Protein AF-A0A958KZ84-F1 (afdb_monomer)

Radius of gyration: 26.26 Å; Cα contacts (8 Å, |Δi|>4): 686; chains: 1; bounding box: 62×66×69 Å

Secondary structure (DSSP, 8-state):
-PPPEEEEE--STT-HHHHHHHHHHTT-EEEEESSHHHHHHHHHH-TTSEEEEEEES-HHHHHHHHHHHHH-HHHHTS-EEEEETTGGGGHHHHHHH-SSEEEEESS--HHHHHHHHHHHHHHS-----------PPPPPP-S-------S----HHHHHHHHHHTS----TT--GGGGSS---HHHHHHTT-S-S-HHHHHHHHHHHHHS-HHHHHHHHHHHHHHHHHHHHTT--HHHHHHHHHHHHHGGGGTTTT-GGGGGS--SSS-HHHHHHHHHHHHHHHHHHHHTS--HHHHHHHHHHHHHHTTSS---TT-HHHHHHHHHHHHHHHHHHHEETTEE-HHHHHHHHHHHHTT---SS-HHHHHHHHHHHHHHHHTS-GGGGS-HHHHT-HHHHHHHHHHHT-PPPTTEEE--GGG--TTPBBSS-EEBTTS-EEE-TTPBPPHHHHHHHHHHHHHS-BPPPEEE---

Solvent-accessible surface area (backbone atoms only — not comparable to full-atom values): 26267 Å² total; per-residue (Å²): 129,83,81,61,38,36,40,32,33,44,76,60,96,83,58,71,62,67,58,49,53,42,39,45,77,70,74,40,51,72,48,81,31,70,43,70,67,53,43,48,54,53,38,71,76,37,72,78,28,34,43,32,37,48,41,49,82,47,68,71,61,27,50,52,51,52,51,50,48,66,68,35,73,71,53,28,76,25,45,35,38,34,36,12,55,64,25,62,80,44,44,75,58,43,63,74,61,26,84,41,67,46,59,39,48,48,88,69,55,64,67,56,55,52,50,52,53,58,48,50,56,70,70,71,63,92,88,86,88,79,93,78,84,84,80,81,78,84,78,86,87,85,70,94,70,82,72,77,84,87,70,80,83,68,52,68,66,55,62,34,50,59,48,46,72,69,45,60,86,69,63,93,75,70,48,49,81,80,63,57,76,64,51,35,72,67,46,34,48,78,68,67,66,55,62,90,47,66,69,57,44,50,50,34,51,56,52,48,72,62,40,56,70,70,56,43,40,46,39,36,42,15,25,51,45,17,46,52,46,35,58,51,69,64,52,56,68,70,60,46,50,34,42,35,50,18,36,59,44,46,56,65,51,36,62,84,83,42,70,68,60,82,71,58,75,50,79,68,96,30,62,68,57,26,44,54,52,19,52,38,27,40,50,11,13,50,47,34,32,69,76,69,62,38,54,65,24,15,49,27,32,35,40,32,15,32,26,61,54,64,77,41,81,54,39,79,82,40,66,51,38,48,46,14,18,23,43,50,50,16,44,51,50,41,66,49,20,36,52,95,70,33,81,35,61,60,30,40,45,54,46,53,51,36,51,73,70,56,63,58,73,49,46,17,63,70,51,46,25,49,50,52,51,45,49,50,57,40,54,71,74,44,66,60,63,67,47,46,55,72,72,47,68,71,32,66,66,32,47,50,52,33,46,54,55,63,62,62,75,66,52,98,58,37,42,76,40,55,76,90,69,67,55,68,68,46,28,24,64,44,56,35,34,30,49,72,63,48,78,74,41,64,48,70,42,61,35,43,68,66,56,52,51,51,49,55,58,43,43,68,63,40,40,52,46,71,44,35,27,45,57,88,127

Structure (mmCIF, N/CA/C/O backbone):
data_AF-A0A958KZ84-F1
#
_entry.id   AF-A0A958KZ84-F1
#
loop_
_atom_site.group_PDB
_atom_site.id
_atom_site.type_symbol
_atom_site.label_atom_id
_atom_site.label_alt_id
_atom_site.label_comp_id
_atom_site.label_asym_id
_atom_site.label_entity_id
_atom_site.label_seq_id
_atom_site.pdbx_PDB_ins_code
_atom_site.Cartn_x
_atom_site.Cartn_y
_atom_site.Cartn_z
_atom_site.occupancy
_atom_site.B_iso_or_equiv
_atom_site.auth_seq_id
_atom_site.auth_comp_id
_atom_site.auth_asym_id
_atom_site.auth_atom_id
_atom_site.pdbx_PDB_model_num
ATOM 1 N N . MET A 1 1 ? -4.024 -35.447 -30.581 1.00 53.19 1 MET A N 1
ATOM 2 C CA . MET A 1 1 ? -3.592 -35.015 -29.239 1.00 53.19 1 MET A CA 1
ATOM 3 C C . MET A 1 1 ? -4.652 -35.496 -28.273 1.00 53.19 1 MET A C 1
ATOM 5 O O . MET A 1 1 ? -5.823 -35.258 -28.546 1.00 53.19 1 MET A O 1
ATOM 9 N N . SER A 1 2 ? -4.276 -36.258 -27.248 1.00 56.50 2 SER A N 1
ATOM 10 C CA . SER A 1 2 ? -5.169 -36.520 -26.118 1.00 56.50 2 SER A CA 1
ATOM 11 C C . SER A 1 2 ? -5.538 -35.178 -25.486 1.00 56.50 2 SER A C 1
ATOM 13 O O . SER A 1 2 ? -4.696 -34.284 -25.406 1.00 56.50 2 SER A O 1
ATOM 15 N N . ALA A 1 3 ? -6.804 -35.001 -25.113 1.00 79.44 3 ALA A N 1
ATOM 16 C CA . ALA A 1 3 ? -7.197 -33.844 -24.319 1.00 79.44 3 ALA A CA 1
ATOM 17 C C . ALA A 1 3 ? -6.461 -33.915 -22.973 1.00 79.44 3 ALA A C 1
ATOM 19 O O . ALA A 1 3 ? -6.432 -34.989 -22.370 1.00 79.44 3 ALA A O 1
ATOM 20 N N . ARG A 1 4 ? -5.855 -32.802 -22.540 1.00 85.25 4 ARG A N 1
ATOM 21 C CA . ARG A 1 4 ? -5.212 -32.701 -21.223 1.00 85.25 4 ARG A CA 1
ATOM 22 C C . ARG A 1 4 ? -6.254 -32.943 -20.136 1.00 85.25 4 ARG A C 1
ATOM 24 O O . ARG A 1 4 ? -7.324 -32.337 -20.176 1.00 85.25 4 ARG A O 1
ATOM 31 N N . GLU A 1 5 ? -5.948 -33.820 -19.189 1.00 93.38 5 GLU A N 1
ATOM 32 C CA . GLU A 1 5 ? -6.781 -34.069 -18.016 1.00 93.38 5 GLU A CA 1
ATOM 33 C C . GLU A 1 5 ? -6.300 -33.216 -16.833 1.00 93.38 5 GLU A C 1
ATOM 35 O O . GLU A 1 5 ? -5.110 -32.956 -16.654 1.00 93.38 5 GLU A O 1
ATOM 40 N N . ILE A 1 6 ? -7.238 -32.748 -16.009 1.00 94.50 6 ILE A N 1
ATOM 41 C CA . ILE A 1 6 ? -6.936 -32.102 -14.729 1.00 94.50 6 ILE A CA 1
ATOM 42 C C . ILE A 1 6 ? -7.003 -33.166 -13.634 1.00 94.50 6 ILE A C 1
ATOM 44 O O . ILE A 1 6 ? -8.082 -33.676 -13.312 1.00 94.50 6 ILE A O 1
ATOM 48 N N . VAL A 1 7 ? -5.857 -33.484 -13.038 1.00 96.00 7 VAL A N 1
ATOM 49 C CA . VAL A 1 7 ? -5.755 -34.431 -11.928 1.00 96.00 7 VAL A CA 1
ATOM 50 C C . VAL A 1 7 ? -5.916 -33.669 -10.614 1.00 96.00 7 VAL A C 1
ATOM 52 O O . VAL A 1 7 ? -5.046 -32.906 -10.196 1.00 96.00 7 VAL A O 1
ATOM 55 N N . ILE A 1 8 ? -7.067 -33.855 -9.974 1.00 94.38 8 ILE A N 1
ATOM 56 C CA . ILE A 1 8 ? -7.474 -33.174 -8.748 1.00 94.38 8 ILE A CA 1
ATOM 57 C C . ILE A 1 8 ? -7.066 -34.024 -7.551 1.00 94.38 8 ILE A C 1
ATOM 59 O O . ILE A 1 8 ? -7.689 -35.044 -7.265 1.00 94.38 8 ILE A O 1
ATOM 63 N N . PHE A 1 9 ? -6.051 -33.588 -6.820 1.00 94.25 9 PHE A N 1
ATOM 64 C CA . PHE A 1 9 ? -5.714 -34.144 -5.522 1.00 94.25 9 PHE A CA 1
ATOM 65 C C . PHE A 1 9 ? -6.534 -33.464 -4.430 1.00 94.25 9 PHE A C 1
ATOM 67 O O . PHE A 1 9 ? -6.395 -32.266 -4.170 1.00 94.25 9 PHE A O 1
ATOM 74 N N . GLN A 1 10 ? -7.395 -34.257 -3.798 1.00 88.06 10 GLN A N 1
ATOM 75 C CA . GLN A 1 10 ? -8.314 -33.794 -2.774 1.00 88.06 10 GLN A CA 1
ATOM 76 C C . GLN A 1 10 ? -8.253 -34.727 -1.555 1.00 88.06 10 GLN A C 1
ATOM 78 O O . GLN A 1 10 ? -9.022 -35.681 -1.464 1.00 88.06 10 GLN A O 1
ATOM 83 N N . PRO A 1 11 ? -7.366 -34.456 -0.585 1.00 82.75 11 PRO A N 1
ATOM 84 C CA . PRO A 1 11 ? -7.215 -35.305 0.595 1.00 82.75 11 PRO A CA 1
ATOM 85 C C . PRO A 1 11 ? -8.388 -35.207 1.592 1.00 82.75 11 PRO A C 1
ATOM 87 O O . PRO A 1 11 ? -8.446 -35.987 2.540 1.00 82.75 11 PRO A O 1
ATOM 90 N N . PHE A 1 12 ? -9.332 -34.273 1.397 1.00 79.31 12 PHE A N 1
ATOM 91 C CA . PHE A 1 12 ? -10.460 -34.030 2.306 1.00 79.31 12 PHE A CA 1
ATOM 92 C C . PHE A 1 12 ? -11.816 -34.171 1.587 1.00 79.31 12 PHE A C 1
ATOM 94 O O . PHE A 1 12 ? -12.099 -33.452 0.628 1.00 79.31 12 PHE A O 1
ATOM 101 N N . GLU A 1 13 ? -12.687 -35.057 2.084 1.00 59.94 13 GLU A N 1
ATOM 102 C CA . GLU A 1 13 ? -13.897 -35.591 1.414 1.00 59.94 13 GLU A CA 1
ATOM 103 C C . GLU A 1 13 ? -15.023 -34.588 1.034 1.00 59.94 13 GLU A C 1
ATOM 105 O O . GLU A 1 13 ? -16.088 -35.004 0.588 1.00 59.94 13 GLU A O 1
ATOM 110 N N . GLN A 1 14 ? -14.861 -33.268 1.178 1.00 58.88 14 GLN A N 1
ATOM 111 C CA . GLN A 1 14 ? -16.019 -32.352 1.247 1.00 58.88 14 GLN A CA 1
ATOM 112 C C . GLN A 1 14 ? -16.340 -31.484 0.014 1.00 58.88 14 GLN A C 1
ATOM 114 O O . GLN A 1 14 ? -17.323 -30.748 0.050 1.00 58.88 14 GLN A O 1
ATOM 119 N N . ARG A 1 15 ? -15.582 -31.544 -1.088 1.00 63.84 15 ARG A N 1
ATOM 120 C CA . ARG A 1 15 ? -15.829 -30.711 -2.296 1.00 63.84 15 ARG A CA 1
ATOM 121 C C . ARG A 1 15 ? -15.953 -31.401 -3.686 1.00 63.84 15 ARG A C 1
ATOM 123 O O . ARG A 1 15 ? -15.913 -30.663 -4.673 1.00 63.84 15 ARG A O 1
ATOM 130 N N . PRO A 1 16 ? -16.145 -32.733 -3.861 1.00 58.69 16 PRO A N 1
ATOM 131 C CA . PRO A 1 16 ? -15.876 -33.357 -5.168 1.00 58.69 16 PRO A CA 1
ATOM 132 C C . PRO A 1 16 ? -16.843 -32.990 -6.306 1.00 58.69 16 PRO A C 1
ATOM 134 O O . PRO A 1 16 ? -16.424 -32.958 -7.461 1.00 58.69 16 PRO A O 1
ATOM 137 N N . SER A 1 17 ? -18.132 -32.753 -6.033 1.00 69.00 17 SER A N 1
ATOM 138 C CA . SER A 1 17 ? -19.126 -32.592 -7.108 1.00 69.00 17 SER A CA 1
ATOM 139 C C . SER A 1 17 ? -19.025 -31.232 -7.798 1.00 69.00 17 SER A C 1
ATOM 141 O O . SER A 1 17 ? -18.844 -31.173 -9.010 1.00 69.00 17 SER A O 1
ATOM 143 N N . ALA A 1 18 ? -19.037 -30.140 -7.031 1.00 80.06 18 ALA A N 1
ATOM 144 C CA . ALA A 1 18 ? -19.101 -28.788 -7.587 1.00 80.06 18 ALA A CA 1
ATOM 145 C C . ALA A 1 18 ? -17.864 -28.406 -8.424 1.00 80.06 18 ALA A C 1
ATOM 147 O O . ALA A 1 18 ? -17.997 -27.762 -9.467 1.00 80.06 18 ALA A O 1
ATOM 148 N N . LEU A 1 19 ? -16.660 -28.815 -8.000 1.00 83.06 19 LEU A N 1
ATOM 149 C CA . LEU A 1 19 ? -15.424 -28.535 -8.741 1.00 83.06 19 LEU A CA 1
ATOM 150 C C . LEU A 1 19 ? -15.375 -29.314 -10.062 1.00 83.06 19 LEU A C 1
ATOM 152 O O . LEU A 1 19 ? -15.052 -28.746 -11.105 1.00 83.06 19 LEU A O 1
ATOM 156 N N . ARG A 1 20 ? -15.736 -30.601 -10.040 1.00 86.56 20 ARG A N 1
ATOM 157 C CA . ARG A 1 20 ? -15.761 -31.432 -11.250 1.00 86.56 20 ARG A CA 1
ATOM 158 C C . ARG A 1 20 ? -16.817 -30.965 -12.237 1.00 86.56 20 ARG A C 1
ATOM 160 O O . ARG A 1 20 ? -16.506 -30.840 -13.415 1.00 86.56 20 ARG A O 1
ATOM 167 N N . GLU A 1 21 ? -18.024 -30.671 -11.761 1.00 85.69 21 GLU A N 1
ATOM 168 C CA . GLU A 1 21 ? -19.104 -30.121 -12.587 1.00 85.69 21 GLU A CA 1
ATOM 169 C C . GLU A 1 21 ? -18.682 -28.796 -13.230 1.00 85.69 21 GLU A C 1
ATOM 171 O O . GLU A 1 21 ? -18.882 -28.597 -14.427 1.00 85.69 21 GLU A O 1
ATOM 176 N N . THR A 1 22 ? -18.006 -27.928 -12.469 1.00 86.94 22 THR A N 1
ATOM 177 C CA . THR A 1 22 ? -17.444 -26.673 -12.982 1.00 86.94 22 THR A CA 1
ATOM 178 C C . THR A 1 22 ? -16.460 -26.924 -14.123 1.00 86.94 22 THR A C 1
ATOM 180 O O . THR A 1 22 ? -16.616 -26.358 -15.205 1.00 86.94 22 THR A O 1
ATOM 183 N N . LEU A 1 23 ? -15.462 -27.785 -13.915 1.00 88.88 23 LEU A N 1
ATOM 184 C CA . LEU A 1 23 ? -14.448 -28.090 -14.929 1.00 88.88 23 LEU A CA 1
ATOM 185 C C . LEU A 1 23 ? -15.057 -28.755 -16.170 1.00 88.88 23 LEU A C 1
ATOM 187 O O . LEU A 1 23 ? -14.748 -28.351 -17.290 1.00 88.88 23 LEU A O 1
ATOM 191 N N . GLN A 1 24 ? -15.984 -29.696 -15.981 1.00 89.12 24 GLN A N 1
ATOM 192 C CA . GLN A 1 24 ? -16.703 -30.355 -17.074 1.00 89.12 24 GLN A CA 1
ATOM 193 C C . GLN A 1 24 ? -17.559 -29.369 -17.873 1.00 89.12 24 GLN A C 1
ATOM 195 O O . GLN A 1 24 ? -17.549 -29.416 -19.102 1.00 89.12 24 GLN A O 1
ATOM 200 N N . SER A 1 25 ? -18.244 -28.433 -17.206 1.00 86.38 25 SER A N 1
ATOM 201 C CA . SER A 1 25 ? -19.003 -27.371 -17.881 1.00 86.38 25 SER A CA 1
ATOM 202 C C . SER A 1 25 ? -18.108 -26.424 -18.688 1.00 86.38 25 SER A C 1
ATOM 204 O O . SER A 1 25 ? -18.541 -25.868 -19.694 1.00 86.38 25 SER A O 1
ATOM 206 N N . GLY A 1 26 ? -16.840 -26.289 -18.283 1.00 85.19 26 GLY A N 1
ATOM 207 C CA . GLY A 1 26 ? -15.801 -25.569 -19.016 1.00 85.19 26 GLY A CA 1
ATOM 208 C C . GLY A 1 26 ? -15.135 -26.367 -20.140 1.00 85.19 26 GLY A C 1
ATOM 209 O O . GLY A 1 26 ? -14.252 -25.826 -20.797 1.00 85.19 26 GLY A O 1
ATOM 210 N N . GLY A 1 27 ? -15.533 -27.626 -20.364 1.00 88.81 27 GLY A N 1
ATOM 211 C CA . GLY A 1 27 ? -14.971 -28.495 -21.400 1.00 88.81 27 GLY A CA 1
ATOM 212 C C . GLY A 1 27 ? -13.705 -29.258 -20.996 1.00 88.81 27 GLY A C 1
ATOM 213 O O . GLY A 1 27 ? -13.067 -29.851 -21.862 1.00 88.81 27 GLY A O 1
ATOM 214 N N . PHE A 1 28 ? -13.341 -29.273 -19.710 1.00 89.75 28 PHE A N 1
ATOM 215 C CA . PHE A 1 28 ? -12.144 -29.955 -19.213 1.00 89.75 28 PHE A CA 1
ATOM 216 C C . PHE A 1 28 ? -12.469 -31.347 -18.655 1.00 89.75 28 PHE A C 1
ATOM 218 O O . PHE A 1 28 ? -13.418 -31.518 -17.881 1.00 89.75 28 PHE A O 1
ATOM 225 N N . SER A 1 29 ? -11.657 -32.352 -18.998 1.00 92.12 29 SER A N 1
ATOM 226 C CA . SER A 1 29 ? -11.675 -33.647 -18.310 1.00 92.12 29 SER A CA 1
ATOM 227 C C . SER A 1 29 ? -11.008 -33.517 -16.943 1.00 92.12 29 SER A C 1
ATOM 229 O O . SER A 1 29 ? -10.027 -32.793 -16.772 1.00 92.12 29 SER A O 1
ATOM 231 N N . SER A 1 30 ? -11.556 -34.206 -15.942 1.00 93.75 30 SER A N 1
ATOM 232 C CA . SER A 1 30 ? -10.969 -34.229 -14.605 1.00 93.75 30 SER A CA 1
ATOM 233 C C . SER A 1 30 ? -11.122 -35.578 -13.917 1.00 93.75 30 SER A C 1
ATOM 235 O O . SER A 1 30 ? -12.182 -36.222 -13.977 1.00 93.75 30 SER A O 1
ATOM 237 N N . ARG A 1 31 ? -10.070 -35.952 -13.189 1.00 93.81 31 ARG A N 1
ATOM 238 C CA . ARG A 1 31 ? -9.984 -37.155 -12.362 1.00 93.81 31 ARG A CA 1
ATOM 239 C C . ARG A 1 31 ? -9.565 -36.769 -10.954 1.00 93.81 31 ARG A C 1
ATOM 241 O O . ARG A 1 31 ? -8.657 -35.970 -10.783 1.00 93.81 31 ARG A O 1
ATOM 248 N N . VAL A 1 32 ? -10.229 -37.341 -9.953 1.00 93.00 32 VAL A N 1
ATOM 249 C CA . VAL A 1 32 ? -9.885 -37.125 -8.543 1.00 93.00 32 VAL A CA 1
ATOM 250 C C . VAL A 1 32 ? -8.972 -38.248 -8.074 1.00 93.00 32 VAL A C 1
ATOM 252 O O . VAL A 1 32 ? -9.224 -39.412 -8.384 1.00 93.00 32 VAL A O 1
ATOM 255 N N . VAL A 1 33 ? -7.937 -37.881 -7.329 1.00 94.31 33 VAL A N 1
ATOM 256 C CA . VAL A 1 33 ? -7.004 -38.778 -6.646 1.00 94.31 33 VAL A CA 1
ATOM 257 C C . VAL A 1 33 ? -6.965 -38.425 -5.161 1.00 94.31 33 VAL A C 1
ATOM 259 O O . VAL A 1 33 ? -7.165 -37.267 -4.783 1.00 94.31 33 VAL A O 1
ATOM 262 N N . ASN A 1 34 ? -6.719 -39.422 -4.314 1.00 90.81 34 ASN A N 1
ATOM 263 C CA . ASN A 1 34 ? -6.832 -39.279 -2.857 1.00 90.81 34 ASN A CA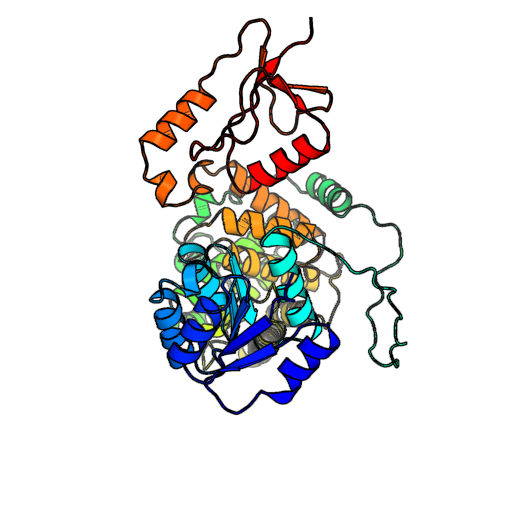 1
ATOM 264 C C . ASN A 1 34 ? -5.480 -39.319 -2.138 1.00 90.81 34 ASN A C 1
ATOM 266 O O . ASN A 1 34 ? -5.420 -39.129 -0.925 1.00 90.81 34 ASN A O 1
ATOM 270 N N . SER A 1 35 ? -4.389 -39.551 -2.866 1.00 92.38 35 SER A N 1
ATOM 271 C CA . SER A 1 35 ? -3.034 -39.534 -2.320 1.00 92.38 35 SER A CA 1
ATOM 272 C C . SER A 1 35 ? -2.068 -38.804 -3.247 1.00 92.38 35 SER A C 1
ATOM 274 O O . SER A 1 35 ? -2.305 -38.664 -4.448 1.00 92.38 35 SER A O 1
ATOM 276 N N . THR A 1 36 ? -0.958 -38.341 -2.676 1.00 91.69 36 THR A N 1
ATOM 277 C CA . THR A 1 36 ? 0.147 -37.756 -3.442 1.00 91.69 36 THR A CA 1
ATOM 278 C C . THR A 1 36 ? 0.761 -38.767 -4.403 1.00 91.69 36 THR A C 1
ATOM 280 O O . THR A 1 36 ? 1.109 -38.392 -5.515 1.00 91.69 36 THR A O 1
ATOM 283 N N . ASP A 1 37 ? 0.821 -40.043 -4.019 1.00 94.38 37 ASP A N 1
ATOM 284 C CA . ASP A 1 37 ? 1.382 -41.113 -4.850 1.00 94.38 37 ASP A CA 1
ATOM 285 C C . ASP A 1 37 ? 0.507 -41.364 -6.089 1.00 94.38 37 ASP A C 1
ATOM 287 O O . ASP A 1 37 ? 1.016 -41.495 -7.200 1.00 94.38 37 ASP A O 1
ATOM 291 N N . GLU A 1 38 ? -0.822 -41.358 -5.927 1.00 96.31 38 GLU A N 1
ATOM 292 C CA . GLU A 1 38 ? -1.762 -41.437 -7.054 1.00 96.31 38 GLU A CA 1
ATOM 293 C C . GLU A 1 38 ? -1.662 -40.212 -7.972 1.00 96.31 38 GLU A C 1
ATOM 295 O O . GLU A 1 38 ? -1.757 -40.355 -9.193 1.00 96.31 38 GLU A O 1
ATOM 300 N N . LEU A 1 39 ? -1.464 -39.015 -7.403 1.00 96.00 39 LEU A N 1
ATOM 301 C CA . LEU A 1 39 ? -1.245 -37.791 -8.174 1.00 96.00 39 LEU A CA 1
ATOM 302 C C . LEU A 1 39 ? 0.044 -37.888 -8.998 1.00 96.00 39 LEU A C 1
ATOM 304 O O . LEU A 1 39 ? 0.024 -37.610 -10.194 1.00 96.00 39 LEU A O 1
ATOM 308 N N . GLU A 1 40 ? 1.151 -38.307 -8.388 1.00 95.38 40 GLU A N 1
ATOM 309 C CA . GLU A 1 40 ? 2.426 -38.483 -9.086 1.00 95.38 40 GLU A CA 1
ATOM 310 C C . GLU A 1 40 ? 2.315 -39.527 -10.193 1.00 95.38 40 GLU A C 1
ATOM 312 O O . GLU A 1 40 ? 2.667 -39.237 -11.332 1.00 95.38 40 GLU A O 1
ATOM 317 N N . GLN A 1 41 ? 1.739 -40.696 -9.907 1.00 96.69 41 GLN A N 1
ATOM 318 C CA . GLN A 1 41 ? 1.555 -41.753 -10.900 1.00 96.69 41 GLN A CA 1
ATOM 319 C C . GLN A 1 41 ? 0.681 -41.295 -12.080 1.00 96.69 41 GLN A C 1
ATOM 321 O O . GLN A 1 41 ? 0.945 -41.644 -13.236 1.00 96.69 41 GLN A O 1
ATOM 326 N N . ALA A 1 42 ? -0.365 -40.515 -11.800 1.00 95.88 42 ALA A N 1
ATOM 327 C CA . ALA A 1 42 ? -1.237 -39.938 -12.813 1.00 95.88 42 ALA A CA 1
ATOM 328 C C . ALA A 1 42 ? -0.481 -38.984 -13.748 1.00 95.88 42 ALA A C 1
ATOM 330 O O . ALA A 1 42 ? -0.598 -39.120 -14.966 1.00 95.88 42 ALA A O 1
ATOM 331 N N . ILE A 1 43 ? 0.317 -38.078 -13.182 1.00 95.25 43 ILE A N 1
ATOM 332 C CA . ILE A 1 43 ? 1.121 -37.106 -13.929 1.00 95.25 43 ILE A CA 1
ATOM 333 C C . ILE A 1 43 ? 2.286 -37.779 -14.672 1.00 95.25 43 ILE A C 1
ATOM 335 O O . ILE A 1 43 ? 2.568 -37.431 -15.812 1.00 95.25 43 ILE A O 1
ATOM 339 N N . GLU A 1 44 ? 2.943 -38.784 -14.088 1.00 94.12 44 GLU A N 1
ATOM 340 C CA . GLU A 1 44 ? 3.995 -39.551 -14.775 1.00 94.12 44 GLU A CA 1
ATOM 341 C C . GLU A 1 44 ? 3.461 -40.284 -16.005 1.00 94.12 44 GLU A C 1
ATOM 343 O O . GLU A 1 44 ? 4.146 -40.374 -17.025 1.00 94.12 44 GLU A O 1
ATOM 348 N N . SER A 1 45 ? 2.228 -40.789 -15.918 1.00 94.81 45 SER A N 1
ATOM 349 C CA . SER A 1 45 ? 1.568 -41.474 -17.031 1.00 94.81 45 SER A CA 1
ATOM 350 C C . SER A 1 45 ? 1.206 -40.515 -18.169 1.00 94.81 45 SER A C 1
ATOM 352 O O . SER A 1 45 ? 1.236 -40.920 -19.330 1.00 94.81 45 SER A O 1
ATOM 354 N N . ASN A 1 46 ? 0.894 -39.255 -17.849 1.00 93.06 46 ASN A N 1
ATOM 355 C CA . ASN A 1 46 ? 0.528 -38.206 -18.802 1.00 93.06 46 ASN A CA 1
ATOM 356 C C . ASN A 1 46 ? 1.182 -36.865 -18.403 1.00 93.06 46 ASN A C 1
ATOM 358 O O . ASN A 1 46 ? 0.544 -36.034 -17.757 1.00 93.06 46 ASN A O 1
ATOM 362 N N . PRO A 1 47 ? 2.434 -36.600 -18.816 1.00 88.88 47 PRO A N 1
ATOM 363 C CA . PRO A 1 47 ? 3.176 -35.402 -18.396 1.00 88.88 47 PRO A CA 1
ATOM 364 C C . PRO A 1 47 ? 2.574 -34.060 -18.845 1.00 88.88 47 PRO A C 1
ATOM 366 O O . PRO A 1 47 ? 3.009 -33.004 -18.395 1.00 88.88 47 PRO A O 1
ATOM 369 N N . ASP A 1 48 ? 1.610 -34.101 -19.767 1.00 88.69 48 ASP A N 1
ATOM 370 C CA . ASP A 1 48 ? 0.869 -32.941 -20.263 1.00 88.69 48 ASP A CA 1
ATOM 371 C C . ASP A 1 48 ? -0.324 -32.546 -19.375 1.00 88.69 48 ASP A C 1
ATOM 373 O O . ASP A 1 48 ? -0.911 -31.485 -19.601 1.00 88.69 48 ASP A O 1
ATOM 377 N N . ASP A 1 49 ? -0.704 -33.383 -18.408 1.00 93.06 49 ASP A N 1
ATOM 378 C CA . ASP A 1 49 ? -1.838 -33.140 -17.517 1.00 93.06 49 ASP A CA 1
ATOM 379 C C . ASP A 1 49 ? -1.530 -32.043 -16.483 1.00 93.06 49 ASP A C 1
ATOM 381 O O . ASP A 1 49 ? -0.377 -31.733 -16.173 1.00 93.06 49 ASP A O 1
ATOM 385 N N . PHE A 1 50 ? -2.582 -31.439 -15.927 1.00 93.56 50 PHE A N 1
ATOM 386 C CA . PHE A 1 50 ? -2.452 -30.435 -14.870 1.00 93.56 50 PHE A CA 1
ATOM 387 C C . PHE A 1 50 ? -2.641 -31.057 -13.495 1.00 93.56 50 PHE A C 1
ATOM 389 O O . PHE A 1 50 ? -3.569 -31.838 -13.283 1.00 93.56 50 PHE A O 1
ATOM 396 N N . ALA A 1 51 ? -1.826 -30.632 -12.531 1.00 96.00 51 ALA A N 1
ATOM 397 C CA . ALA A 1 51 ? -2.058 -30.945 -11.129 1.00 96.00 51 ALA A CA 1
ATOM 398 C C . ALA A 1 51 ? -2.930 -29.853 -10.495 1.00 96.00 51 ALA A C 1
ATOM 400 O O . ALA A 1 51 ? -2.611 -28.665 -10.563 1.00 96.00 51 ALA A O 1
ATOM 401 N N . PHE A 1 52 ? -4.018 -30.251 -9.844 1.00 95.81 52 PHE A N 1
ATOM 402 C CA . PHE A 1 52 ? -4.859 -29.370 -9.039 1.00 95.81 52 PHE A CA 1
ATOM 403 C C . PHE A 1 52 ? -4.864 -29.888 -7.602 1.00 95.81 52 PHE A C 1
ATOM 405 O O . PHE A 1 52 ? -5.347 -30.985 -7.356 1.00 95.81 52 PHE A O 1
ATOM 412 N N . ILE A 1 53 ? -4.344 -29.123 -6.647 1.00 94.62 53 ILE A N 1
ATOM 413 C CA . ILE A 1 53 ? -4.263 -29.521 -5.237 1.00 94.62 53 ILE A CA 1
ATOM 414 C C . ILE A 1 53 ? -5.225 -28.659 -4.419 1.00 94.62 53 ILE A C 1
ATOM 416 O O . ILE A 1 53 ? -5.003 -27.456 -4.271 1.00 94.62 53 ILE A O 1
ATOM 420 N N . ASP A 1 54 ? -6.271 -29.271 -3.859 1.00 92.56 54 ASP A N 1
ATOM 421 C CA . ASP A 1 54 ? -7.111 -28.632 -2.839 1.00 92.56 54 ASP A CA 1
ATOM 422 C C . ASP A 1 54 ? -6.483 -28.864 -1.460 1.00 92.56 54 ASP A C 1
ATOM 424 O O . ASP A 1 54 ? -6.515 -29.968 -0.915 1.00 92.56 54 ASP A O 1
ATOM 428 N N . VAL A 1 55 ? -5.883 -27.817 -0.896 1.00 91.06 55 VAL A N 1
ATOM 429 C CA . VAL A 1 55 ? -5.231 -27.867 0.418 1.00 91.06 55 VAL A CA 1
ATOM 430 C C . VAL A 1 55 ? -6.209 -27.648 1.579 1.00 91.06 55 VAL A C 1
ATOM 432 O O . VAL A 1 55 ? -5.810 -27.703 2.742 1.00 91.06 55 VAL A O 1
ATOM 435 N N . GLY A 1 56 ? -7.494 -27.425 1.289 1.00 86.56 56 GLY A N 1
ATOM 436 C CA . GLY A 1 56 ? -8.543 -27.256 2.286 1.00 86.56 56 GLY A CA 1
ATOM 437 C C . GLY A 1 56 ? -8.430 -25.965 3.105 1.00 86.56 56 GLY A C 1
ATOM 438 O O . GLY A 1 56 ? -7.860 -24.954 2.682 1.00 86.56 56 GLY A O 1
ATOM 439 N N . ASP A 1 57 ? -9.025 -25.999 4.301 1.00 85.38 57 ASP A N 1
ATOM 440 C CA . ASP A 1 57 ? -9.163 -24.826 5.178 1.00 85.38 57 ASP A CA 1
ATOM 441 C C . ASP A 1 57 ? -8.219 -24.867 6.401 1.00 85.38 57 ASP A C 1
ATOM 443 O O . ASP A 1 57 ? -8.238 -23.953 7.231 1.00 85.38 57 ASP A O 1
ATOM 447 N N . ARG A 1 58 ? -7.408 -25.927 6.541 1.00 84.12 58 ARG A N 1
ATOM 448 C CA . ARG A 1 58 ? -6.520 -26.165 7.691 1.00 84.12 58 ARG A CA 1
ATOM 449 C C . ARG A 1 58 ? -5.068 -25.832 7.340 1.00 84.12 58 ARG A C 1
ATOM 451 O O . ARG A 1 58 ? -4.415 -26.570 6.615 1.00 84.12 58 ARG A O 1
ATOM 458 N N . GLU A 1 59 ? -4.548 -24.750 7.919 1.00 81.88 59 GLU A N 1
ATOM 459 C CA . GLU A 1 59 ? -3.226 -24.173 7.607 1.00 81.88 59 GLU A CA 1
ATOM 460 C C . GLU A 1 59 ? -2.056 -25.171 7.728 1.00 81.88 59 GLU A C 1
ATOM 462 O O . GLU A 1 59 ? -1.232 -25.276 6.820 1.00 81.88 59 GLU A O 1
ATOM 467 N N . LEU A 1 60 ? -1.986 -25.939 8.824 1.00 81.75 60 LEU A N 1
ATOM 468 C CA . LEU A 1 60 ? -0.888 -26.891 9.051 1.00 81.75 60 LEU A CA 1
ATOM 469 C C . LEU A 1 60 ? -0.891 -28.043 8.041 1.00 81.75 60 LEU A C 1
ATOM 471 O O . LEU A 1 60 ? 0.165 -28.444 7.560 1.00 81.75 60 LEU A O 1
ATOM 475 N N . GLU A 1 61 ? -2.071 -28.562 7.708 1.00 85.44 61 GLU A N 1
ATOM 476 C CA . GLU A 1 61 ? -2.213 -29.648 6.737 1.00 85.44 61 GLU A CA 1
ATOM 477 C C . GLU A 1 61 ? -1.904 -29.139 5.325 1.00 85.44 61 GLU A C 1
ATOM 479 O O . GLU A 1 61 ? -1.161 -29.784 4.586 1.00 85.44 61 GLU A O 1
ATOM 484 N N . ALA A 1 62 ? -2.366 -27.931 4.990 1.00 87.25 62 ALA A N 1
ATOM 485 C CA . ALA A 1 62 ? -2.034 -27.266 3.738 1.00 87.25 62 ALA A CA 1
ATOM 486 C C . ALA A 1 62 ? -0.522 -27.085 3.556 1.00 87.25 62 ALA A C 1
ATOM 488 O O . ALA A 1 62 ? 0.021 -27.388 2.492 1.00 87.25 62 ALA A O 1
ATOM 489 N N . LEU A 1 63 ? 0.174 -26.649 4.610 1.00 86.81 63 LEU A N 1
ATOM 490 C CA . LEU A 1 63 ? 1.625 -26.494 4.598 1.00 86.81 63 LEU A CA 1
ATOM 491 C C . LEU A 1 63 ? 2.346 -27.825 4.331 1.00 86.81 63 LEU A C 1
ATOM 493 O O . LEU A 1 63 ? 3.285 -27.854 3.536 1.00 86.81 63 LEU A O 1
ATOM 497 N N . GLU A 1 64 ? 1.935 -28.918 4.976 1.00 90.38 64 GLU A N 1
ATOM 498 C CA . GLU A 1 64 ? 2.546 -30.240 4.769 1.00 90.38 64 GLU A CA 1
ATOM 499 C C . GLU A 1 64 ? 2.266 -30.804 3.365 1.00 90.38 64 GLU A C 1
ATOM 501 O O . GLU A 1 64 ? 3.168 -31.370 2.738 1.00 90.38 64 GLU A O 1
ATOM 506 N N . LEU A 1 65 ? 1.070 -30.574 2.814 1.00 91.19 65 LEU A N 1
ATOM 507 C CA . LEU A 1 65 ? 0.739 -30.952 1.435 1.00 91.19 65 LEU A CA 1
ATOM 508 C C . LEU A 1 65 ? 1.600 -30.188 0.425 1.00 91.19 65 LEU A C 1
ATOM 510 O O . LEU A 1 65 ? 2.200 -30.795 -0.463 1.00 91.19 65 LEU A O 1
ATOM 514 N N . VAL A 1 66 ? 1.735 -28.870 0.592 1.00 91.81 66 VAL A N 1
ATOM 515 C CA . VAL A 1 66 ? 2.576 -28.037 -0.280 1.00 91.81 66 VAL A CA 1
ATOM 516 C C . VAL A 1 66 ? 4.050 -28.423 -0.157 1.00 91.81 66 VAL A C 1
ATOM 518 O O . VAL A 1 66 ? 4.743 -28.500 -1.169 1.00 91.81 66 VAL A O 1
ATOM 521 N N . LYS A 1 67 ? 4.550 -28.725 1.050 1.00 92.69 67 LYS A N 1
ATOM 522 C CA . LYS A 1 67 ? 5.920 -29.237 1.236 1.00 92.69 67 LYS A CA 1
ATOM 523 C C . LYS A 1 67 ? 6.137 -30.562 0.514 1.00 92.69 67 LYS A C 1
ATOM 525 O O . LYS A 1 67 ? 7.177 -30.726 -0.119 1.00 92.69 67 LYS A O 1
ATOM 530 N N . THR A 1 68 ? 5.173 -31.477 0.595 1.00 92.94 68 THR A N 1
ATOM 531 C CA . THR A 1 68 ? 5.230 -32.770 -0.100 1.00 92.94 68 THR A CA 1
ATOM 532 C C . THR A 1 68 ? 5.247 -32.570 -1.615 1.00 92.94 68 THR A C 1
ATOM 534 O O . THR A 1 68 ? 6.136 -33.089 -2.287 1.00 92.94 68 THR A O 1
ATOM 537 N N . ALA A 1 69 ? 4.364 -31.717 -2.144 1.00 92.38 69 ALA A N 1
ATOM 538 C CA . ALA A 1 69 ? 4.335 -31.367 -3.564 1.00 92.38 69 ALA A CA 1
ATOM 539 C C . ALA A 1 69 ? 5.643 -30.707 -4.030 1.00 92.38 69 ALA A C 1
ATOM 541 O O . ALA A 1 69 ? 6.180 -31.052 -5.079 1.00 92.38 69 ALA A O 1
ATOM 542 N N . ILE A 1 70 ? 6.207 -29.801 -3.222 1.00 92.88 70 ILE A N 1
ATOM 543 C CA . ILE A 1 70 ? 7.536 -29.234 -3.459 1.00 92.88 70 ILE A CA 1
ATOM 544 C C . ILE A 1 70 ? 8.594 -30.333 -3.403 1.00 92.88 70 ILE A C 1
ATOM 546 O O . ILE A 1 70 ? 9.550 -30.254 -4.152 1.00 92.88 70 ILE A O 1
ATOM 550 N N . GLY A 1 71 ? 8.497 -31.345 -2.546 1.00 91.88 71 GLY A N 1
ATOM 551 C CA . GLY A 1 71 ? 9.452 -32.457 -2.481 1.00 91.88 71 GLY A CA 1
ATOM 552 C C . GLY A 1 71 ? 9.494 -33.303 -3.758 1.00 91.88 71 GLY A C 1
ATOM 553 O O . GLY A 1 71 ? 10.569 -33.767 -4.143 1.00 91.88 71 GLY A O 1
ATOM 554 N N . SER A 1 72 ? 8.355 -33.430 -4.436 1.00 94.25 72 SER A N 1
ATOM 555 C CA . SER A 1 72 ? 8.183 -34.229 -5.647 1.00 94.25 72 SER A CA 1
ATOM 556 C C . SER A 1 72 ? 8.954 -33.681 -6.845 1.00 94.25 72 SER A C 1
ATOM 558 O O . SER A 1 72 ? 8.802 -32.524 -7.238 1.00 94.25 72 SER A O 1
ATOM 560 N N . ARG A 1 73 ? 9.769 -34.522 -7.490 1.00 91.25 73 ARG A N 1
ATOM 561 C CA . ARG A 1 73 ? 10.452 -34.136 -8.735 1.00 91.25 73 ARG A CA 1
ATOM 562 C C . ARG A 1 73 ? 9.478 -34.063 -9.911 1.00 91.25 73 ARG A C 1
ATOM 564 O O . ARG A 1 73 ? 9.619 -33.164 -10.738 1.00 91.25 73 ARG A O 1
ATOM 571 N N . THR A 1 74 ? 8.524 -34.987 -9.961 1.00 92.62 74 THR A N 1
ATOM 572 C CA . THR A 1 74 ? 7.520 -35.099 -11.020 1.00 92.62 74 THR A CA 1
ATOM 573 C C . THR A 1 74 ? 6.616 -33.867 -11.028 1.00 92.62 74 THR A C 1
ATOM 575 O O . THR A 1 74 ? 6.496 -33.185 -12.048 1.00 92.62 74 THR A O 1
ATOM 578 N N . LEU A 1 75 ? 6.067 -33.487 -9.868 1.00 93.12 75 LEU A N 1
ATOM 579 C CA . LEU A 1 75 ? 5.138 -32.356 -9.800 1.00 93.12 75 LEU A CA 1
ATOM 580 C C . LEU A 1 75 ? 5.804 -31.017 -10.131 1.00 93.12 75 LEU A C 1
ATOM 582 O O . LEU A 1 75 ? 5.176 -30.180 -10.768 1.00 93.12 75 LEU A O 1
ATOM 586 N N . ARG A 1 76 ? 7.085 -30.811 -9.791 1.00 92.12 76 ARG A N 1
ATOM 587 C CA . ARG A 1 76 ? 7.816 -29.564 -10.116 1.00 92.12 76 ARG A CA 1
ATOM 588 C C . ARG A 1 76 ? 7.884 -29.242 -11.611 1.00 92.12 76 ARG A C 1
ATOM 590 O O . ARG A 1 76 ? 8.087 -28.085 -11.976 1.00 92.12 76 ARG A O 1
ATOM 597 N N . GLN A 1 77 ? 7.781 -30.257 -12.466 1.00 90.25 77 GLN A N 1
ATOM 598 C CA . GLN A 1 77 ? 7.802 -30.101 -13.924 1.00 90.25 77 GLN A CA 1
ATOM 599 C C . GLN A 1 77 ? 6.404 -29.885 -14.514 1.00 90.25 77 GLN A C 1
ATOM 601 O O . GLN A 1 77 ? 6.284 -29.583 -15.698 1.00 90.25 77 GLN A O 1
ATOM 606 N N . THR A 1 78 ? 5.373 -30.010 -13.684 1.00 92.56 78 THR A N 1
ATOM 607 C CA . THR A 1 78 ? 3.965 -29.973 -14.065 1.00 92.56 78 THR A CA 1
ATOM 608 C C . THR A 1 78 ? 3.378 -28.607 -13.746 1.00 92.56 78 THR A C 1
ATOM 610 O O . THR A 1 78 ? 3.763 -27.960 -12.770 1.00 92.56 78 THR A O 1
ATOM 613 N N . ALA A 1 79 ? 2.429 -28.160 -14.562 1.00 94.88 79 ALA A N 1
ATOM 614 C CA . ALA A 1 79 ? 1.684 -26.950 -14.263 1.00 94.88 79 ALA A CA 1
ATOM 615 C C . ALA A 1 79 ? 0.683 -27.207 -13.121 1.00 94.88 79 ALA A C 1
ATOM 617 O O . ALA A 1 79 ? -0.086 -28.170 -13.154 1.00 94.88 79 ALA A O 1
ATOM 618 N N . LEU A 1 80 ? 0.732 -26.349 -12.101 1.00 96.50 80 LEU A N 1
ATOM 619 C CA . LEU A 1 80 ? 0.102 -26.589 -10.803 1.00 96.50 80 LEU A CA 1
ATOM 620 C C . LEU A 1 80 ? -0.927 -25.506 -10.449 1.00 96.50 80 LEU A C 1
ATOM 622 O O . LEU A 1 80 ? -0.634 -24.313 -10.512 1.00 96.50 80 LEU A O 1
ATOM 626 N N . ILE A 1 81 ? -2.107 -25.917 -9.986 1.00 96.81 81 ILE A N 1
ATOM 627 C CA . ILE A 1 81 ? -3.076 -25.049 -9.303 1.00 96.81 81 ILE A CA 1
ATOM 628 C C . ILE A 1 81 ? -3.161 -25.475 -7.839 1.00 96.81 81 ILE A C 1
ATOM 630 O O . ILE A 1 81 ? -3.356 -26.654 -7.554 1.00 96.81 81 ILE A O 1
ATOM 634 N N . VAL A 1 82 ? -3.053 -24.522 -6.915 1.00 96.50 82 VAL A N 1
ATOM 635 C CA . VAL A 1 82 ? -3.261 -24.746 -5.478 1.00 96.50 82 VAL A CA 1
ATOM 636 C C . VAL A 1 82 ? -4.470 -23.944 -5.010 1.00 96.50 82 VAL A C 1
ATOM 638 O O . VAL A 1 82 ? -4.472 -22.720 -5.115 1.00 96.50 82 VAL A O 1
ATOM 641 N N . LEU A 1 83 ? -5.488 -24.625 -4.483 1.00 94.44 83 LEU A N 1
ATOM 642 C CA . LEU A 1 83 ? -6.714 -24.027 -3.949 1.00 94.44 83 LEU A CA 1
ATOM 643 C C . LEU A 1 83 ? -6.783 -24.215 -2.431 1.00 94.44 83 LEU A C 1
ATOM 645 O O . LEU A 1 83 ? -6.671 -25.337 -1.955 1.00 94.44 83 LEU A O 1
ATOM 649 N N . GLY A 1 84 ? -7.036 -23.154 -1.666 1.00 92.62 84 GLY A N 1
ATOM 650 C CA . GLY A 1 84 ? -7.250 -23.255 -0.215 1.00 92.62 84 GLY A CA 1
ATOM 651 C C . GLY A 1 84 ? -7.443 -21.904 0.459 1.00 92.62 84 GLY A C 1
ATOM 652 O O . GLY A 1 84 ? -7.248 -20.874 -0.169 1.00 92.62 84 GLY A O 1
ATOM 653 N N . LYS A 1 85 ? -7.836 -21.866 1.737 1.00 88.94 85 LYS A N 1
ATOM 654 C CA . LYS A 1 85 ? -8.165 -20.603 2.442 1.00 88.94 85 LYS A CA 1
ATOM 655 C C . LYS A 1 85 ? -7.022 -19.573 2.463 1.00 88.94 85 LYS A C 1
ATOM 657 O O . LYS A 1 85 ? -7.276 -18.371 2.479 1.00 88.94 85 LYS A O 1
ATOM 662 N N . GLU A 1 86 ? -5.779 -20.049 2.470 1.00 87.50 86 GLU A N 1
ATOM 663 C CA . GLU A 1 86 ? -4.561 -19.229 2.519 1.00 87.50 86 GLU A CA 1
ATOM 664 C C . GLU A 1 86 ? -3.558 -19.649 1.432 1.00 87.50 86 GLU A C 1
ATOM 666 O O . GLU A 1 86 ? -2.348 -19.644 1.651 1.00 87.50 86 GLU A O 1
ATOM 671 N N . ALA A 1 87 ? -4.052 -20.043 0.253 1.00 89.62 87 ALA A N 1
ATOM 672 C CA . ALA A 1 87 ? -3.202 -20.529 -0.832 1.00 89.62 87 ALA A CA 1
ATOM 673 C C . ALA A 1 87 ? -2.135 -19.502 -1.253 1.00 89.62 87 ALA A C 1
ATOM 675 O O . ALA A 1 87 ? -0.995 -19.880 -1.521 1.00 89.62 87 ALA A O 1
ATOM 676 N N . ASP A 1 88 ? -2.464 -18.206 -1.234 1.00 90.31 88 ASP A N 1
ATOM 677 C CA . ASP A 1 88 ? -1.536 -17.125 -1.606 1.00 90.31 88 ASP A CA 1
ATOM 678 C C . ASP A 1 88 ? -0.299 -17.035 -0.701 1.00 90.31 88 ASP A C 1
ATOM 680 O O . ASP A 1 88 ? 0.753 -16.556 -1.127 1.00 90.31 88 ASP A O 1
ATOM 684 N N . ALA A 1 89 ? -0.369 -17.536 0.538 1.00 85.12 89 ALA A N 1
ATOM 685 C CA . ALA A 1 89 ? 0.800 -17.597 1.416 1.00 85.12 89 ALA A CA 1
ATOM 686 C C . ALA A 1 89 ? 1.916 -18.489 0.833 1.00 85.12 89 ALA A C 1
ATOM 688 O O . ALA A 1 89 ? 3.089 -18.327 1.183 1.00 85.12 89 ALA A O 1
ATOM 689 N N . PHE A 1 90 ? 1.565 -19.405 -0.076 1.00 90.25 90 PHE A N 1
ATOM 690 C CA . PHE A 1 90 ? 2.492 -20.322 -0.731 1.00 90.25 90 PHE A CA 1
ATOM 691 C C . PHE A 1 90 ? 3.023 -19.814 -2.075 1.00 90.25 90 PHE A C 1
ATOM 693 O O . PHE A 1 90 ? 3.988 -20.394 -2.569 1.00 90.25 90 PHE A O 1
ATOM 700 N N . GLU A 1 91 ? 2.478 -18.733 -2.647 1.00 90.06 91 GLU A N 1
ATOM 701 C CA . GLU A 1 91 ? 2.799 -18.253 -4.006 1.00 90.06 91 GLU A CA 1
ATOM 702 C C . GLU A 1 91 ? 4.316 -18.099 -4.220 1.00 90.06 91 GLU A C 1
ATOM 704 O O . GLU A 1 91 ? 4.899 -18.703 -5.115 1.00 90.06 91 GLU A O 1
ATOM 709 N N . THR A 1 92 ? 5.002 -17.410 -3.299 1.00 83.75 92 THR A N 1
ATOM 710 C CA . THR A 1 92 ? 6.464 -17.205 -3.378 1.00 83.75 92 THR A CA 1
ATOM 711 C C . THR A 1 92 ? 7.261 -18.513 -3.312 1.00 83.75 92 THR A C 1
ATOM 713 O O . THR A 1 92 ? 8.343 -18.616 -3.893 1.00 83.75 92 THR A O 1
ATOM 716 N N . ALA A 1 93 ? 6.776 -19.504 -2.558 1.00 86.25 93 ALA A N 1
ATOM 717 C CA . ALA A 1 93 ? 7.434 -20.801 -2.469 1.00 86.25 93 ALA A CA 1
ATOM 718 C C . ALA A 1 93 ? 7.198 -21.612 -3.748 1.00 86.25 93 ALA A C 1
ATOM 720 O O . ALA A 1 93 ? 8.150 -22.180 -4.278 1.00 86.25 93 ALA A O 1
ATOM 721 N N . LEU A 1 94 ? 5.968 -21.627 -4.261 1.00 91.69 94 LEU A N 1
ATOM 722 C CA . LEU A 1 94 ? 5.600 -22.343 -5.479 1.00 91.69 94 LEU A CA 1
ATOM 723 C C . LEU A 1 94 ? 6.358 -21.795 -6.697 1.00 91.69 94 LEU A C 1
ATOM 725 O O . LEU A 1 94 ? 7.032 -22.569 -7.372 1.00 91.69 94 LEU A O 1
ATOM 729 N N . ASP A 1 95 ? 6.415 -20.473 -6.873 1.00 88.06 95 ASP A N 1
ATOM 730 C CA . ASP A 1 95 ? 7.160 -19.813 -7.960 1.00 88.06 95 ASP A CA 1
ATOM 731 C C . ASP A 1 95 ? 8.660 -20.149 -7.980 1.00 88.06 95 ASP A C 1
ATOM 733 O O . ASP A 1 95 ? 9.334 -20.038 -9.005 1.00 88.06 95 ASP A O 1
ATOM 737 N N . LYS A 1 96 ? 9.223 -20.538 -6.830 1.00 89.69 96 LYS A N 1
ATOM 738 C CA . LYS A 1 96 ? 10.629 -20.937 -6.726 1.00 89.69 96 LYS A CA 1
ATOM 739 C C . LYS A 1 96 ? 10.870 -22.360 -7.238 1.00 89.69 96 LYS A C 1
ATOM 741 O O . LYS A 1 96 ? 11.978 -22.647 -7.696 1.00 89.69 96 LYS A O 1
ATOM 746 N N . TYR A 1 97 ? 9.899 -23.259 -7.084 1.00 92.06 97 TYR A N 1
ATOM 747 C CA . TYR A 1 97 ? 10.085 -24.697 -7.314 1.00 92.06 97 TYR A CA 1
ATOM 748 C C . TYR A 1 97 ? 9.344 -25.235 -8.539 1.00 92.06 97 TYR A C 1
ATOM 750 O O . TYR A 1 97 ? 9.773 -26.258 -9.071 1.00 92.06 97 TYR A O 1
ATOM 758 N N . PHE A 1 98 ? 8.288 -24.561 -8.989 1.00 91.75 98 PHE A N 1
ATOM 759 C CA . PHE A 1 98 ? 7.480 -24.944 -10.142 1.00 91.75 98 PHE A CA 1
ATOM 760 C C . PHE A 1 98 ? 7.740 -23.989 -11.306 1.00 91.75 98 PHE A C 1
ATOM 762 O O . PHE A 1 98 ? 7.945 -22.792 -11.116 1.00 91.75 98 PHE A O 1
ATOM 769 N N . SER A 1 99 ? 7.738 -24.518 -12.529 1.00 85.88 99 SER A N 1
ATOM 770 C CA . SER A 1 99 ? 7.879 -23.703 -13.743 1.00 85.88 99 SER A CA 1
ATOM 771 C C . SER A 1 99 ? 6.635 -22.855 -14.020 1.00 85.88 99 SER A C 1
ATOM 773 O O . SER A 1 99 ? 6.739 -21.766 -14.588 1.00 85.88 99 SER A O 1
ATOM 775 N N . LEU A 1 100 ? 5.463 -23.359 -13.625 1.00 92.62 100 LEU A N 1
ATOM 776 C CA . LEU A 1 100 ? 4.183 -22.697 -13.800 1.00 92.62 100 LEU A CA 1
ATOM 777 C C . LEU A 1 100 ? 3.223 -23.100 -12.671 1.00 92.62 100 LEU A C 1
ATOM 779 O O . LEU A 1 100 ? 2.785 -24.246 -12.600 1.00 92.62 100 LEU A O 1
ATOM 783 N N . SER A 1 101 ? 2.875 -22.147 -11.810 1.00 95.88 101 SER A N 1
ATOM 784 C CA . SER A 1 101 ? 1.922 -22.346 -10.716 1.00 95.88 101 SER A CA 1
ATOM 785 C C . SER A 1 101 ? 0.923 -21.196 -10.602 1.00 95.88 101 SER A C 1
ATOM 787 O O . SER A 1 101 ? 1.235 -20.062 -10.961 1.00 95.88 101 SER A O 1
ATOM 789 N N . ILE A 1 102 ? -0.274 -21.490 -10.091 1.00 96.69 102 ILE A N 1
ATOM 790 C CA . ILE A 1 102 ? -1.288 -20.513 -9.671 1.00 96.69 102 ILE A CA 1
ATOM 791 C C . ILE A 1 102 ? -1.799 -20.881 -8.278 1.00 96.69 102 ILE A C 1
ATOM 793 O O . ILE A 1 102 ? -2.058 -22.052 -7.999 1.00 96.69 102 ILE A O 1
ATOM 797 N N . THR A 1 103 ? -2.021 -19.873 -7.436 1.00 96.38 103 THR A N 1
ATOM 798 C CA . THR A 1 103 ? -2.774 -19.996 -6.183 1.00 96.38 103 THR A CA 1
ATOM 799 C C . THR A 1 103 ? -4.180 -19.417 -6.342 1.00 96.38 103 THR A C 1
ATOM 801 O O . THR A 1 103 ? -4.387 -18.418 -7.030 1.00 96.38 103 THR A O 1
ATOM 804 N N . LEU A 1 104 ? -5.166 -20.065 -5.725 1.00 94.62 104 LEU A N 1
ATOM 805 C CA . LEU A 1 104 ? -6.546 -19.599 -5.628 1.00 94.62 104 LEU A CA 1
ATOM 806 C C . LEU A 1 104 ? -6.982 -19.666 -4.166 1.00 94.62 104 LEU A C 1
ATOM 808 O O . LEU A 1 104 ? -6.892 -20.721 -3.536 1.00 94.62 104 LEU A O 1
ATOM 812 N N . ASN A 1 105 ? -7.491 -18.563 -3.621 1.00 92.94 105 ASN A N 1
ATOM 813 C CA . ASN A 1 105 ? -8.034 -18.587 -2.268 1.00 92.94 105 ASN A CA 1
ATOM 814 C C . ASN A 1 105 ? -9.463 -19.136 -2.252 1.00 92.94 105 ASN A C 1
ATOM 816 O O . ASN A 1 105 ? -10.308 -18.705 -3.033 1.00 92.94 105 ASN A O 1
ATOM 820 N N . ALA A 1 106 ? -9.751 -20.045 -1.323 1.00 89.12 106 ALA A N 1
ATOM 821 C CA . ALA A 1 106 ? -11.110 -20.490 -1.042 1.00 89.12 106 ALA A CA 1
ATOM 822 C C . ALA A 1 106 ? -11.825 -19.505 -0.083 1.00 89.12 106 ALA A C 1
ATOM 824 O O . ALA A 1 106 ? -11.213 -19.066 0.895 1.00 89.12 106 ALA A O 1
ATOM 825 N N . PRO A 1 107 ? -13.121 -19.193 -0.296 1.00 87.94 107 PRO A N 1
ATOM 826 C CA . PRO A 1 107 ? -13.968 -19.666 -1.392 1.00 87.94 107 PRO A CA 1
ATOM 827 C C . PRO A 1 107 ? -13.642 -18.960 -2.719 1.00 87.94 107 PRO A C 1
ATOM 829 O O . PRO A 1 107 ? -13.488 -17.743 -2.748 1.00 87.94 107 PRO A O 1
ATOM 832 N N . CYS A 1 108 ? -13.608 -19.718 -3.815 1.00 84.81 108 CYS A N 1
ATOM 833 C CA . CYS A 1 108 ? -13.456 -19.188 -5.171 1.00 84.81 108 CYS A CA 1
ATOM 834 C C . CYS A 1 108 ? -14.675 -19.539 -6.030 1.00 84.81 108 CYS A C 1
ATOM 836 O O . CYS A 1 108 ? -15.314 -20.579 -5.849 1.00 84.81 108 CYS A O 1
ATOM 838 N N . SER A 1 109 ? -14.990 -18.681 -6.993 1.00 86.44 109 SER A N 1
ATOM 839 C CA . SER A 1 109 ? -16.046 -18.917 -7.973 1.00 86.44 109 SER A CA 1
ATOM 840 C C . SER A 1 109 ? -15.616 -19.917 -9.050 1.00 86.44 109 SER A C 1
ATOM 842 O O . SER A 1 109 ? -14.439 -20.040 -9.397 1.00 86.44 109 SER A O 1
ATOM 844 N N . ALA A 1 110 ? -16.599 -20.581 -9.661 1.00 86.19 110 ALA A N 1
ATOM 845 C CA . ALA A 1 110 ? -16.384 -21.455 -10.812 1.00 86.19 110 ALA A CA 1
ATOM 846 C C . ALA A 1 110 ? -15.637 -20.748 -11.963 1.00 86.19 110 ALA A C 1
ATOM 848 O O . ALA A 1 110 ? -14.747 -21.316 -12.594 1.00 86.19 110 ALA A O 1
ATOM 849 N N . SER A 1 111 ? -15.954 -19.469 -12.195 1.00 85.75 111 SER A N 1
ATOM 850 C CA . SER A 1 111 ? -15.300 -18.650 -13.220 1.00 85.75 111 SER A CA 1
ATOM 851 C C . SER A 1 111 ? -13.809 -18.430 -12.942 1.00 85.75 111 SER A C 1
ATOM 853 O O . SER A 1 111 ? -13.014 -18.431 -13.880 1.00 85.75 111 SER A O 1
ATOM 855 N N . GLU A 1 112 ? -13.408 -18.254 -11.680 1.00 88.62 112 GLU A N 1
ATOM 856 C CA . GLU A 1 112 ? -11.997 -18.075 -11.308 1.00 88.62 112 GLU A CA 1
ATOM 857 C C . GLU A 1 112 ? -11.182 -19.346 -11.541 1.00 88.62 112 GLU A C 1
ATOM 859 O O . GLU A 1 112 ? -10.093 -19.268 -12.111 1.00 88.62 112 GLU A O 1
ATOM 864 N N . ILE A 1 113 ? -11.742 -20.511 -11.198 1.00 90.19 113 ILE A N 1
ATOM 865 C CA . ILE A 1 113 ? -11.123 -21.814 -11.476 1.00 90.19 113 ILE A CA 1
ATOM 866 C C . ILE A 1 113 ? -10.892 -21.977 -12.984 1.00 90.19 113 ILE A C 1
ATOM 868 O O . ILE A 1 113 ? -9.777 -22.267 -13.414 1.00 90.19 113 ILE A O 1
ATOM 872 N N . LEU A 1 114 ? -11.918 -21.724 -13.803 1.00 90.00 114 LEU A N 1
ATOM 873 C CA . LEU A 1 114 ? -11.811 -21.845 -15.261 1.00 90.00 114 LEU A CA 1
ATOM 874 C C . LEU A 1 114 ? -10.785 -20.870 -15.853 1.00 90.00 114 LEU A C 1
ATOM 876 O O . LEU A 1 114 ? -10.004 -21.250 -16.724 1.00 90.00 114 LEU A O 1
ATOM 880 N N . LYS A 1 115 ? -10.728 -19.628 -15.356 1.00 90.62 115 LYS A N 1
ATOM 881 C CA . LYS A 1 115 ? -9.722 -18.641 -15.781 1.00 90.62 115 LYS A CA 1
ATOM 882 C C . LYS A 1 115 ? -8.300 -19.080 -15.440 1.00 90.62 115 LYS A C 1
ATOM 884 O O . LYS A 1 115 ? -7.400 -18.857 -16.252 1.00 90.62 115 LYS A O 1
ATOM 889 N N . ALA A 1 116 ? -8.093 -19.692 -14.273 1.00 93.69 116 ALA A N 1
ATOM 890 C CA . ALA A 1 116 ? -6.794 -20.222 -13.873 1.00 93.69 116 ALA A CA 1
ATOM 891 C C . ALA A 1 116 ? -6.345 -21.357 -14.804 1.00 93.69 116 ALA A C 1
ATOM 893 O O . ALA A 1 116 ? -5.241 -21.303 -15.342 1.00 93.69 116 ALA A O 1
ATOM 894 N N . VAL A 1 117 ? -7.228 -22.320 -15.084 1.00 91.38 117 VAL A N 1
ATOM 895 C CA . VAL A 1 117 ? -6.951 -23.423 -16.022 1.00 91.38 117 VAL A CA 1
ATOM 896 C C . VAL A 1 117 ? -6.621 -22.891 -17.422 1.00 91.38 117 VAL A C 1
ATOM 898 O O . VAL A 1 117 ? -5.572 -23.210 -17.976 1.00 91.38 117 VAL A O 1
ATOM 901 N N . GLN A 1 118 ? -7.449 -21.995 -17.968 1.00 90.88 118 GLN A N 1
ATOM 902 C CA . GLN A 1 118 ? -7.217 -21.378 -19.282 1.00 90.88 118 GLN A CA 1
ATOM 903 C C . GLN A 1 118 ? -5.926 -20.550 -19.340 1.00 90.88 118 GLN A C 1
ATOM 905 O O . GLN A 1 118 ? -5.328 -20.366 -20.403 1.00 90.88 118 GLN A O 1
ATOM 910 N N . TYR A 1 119 ? -5.503 -19.961 -18.221 1.00 91.62 119 TYR A N 1
ATOM 911 C CA . TYR A 1 119 ? -4.208 -19.295 -18.143 1.00 91.62 119 TYR A CA 1
ATOM 912 C C . TYR A 1 119 ? -3.060 -20.304 -18.234 1.00 91.62 119 TYR A C 1
ATOM 914 O O . TYR A 1 119 ? -2.125 -20.069 -19.005 1.00 91.62 119 TYR A O 1
ATOM 922 N N . LEU A 1 120 ? -3.142 -21.420 -17.499 1.00 90.69 120 LEU A N 1
ATOM 923 C CA . LEU A 1 120 ? -2.119 -22.466 -17.535 1.00 90.69 120 LEU A CA 1
ATOM 924 C C . LEU A 1 120 ? -1.990 -23.086 -18.927 1.00 90.69 120 LEU A C 1
ATOM 926 O O . LEU A 1 120 ? -0.877 -23.179 -19.442 1.00 90.69 120 LEU A O 1
ATOM 930 N N . GLU A 1 121 ? -3.109 -23.403 -19.584 1.00 88.25 121 GLU A N 1
ATOM 931 C CA . GLU A 1 121 ? -3.107 -23.922 -20.957 1.00 88.25 121 GLU A CA 1
ATOM 932 C C . GLU A 1 121 ? -2.388 -22.998 -21.938 1.00 88.25 121 GLU A C 1
ATOM 934 O O . GLU A 1 121 ? -1.538 -23.448 -22.706 1.00 88.25 121 GLU A O 1
ATOM 939 N N . ARG A 1 122 ? -2.679 -21.691 -21.888 1.00 86.62 122 ARG A N 1
ATOM 940 C CA . ARG A 1 122 ? -2.040 -20.700 -22.768 1.00 86.62 122 ARG A CA 1
ATOM 941 C C . ARG A 1 122 ? -0.535 -20.589 -22.531 1.00 86.62 122 ARG A C 1
ATOM 943 O O . ARG A 1 122 ? 0.210 -20.325 -23.470 1.00 86.62 122 ARG A O 1
ATOM 950 N N . ARG A 1 123 ? -0.090 -20.748 -21.283 1.00 86.12 123 ARG A N 1
ATOM 951 C CA . ARG A 1 123 ? 1.319 -20.615 -20.879 1.00 86.12 123 ARG A CA 1
ATOM 952 C C . ARG A 1 123 ? 2.143 -21.873 -21.143 1.00 86.12 123 ARG A C 1
ATOM 954 O O . ARG A 1 123 ? 3.342 -21.744 -21.365 1.00 86.12 123 ARG A O 1
ATOM 961 N N . ALA A 1 124 ? 1.525 -23.050 -21.143 1.00 81.62 124 ALA A N 1
ATOM 962 C CA . ALA A 1 124 ? 2.219 -24.322 -21.326 1.00 81.62 124 ALA A CA 1
ATOM 963 C C . ALA A 1 124 ? 2.673 -24.615 -22.782 1.00 81.62 124 ALA A C 1
ATOM 965 O O . ALA A 1 124 ? 3.433 -25.556 -22.985 1.00 81.62 124 ALA A O 1
ATOM 966 N N . GLY A 1 125 ? 2.281 -23.820 -23.794 1.00 70.38 125 GLY A N 1
ATOM 967 C CA . GLY A 1 125 ? 2.681 -24.021 -25.209 1.00 70.38 125 GLY A CA 1
ATOM 968 C C . GLY A 1 125 ? 1.837 -25.068 -25.982 1.00 70.38 125 GLY A C 1
ATOM 969 O O . GLY A 1 125 ? 1.046 -25.768 -25.355 1.00 70.38 125 GLY A O 1
ATOM 970 N N . PRO A 1 126 ? 1.922 -25.147 -27.336 1.00 50.66 126 PRO A N 1
ATOM 971 C CA . PRO A 1 126 ? 0.739 -25.013 -28.218 1.00 50.66 126 PRO A CA 1
ATOM 972 C C . PRO A 1 126 ? 0.258 -26.303 -28.931 1.00 50.66 126 PRO A C 1
ATOM 974 O O . PRO A 1 126 ? 1.048 -27.229 -29.071 1.00 50.66 126 PRO A O 1
ATOM 977 N N . ILE A 1 127 ? -0.898 -26.436 -29.617 1.00 49.50 127 ILE A N 1
ATOM 978 C CA . ILE A 1 127 ? -2.299 -25.914 -29.687 1.00 49.50 127 ILE A CA 1
ATOM 979 C C . ILE A 1 127 ? -2.921 -26.679 -30.891 1.00 49.50 127 ILE A C 1
ATOM 981 O O . ILE A 1 127 ? -2.307 -26.674 -31.957 1.00 49.50 127 ILE A O 1
ATOM 985 N N . ALA A 1 128 ? -4.134 -27.252 -30.792 1.00 29.56 128 ALA A N 1
ATOM 986 C CA . ALA A 1 128 ? -5.022 -27.463 -31.954 1.00 29.56 128 ALA A CA 1
ATOM 987 C C . ALA A 1 128 ? -6.496 -27.707 -31.556 1.00 29.56 128 ALA A C 1
ATOM 989 O O . ALA A 1 128 ? -6.807 -28.684 -30.881 1.00 29.56 128 ALA A O 1
ATOM 990 N N . SER A 1 129 ? -7.375 -26.866 -32.119 1.00 32.78 129 SER A N 1
ATOM 991 C CA . SER A 1 129 ? -8.826 -27.053 -32.319 1.00 32.78 129 SER A CA 1
ATOM 992 C C . SER A 1 129 ? -9.764 -26.808 -31.128 1.00 32.78 129 SER A C 1
ATOM 994 O O . SER A 1 129 ? -10.007 -27.709 -30.339 1.00 32.78 129 SER A O 1
ATOM 996 N N . ALA A 1 130 ? -10.415 -25.640 -31.094 1.00 30.28 130 ALA A N 1
ATOM 997 C CA . ALA A 1 130 ? -11.880 -25.549 -31.196 1.00 30.28 130 ALA A CA 1
ATOM 998 C C . ALA A 1 130 ? -12.356 -24.095 -31.060 1.00 30.28 130 ALA A C 1
ATOM 1000 O O . ALA A 1 130 ? -12.207 -23.438 -30.035 1.00 30.28 130 ALA A O 1
ATOM 1001 N N . SER A 1 131 ? -12.974 -23.622 -32.133 1.00 33.69 131 SER A N 1
ATOM 1002 C CA . SER A 1 131 ? -13.948 -22.538 -32.160 1.00 33.69 131 SER A CA 1
ATOM 1003 C C . SER A 1 131 ? -15.016 -22.714 -31.077 1.00 33.69 131 SER A C 1
ATOM 1005 O O . SER A 1 131 ? -15.703 -23.734 -31.080 1.00 33.69 131 SER A O 1
ATOM 1007 N N . TYR A 1 132 ? -15.216 -21.707 -30.224 1.00 34.16 132 TYR A N 1
ATOM 1008 C CA . TYR A 1 132 ? -16.388 -21.639 -29.352 1.00 34.16 132 TYR A CA 1
ATOM 1009 C C . TYR A 1 132 ? -17.177 -20.353 -29.580 1.00 34.16 132 TYR A C 1
ATOM 1011 O O . TYR A 1 132 ? -16.700 -19.237 -29.380 1.00 34.16 132 TYR A O 1
ATOM 1019 N N . VAL A 1 133 ? -18.414 -20.572 -30.019 1.00 31.00 133 VAL A N 1
ATOM 1020 C CA . VAL A 1 133 ? -19.524 -19.625 -30.015 1.00 31.00 133 VAL A CA 1
ATOM 1021 C C . VAL A 1 133 ? -19.937 -19.432 -28.558 1.00 31.00 133 VAL A C 1
ATOM 1023 O O . VAL A 1 133 ? -20.319 -20.388 -27.888 1.00 31.00 133 VAL A O 1
ATOM 1026 N N . ILE A 1 134 ? -19.842 -18.202 -28.060 1.00 30.80 134 ILE A N 1
ATOM 1027 C CA . ILE A 1 134 ? -20.345 -17.842 -26.735 1.00 30.80 134 ILE A CA 1
ATOM 1028 C C . ILE A 1 134 ? -21.856 -17.646 -26.866 1.00 30.80 134 ILE A C 1
ATOM 1030 O O . ILE A 1 134 ? -22.317 -16.618 -27.355 1.00 30.80 134 ILE A O 1
ATOM 1034 N N . SER A 1 135 ? -22.631 -18.639 -26.438 1.00 30.58 135 SER A N 1
ATOM 1035 C CA . SER A 1 135 ? -24.043 -18.448 -26.109 1.00 30.58 135 SER A CA 1
ATOM 1036 C C . SER A 1 135 ? -24.127 -17.992 -24.655 1.00 30.58 135 SER A C 1
ATOM 1038 O O . SER A 1 135 ? -23.911 -18.771 -23.732 1.00 30.58 135 SER A O 1
ATOM 1040 N N . THR A 1 136 ? -24.393 -16.705 -24.454 1.00 31.66 136 THR A N 1
ATOM 1041 C CA . THR A 1 136 ? -24.707 -16.113 -23.149 1.00 31.66 136 THR A CA 1
ATOM 1042 C C . THR A 1 136 ? -26.067 -16.606 -22.648 1.00 31.66 136 THR A C 1
ATOM 1044 O O . THR A 1 136 ? -27.051 -16.431 -23.369 1.00 31.66 136 THR A O 1
ATOM 1047 N N . PRO A 1 137 ? -26.180 -17.147 -21.422 1.00 32.62 137 PRO A N 1
ATOM 1048 C CA . PRO A 1 137 ? -27.448 -17.186 -20.708 1.00 32.62 137 PRO A CA 1
ATOM 1049 C C . PRO A 1 137 ? -27.711 -15.806 -20.092 1.00 32.62 137 PRO A C 1
ATOM 1051 O O . PRO A 1 137 ? -26.821 -15.214 -19.478 1.00 32.62 137 PRO A O 1
ATOM 1054 N N . GLU A 1 138 ? -28.928 -15.295 -20.263 1.00 31.41 138 GLU A N 1
ATOM 1055 C CA . GLU A 1 138 ? -29.407 -14.085 -19.588 1.00 31.41 138 GLU A CA 1
ATOM 1056 C C . GLU A 1 138 ? -29.268 -14.216 -18.060 1.00 31.41 138 GLU A C 1
ATOM 1058 O O . GLU A 1 138 ? -29.687 -15.231 -17.492 1.00 31.41 138 GLU A O 1
ATOM 1063 N N . PRO A 1 139 ? -28.723 -13.209 -17.356 1.00 37.16 139 PRO A N 1
ATOM 1064 C CA . PRO A 1 139 ? -28.755 -13.195 -15.907 1.00 37.16 139 PRO A CA 1
ATOM 1065 C C . PRO A 1 139 ? -30.121 -12.713 -15.411 1.00 37.16 139 PRO A C 1
ATOM 1067 O O . PRO A 1 139 ? -30.580 -11.618 -15.736 1.00 37.16 139 PRO A O 1
ATOM 1070 N N . ALA A 1 140 ? -30.733 -13.525 -14.548 1.00 32.38 140 ALA A N 1
ATOM 1071 C CA . ALA A 1 140 ? -31.823 -13.098 -13.690 1.00 32.38 140 ALA A CA 1
ATOM 1072 C C . ALA A 1 140 ? -31.349 -11.934 -12.803 1.00 32.38 140 ALA A C 1
ATOM 1074 O O . ALA A 1 140 ? -30.407 -12.042 -12.017 1.00 32.38 140 ALA A O 1
ATOM 1075 N N . THR A 1 141 ? -32.019 -10.802 -12.967 1.00 34.50 141 THR A N 1
ATOM 1076 C CA . THR A 1 141 ? -31.884 -9.579 -12.184 1.00 34.50 141 THR A CA 1
ATOM 1077 C C . THR A 1 141 ? -32.265 -9.805 -10.724 1.00 34.50 141 THR A C 1
ATOM 1079 O O . THR A 1 141 ? -33.407 -10.161 -10.462 1.00 34.50 141 THR A O 1
ATOM 1082 N N . THR A 1 142 ? -31.346 -9.522 -9.798 1.00 35.06 142 THR A N 1
ATOM 1083 C CA . THR A 1 142 ? -31.546 -8.607 -8.651 1.00 35.06 142 THR A CA 1
ATOM 1084 C C . THR A 1 142 ? -30.266 -8.543 -7.818 1.00 35.06 142 THR A C 1
ATOM 1086 O O . THR A 1 142 ? -30.156 -9.164 -6.767 1.00 35.06 142 THR A O 1
ATOM 1089 N N . HIS A 1 143 ? -29.297 -7.752 -8.265 1.00 33.75 143 HIS A N 1
ATOM 1090 C CA . HIS A 1 143 ? -28.363 -7.086 -7.365 1.00 33.75 143 HIS A CA 1
ATOM 1091 C C . HIS A 1 143 ? -28.216 -5.663 -7.882 1.00 33.75 143 HIS A C 1
ATOM 1093 O O . HIS A 1 143 ? -27.981 -5.461 -9.069 1.00 33.75 143 HIS A O 1
ATOM 1099 N N . THR A 1 144 ? -28.438 -4.691 -7.004 1.00 33.09 144 THR A N 1
ATOM 1100 C CA . THR A 1 144 ? -28.228 -3.264 -7.247 1.00 33.09 144 THR A CA 1
ATOM 1101 C C . THR A 1 144 ? -26.786 -3.048 -7.694 1.00 33.09 144 THR A C 1
ATOM 1103 O O . THR A 1 144 ? -25.876 -2.954 -6.869 1.00 33.09 144 THR A O 1
ATOM 1106 N N . SER A 1 145 ? -26.578 -3.046 -9.009 1.00 32.53 145 SER A N 1
ATOM 1107 C CA . SER A 1 145 ? -25.323 -2.682 -9.639 1.00 32.53 145 SER A CA 1
ATOM 1108 C C . SER A 1 145 ? -25.108 -1.198 -9.405 1.00 32.53 145 SER A C 1
ATOM 1110 O O . SER A 1 145 ? -25.928 -0.369 -9.794 1.00 32.53 145 SER A O 1
ATOM 1112 N N . TYR A 1 146 ? -23.999 -0.876 -8.757 1.00 38.53 146 TYR A N 1
ATOM 1113 C CA . TYR A 1 146 ? -23.439 0.461 -8.788 1.00 38.53 146 TYR A CA 1
ATOM 1114 C C . TYR A 1 146 ? -23.102 0.757 -10.254 1.00 38.53 146 TYR A C 1
ATOM 1116 O O . TYR A 1 146 ? -22.163 0.172 -10.798 1.00 38.53 146 TYR A O 1
ATOM 1124 N N . GLU A 1 147 ? -23.923 1.566 -10.923 1.00 30.42 147 GLU A N 1
ATOM 1125 C CA . GLU A 1 147 ? -23.619 2.015 -12.279 1.00 30.42 147 GLU A CA 1
ATOM 1126 C C . GLU A 1 147 ? -22.297 2.802 -12.245 1.00 30.42 147 GLU A C 1
ATOM 1128 O O . GLU A 1 147 ? -22.123 3.684 -11.392 1.00 30.42 147 GLU A O 1
ATOM 1133 N N . PRO A 1 148 ? -21.329 2.489 -13.125 1.00 38.50 148 PRO A N 1
ATOM 1134 C CA . PRO A 1 148 ? -20.203 3.377 -13.365 1.00 38.50 148 PRO A CA 1
ATOM 1135 C C . PRO A 1 148 ? -20.768 4.735 -13.789 1.00 38.50 148 PRO A C 1
ATOM 1137 O O . PRO A 1 148 ? -21.672 4.793 -14.616 1.00 38.50 148 PRO A O 1
ATOM 1140 N N . ARG A 1 149 ? -20.268 5.828 -13.201 1.00 39.47 149 ARG A N 1
ATOM 1141 C CA . ARG A 1 149 ? -20.636 7.186 -13.619 1.00 39.47 149 ARG A CA 1
ATOM 1142 C C . ARG A 1 149 ? -20.274 7.371 -15.096 1.00 39.47 149 ARG A C 1
ATOM 1144 O O . ARG A 1 149 ? -19.121 7.659 -15.404 1.00 39.47 149 ARG A O 1
ATOM 1151 N N . ASP A 1 150 ? -21.260 7.248 -15.976 1.00 38.47 150 ASP A N 1
ATOM 1152 C CA . ASP A 1 150 ? -21.179 7.716 -17.354 1.00 38.47 150 ASP A CA 1
ATOM 1153 C C . ASP A 1 150 ? -21.231 9.245 -17.345 1.00 38.47 150 ASP A C 1
ATOM 1155 O O . ASP A 1 150 ? -22.275 9.873 -17.161 1.00 38.47 150 ASP A O 1
ATOM 1159 N N . GLY A 1 151 ? -20.063 9.859 -17.492 1.00 39.00 151 GLY A N 1
ATOM 1160 C CA . GLY A 1 151 ? -19.928 11.302 -17.596 1.00 39.00 151 GLY A CA 1
ATOM 1161 C C . GLY A 1 151 ? -18.466 11.699 -17.672 1.00 39.00 151 GLY A C 1
ATOM 1162 O O . GLY A 1 151 ? -17.839 11.855 -16.633 1.00 39.00 151 GLY A O 1
ATOM 1163 N N . LEU A 1 152 ? -17.964 11.849 -18.905 1.00 37.09 152 LEU A N 1
ATOM 1164 C CA . LEU A 1 152 ? -16.661 12.431 -19.257 1.00 37.09 152 LEU A CA 1
ATOM 1165 C C . LEU A 1 152 ? -15.505 11.888 -18.402 1.00 37.09 152 LEU A C 1
ATOM 1167 O O . LEU A 1 152 ? -15.078 12.512 -17.435 1.00 37.09 152 LEU A O 1
ATOM 1171 N N . GLU A 1 153 ? -14.985 10.716 -18.780 1.00 39.41 153 GLU A N 1
ATOM 1172 C CA . GLU A 1 153 ? -13.729 10.203 -18.230 1.00 39.41 153 GLU A CA 1
ATOM 1173 C C . GLU A 1 153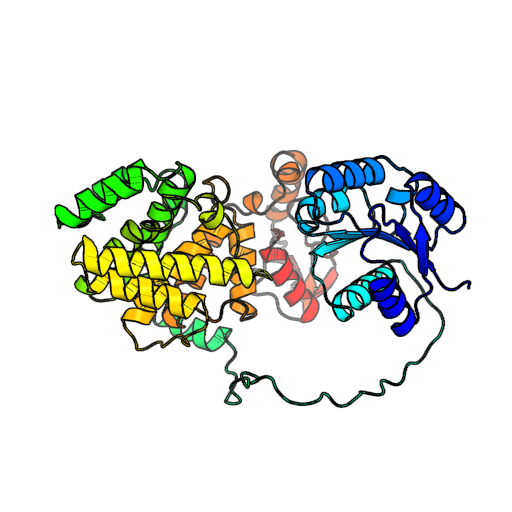 ? -12.554 11.061 -18.715 1.00 39.41 153 GLU A C 1
ATOM 1175 O O . GLU A 1 153 ? -11.772 10.648 -19.569 1.00 39.41 153 GLU A O 1
ATOM 1180 N N . GLU A 1 154 ? -12.400 12.255 -18.140 1.00 40.91 154 GLU A N 1
ATOM 1181 C CA . GLU A 1 154 ? -11.061 12.800 -17.952 1.00 40.91 154 GLU A CA 1
ATOM 1182 C C . GLU A 1 154 ? -10.234 11.692 -17.302 1.00 40.91 154 GLU A C 1
ATOM 1184 O O . GLU A 1 154 ? -10.655 11.023 -16.338 1.00 40.91 154 GLU A O 1
ATOM 1189 N N . SER A 1 155 ? -9.083 11.409 -17.900 1.00 42.91 155 SER A N 1
ATOM 1190 C CA . SER A 1 155 ? -8.228 10.364 -17.377 1.00 42.91 155 SER A CA 1
ATOM 1191 C C . SER A 1 155 ? -7.867 10.768 -15.939 1.00 42.91 155 SER A C 1
ATOM 1193 O O . SER A 1 155 ? -7.518 11.914 -15.679 1.00 42.91 155 SER A O 1
ATOM 1195 N N . ILE A 1 156 ? -7.964 9.852 -14.963 1.00 49.75 156 ILE A N 1
ATOM 1196 C CA . ILE A 1 156 ? -7.520 10.136 -13.580 1.00 49.75 156 ILE A CA 1
ATOM 1197 C C . ILE A 1 156 ? -6.144 10.816 -13.520 1.00 49.75 156 ILE A C 1
ATOM 1199 O O . ILE A 1 156 ? -5.968 11.671 -12.654 1.00 49.75 156 ILE A O 1
ATOM 1203 N N . PRO A 1 157 ? -5.182 10.479 -14.405 1.00 52.44 157 PRO A N 1
ATOM 1204 C CA . PRO A 1 157 ? -3.967 11.259 -14.560 1.00 52.44 157 PRO A CA 1
ATOM 1205 C C . PRO A 1 157 ? -4.208 12.768 -14.695 1.00 52.44 157 PRO A C 1
ATOM 1207 O O . PRO A 1 157 ? -3.628 13.500 -13.910 1.00 52.44 157 PRO A O 1
ATOM 1210 N N . GLU A 1 158 ? -5.069 13.242 -15.598 1.00 49.81 158 GLU A N 1
ATOM 1211 C CA . GLU A 1 158 ? -5.305 14.680 -15.833 1.00 49.81 158 GLU A CA 1
ATOM 1212 C C . GLU A 1 158 ? -5.870 15.385 -14.596 1.00 49.81 158 GLU A C 1
ATOM 1214 O O . GLU A 1 158 ? -5.247 16.321 -14.101 1.00 49.81 158 GLU A O 1
ATOM 1219 N N . ILE A 1 159 ? -6.959 14.872 -14.005 1.00 57.94 159 ILE A N 1
ATOM 1220 C CA . ILE A 1 159 ? -7.549 15.464 -12.787 1.00 57.94 159 ILE A CA 1
ATOM 1221 C C . ILE A 1 159 ? -6.529 15.479 -11.639 1.00 57.94 159 ILE A C 1
ATOM 1223 O O . ILE A 1 159 ? -6.441 16.450 -10.884 1.00 57.94 159 ILE A O 1
ATOM 1227 N N . LEU A 1 160 ? -5.748 14.406 -11.475 1.00 57.91 160 LEU A N 1
ATOM 1228 C CA . LEU A 1 160 ? -4.730 14.346 -10.427 1.00 57.91 160 LEU A CA 1
ATOM 1229 C C . LEU A 1 160 ? -3.559 15.287 -10.703 1.00 57.91 160 LEU A C 1
ATOM 1231 O O . LEU A 1 160 ? -3.093 15.918 -9.759 1.00 57.91 160 LEU A O 1
ATOM 1235 N N . PHE A 1 161 ? -3.091 15.401 -11.946 1.00 57.56 161 PHE A N 1
ATOM 1236 C CA . PHE A 1 161 ? -1.993 16.295 -12.311 1.00 57.56 161 PHE A CA 1
ATOM 1237 C C . PHE A 1 161 ? -2.393 17.759 -12.148 1.00 57.56 161 PHE A C 1
ATOM 1239 O O . PHE A 1 161 ? -1.636 18.512 -11.536 1.00 57.56 161 PHE A O 1
ATOM 1246 N N . ASP A 1 162 ? -3.597 18.137 -12.573 1.00 62.31 162 ASP A N 1
ATOM 1247 C CA . ASP A 1 162 ? -4.133 19.484 -12.366 1.00 62.31 162 ASP A CA 1
ATOM 1248 C C . ASP A 1 162 ? -4.220 19.818 -10.876 1.00 62.31 162 ASP A C 1
ATOM 1250 O O . ASP A 1 162 ? -3.840 20.907 -10.439 1.00 62.31 162 ASP A O 1
ATOM 1254 N N . ARG A 1 163 ? -4.660 18.857 -10.054 1.00 64.50 163 ARG A N 1
ATOM 1255 C CA . ARG A 1 163 ? -4.682 19.024 -8.597 1.00 64.50 163 ARG A CA 1
ATOM 1256 C C . ARG A 1 163 ? -3.287 19.076 -7.993 1.00 64.50 163 ARG A C 1
ATOM 1258 O O . ARG A 1 163 ? -3.074 19.904 -7.118 1.00 64.50 163 ARG A O 1
ATOM 1265 N N . MET A 1 164 ? -2.344 18.257 -8.454 1.00 59.78 164 MET A N 1
ATOM 1266 C CA . MET A 1 164 ? -0.953 18.282 -7.989 1.00 59.78 164 MET A CA 1
ATOM 1267 C C . MET A 1 164 ? -0.271 19.616 -8.305 1.00 59.78 164 MET A C 1
ATOM 1269 O O . MET A 1 164 ? 0.449 20.127 -7.456 1.00 59.78 164 MET A O 1
ATOM 1273 N N . GLN A 1 165 ? -0.539 20.217 -9.468 1.00 63.62 165 GLN A N 1
ATOM 1274 C CA . GLN A 1 165 ? -0.041 21.555 -9.814 1.00 63.62 165 GLN A CA 1
ATOM 1275 C C . GLN A 1 165 ? -0.622 22.658 -8.917 1.00 63.62 165 GLN A C 1
ATOM 1277 O O . GLN A 1 165 ? 0.005 23.697 -8.724 1.00 63.62 165 GLN A O 1
ATOM 1282 N N . GLN A 1 166 ? -1.817 22.440 -8.363 1.00 69.19 166 GLN A N 1
ATOM 1283 C CA . GLN A 1 166 ? -2.455 23.348 -7.406 1.00 69.19 166 GLN A CA 1
ATOM 1284 C C . GLN A 1 166 ? -1.981 23.127 -5.962 1.00 69.19 166 GLN A C 1
ATOM 1286 O O . GLN A 1 166 ? -2.302 23.944 -5.091 1.00 69.19 166 GLN A O 1
ATOM 1291 N N . LEU A 1 167 ? -1.251 22.040 -5.677 1.00 63.62 167 LEU A N 1
ATOM 1292 C CA . LEU A 1 167 ? -0.710 21.807 -4.345 1.00 63.62 167 LEU A CA 1
ATOM 1293 C C . LEU A 1 167 ? 0.436 22.793 -4.084 1.00 63.62 167 LEU A C 1
ATOM 1295 O O . LEU A 1 167 ? 1.278 23.020 -4.951 1.00 63.62 167 LEU A O 1
ATOM 1299 N N . PRO A 1 168 ? 0.487 23.406 -2.893 1.00 65.50 168 PRO A N 1
ATOM 1300 C CA . PRO A 1 168 ? 1.630 24.220 -2.515 1.00 65.50 168 PRO A CA 1
ATOM 1301 C C . PRO A 1 168 ? 2.897 23.363 -2.439 1.00 65.50 168 PRO A C 1
ATOM 1303 O O . PRO A 1 168 ? 2.806 22.163 -2.168 1.00 65.50 168 PRO A O 1
ATOM 1306 N N . ASP A 1 169 ? 4.064 23.998 -2.595 1.00 61.09 169 ASP A N 1
ATOM 1307 C CA . ASP A 1 169 ? 5.358 23.340 -2.392 1.00 61.09 169 ASP A CA 1
ATOM 1308 C C . ASP A 1 169 ? 5.331 22.519 -1.099 1.00 61.09 169 ASP A C 1
ATOM 1310 O O . ASP A 1 169 ? 5.016 23.028 -0.013 1.00 61.09 169 ASP A O 1
ATOM 1314 N N . ALA A 1 170 ? 5.610 21.222 -1.233 1.00 57.28 170 ALA A N 1
ATOM 1315 C CA . ALA A 1 170 ? 5.566 20.314 -0.106 1.00 57.28 170 ALA A CA 1
ATOM 1316 C C . ALA A 1 170 ? 6.601 20.769 0.938 1.00 57.28 170 ALA A C 1
ATOM 1318 O O . ALA A 1 170 ? 7.752 21.050 0.591 1.00 57.28 170 ALA A O 1
ATOM 1319 N N . PRO A 1 171 ? 6.242 20.845 2.232 1.00 56.94 171 PRO A N 1
ATOM 1320 C CA . PRO A 1 171 ? 7.229 21.140 3.259 1.00 56.94 171 PRO A CA 1
ATOM 1321 C C . PRO A 1 171 ? 8.345 20.084 3.195 1.00 56.94 171 PRO A C 1
ATOM 1323 O O . PRO A 1 171 ? 8.040 18.902 3.059 1.00 56.94 171 PRO A O 1
ATOM 1326 N N . GLU A 1 172 ? 9.617 20.471 3.395 1.00 52.59 172 GLU A N 1
ATOM 1327 C CA . GLU A 1 172 ? 10.840 19.620 3.352 1.00 52.59 172 GLU A CA 1
ATOM 1328 C C . GLU A 1 172 ? 10.811 18.340 4.236 1.00 52.59 172 GLU A C 1
ATOM 1330 O O . GLU A 1 172 ? 11.802 17.622 4.407 1.00 52.59 172 GLU A O 1
ATOM 1335 N N . THR A 1 173 ? 9.701 18.065 4.910 1.00 49.06 173 THR A N 1
ATOM 1336 C CA . THR A 1 173 ? 9.471 16.956 5.836 1.00 49.06 173 THR A CA 1
ATOM 1337 C C . THR A 1 173 ? 8.516 15.882 5.300 1.00 49.06 173 THR A C 1
ATOM 1339 O O . THR A 1 173 ? 8.304 14.898 6.006 1.00 49.06 173 THR A O 1
ATOM 1342 N N . THR A 1 174 ? 8.011 15.997 4.061 1.00 52.22 174 THR A N 1
ATOM 1343 C CA . THR A 1 174 ? 7.360 14.886 3.319 1.00 52.22 174 THR A CA 1
ATOM 1344 C C . THR A 1 174 ? 8.357 13.818 2.850 1.00 52.22 174 THR A C 1
ATOM 1346 O O . THR A 1 174 ? 7.981 12.709 2.495 1.00 52.22 174 THR A O 1
ATOM 1349 N N . VAL A 1 175 ? 9.650 14.126 2.925 1.00 53.62 175 VAL A N 1
ATOM 1350 C CA . VAL A 1 175 ? 10.801 13.298 2.553 1.00 53.62 175 VAL A CA 1
ATOM 1351 C C . VAL A 1 175 ? 10.836 11.984 3.368 1.00 53.62 175 VAL A C 1
ATOM 1353 O O . VAL A 1 175 ? 11.134 12.012 4.570 1.00 53.62 175 VAL A O 1
ATOM 1356 N N . PRO A 1 176 ? 10.629 10.794 2.764 1.00 55.38 176 PRO A N 1
ATOM 1357 C CA . PRO A 1 176 ? 10.619 9.531 3.506 1.00 55.38 176 PRO A CA 1
ATOM 1358 C C . PRO A 1 176 ? 11.961 9.148 4.107 1.00 55.38 176 PRO A C 1
ATOM 1360 O O . PRO A 1 176 ? 12.007 8.282 4.977 1.00 55.38 176 PRO A O 1
ATOM 1363 N N . SER A 1 177 ? 13.063 9.784 3.697 1.00 53.97 177 SER A N 1
ATOM 1364 C CA . SER A 1 177 ? 14.355 9.608 4.364 1.00 53.97 177 SER A CA 1
ATOM 1365 C C . SER A 1 177 ? 14.292 9.978 5.855 1.00 53.97 177 SER A C 1
ATOM 1367 O O . SER A 1 177 ? 14.968 9.330 6.654 1.00 53.97 177 SER A O 1
ATOM 1369 N N . LYS A 1 178 ? 13.401 10.906 6.246 1.00 57.41 178 LYS A N 1
ATOM 1370 C CA . LYS A 1 178 ? 13.109 11.269 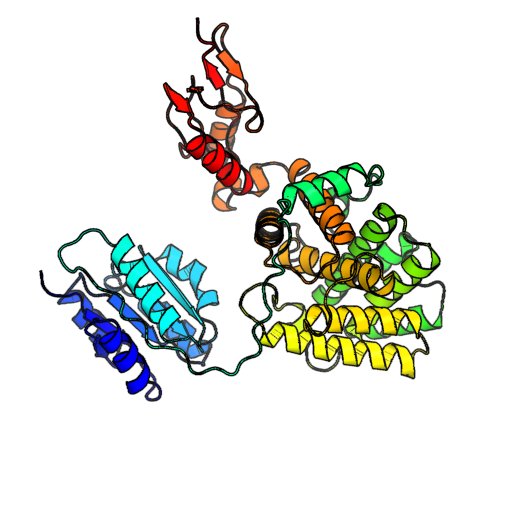7.645 1.00 57.41 178 LYS A CA 1
ATOM 1371 C C . LYS A 1 178 ? 12.159 10.282 8.344 1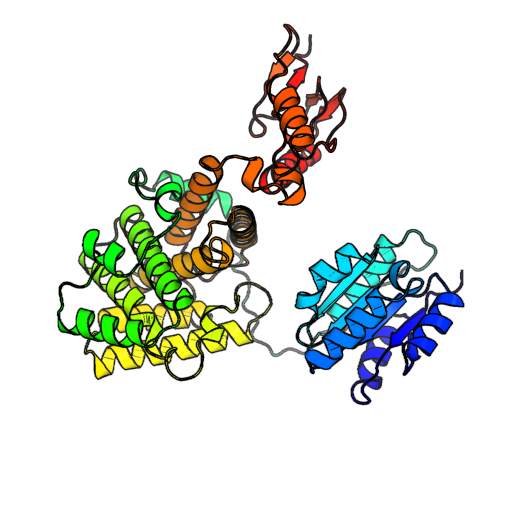.00 57.41 178 LYS A C 1
ATOM 1373 O O . LYS A 1 178 ? 12.151 10.207 9.567 1.00 57.41 178 LYS A O 1
ATOM 1378 N N . LEU A 1 179 ? 11.419 9.461 7.592 1.00 62.97 179 LEU A N 1
ATOM 1379 C CA . LEU A 1 179 ? 10.530 8.411 8.119 1.00 62.97 179 LEU A CA 1
ATOM 1380 C C . LEU A 1 179 ? 11.267 7.101 8.462 1.00 62.97 179 LEU A C 1
ATOM 1382 O O . LEU A 1 179 ? 10.650 6.153 8.948 1.00 62.97 179 LEU A O 1
ATOM 1386 N N . LYS A 1 180 ? 12.581 7.012 8.210 1.00 54.50 180 LYS A N 1
ATOM 1387 C CA . LYS A 1 180 ? 13.295 5.731 8.101 1.00 54.50 180 LYS A CA 1
ATOM 1388 C C . LYS A 1 180 ? 13.477 4.915 9.383 1.00 54.50 180 LYS A C 1
ATOM 1390 O O . LYS A 1 180 ? 13.924 3.780 9.226 1.00 54.50 180 LYS A O 1
ATOM 1395 N N . ARG A 1 181 ? 13.170 5.386 10.608 1.00 54.22 181 ARG A N 1
ATOM 1396 C CA . ARG A 1 181 ? 13.381 4.508 11.787 1.00 54.22 181 ARG A CA 1
ATOM 1397 C C . ARG A 1 181 ? 12.629 4.724 13.105 1.00 54.22 181 ARG A C 1
ATOM 1399 O O . ARG A 1 181 ? 12.667 3.788 13.891 1.00 54.22 181 ARG A O 1
ATOM 1406 N N . ALA A 1 182 ? 11.941 5.834 13.386 1.00 61.84 182 ALA A N 1
ATOM 1407 C CA . ALA A 1 182 ? 11.303 5.985 14.706 1.00 61.84 182 ALA A CA 1
ATOM 1408 C C . ALA A 1 182 ? 10.249 7.104 14.768 1.00 61.84 182 ALA A C 1
ATOM 1410 O O . ALA A 1 182 ? 10.403 8.045 15.537 1.00 61.84 182 ALA A O 1
ATOM 1411 N N . ILE A 1 183 ? 9.156 7.025 13.999 1.00 81.81 183 ILE A N 1
ATOM 1412 C CA . ILE A 1 183 ? 7.961 7.789 14.402 1.00 81.81 183 ILE A CA 1
ATOM 1413 C C . ILE A 1 183 ? 7.315 7.002 15.548 1.00 81.81 183 ILE A C 1
ATOM 1415 O O . ILE A 1 183 ? 6.413 6.198 15.328 1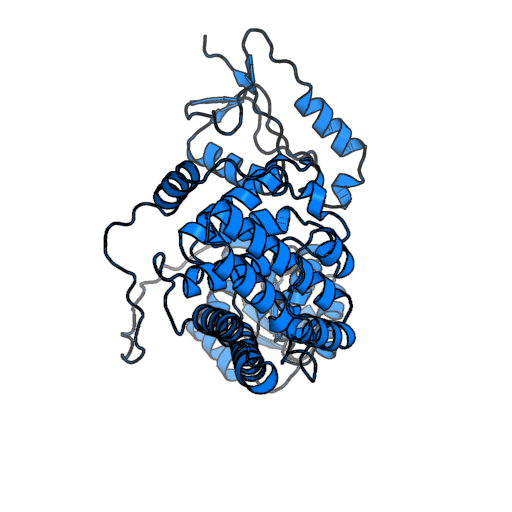.00 81.81 183 ILE A O 1
ATOM 1419 N N . THR A 1 184 ? 7.874 7.154 16.749 1.00 87.94 184 THR A N 1
ATOM 1420 C CA . THR A 1 184 ? 7.329 6.619 18.002 1.00 87.94 184 THR A CA 1
ATOM 1421 C C . THR A 1 184 ? 6.424 7.656 18.659 1.00 87.94 184 THR A C 1
ATOM 1423 O O . THR A 1 184 ? 6.273 8.775 18.165 1.00 87.94 184 THR A O 1
ATOM 1426 N N . TYR A 1 185 ? 5.802 7.290 19.776 1.00 89.31 185 TYR A N 1
ATOM 1427 C CA . TYR A 1 185 ? 4.981 8.222 20.541 1.00 89.31 185 TYR A CA 1
ATOM 1428 C C . TYR A 1 185 ? 5.810 9.420 21.043 1.00 89.31 185 TYR A C 1
ATOM 1430 O O . TYR A 1 185 ? 5.383 10.565 20.932 1.00 89.31 185 TYR A O 1
ATOM 1438 N N . GLU A 1 186 ? 7.032 9.168 21.513 1.00 89.94 186 GLU A N 1
ATOM 1439 C CA . GLU A 1 186 ? 7.984 10.186 21.978 1.00 89.94 186 GLU A CA 1
ATOM 1440 C C . GLU A 1 186 ? 8.441 11.091 20.828 1.00 89.94 186 GLU A C 1
ATOM 1442 O O . GLU A 1 186 ? 8.584 12.301 20.993 1.00 89.94 186 GLU A O 1
ATOM 1447 N N . ALA A 1 187 ? 8.622 10.523 19.630 1.00 88.19 187 ALA A N 1
ATOM 1448 C CA . ALA A 1 187 ? 8.901 11.317 18.441 1.00 88.19 187 ALA A CA 1
ATOM 1449 C C . ALA A 1 187 ? 7.737 12.271 18.129 1.00 88.19 187 ALA A C 1
ATOM 1451 O O . ALA A 1 187 ? 7.972 13.455 17.894 1.00 88.19 187 ALA A O 1
ATOM 1452 N N . LEU A 1 188 ? 6.485 11.799 18.192 1.00 89.94 188 LEU A N 1
ATOM 1453 C CA . LEU A 1 188 ? 5.317 12.673 18.040 1.00 89.94 188 LEU A CA 1
ATOM 1454 C C . LEU A 1 188 ? 5.257 13.757 19.127 1.00 89.94 188 LEU A C 1
ATOM 1456 O O . LEU A 1 188 ? 4.924 14.897 18.815 1.00 89.94 188 LEU A O 1
ATOM 1460 N N . GLU A 1 189 ? 5.623 13.439 20.370 1.00 90.44 189 GLU A N 1
ATOM 1461 C CA . GLU A 1 189 ? 5.724 14.415 21.465 1.00 90.44 189 GLU A CA 1
ATOM 1462 C C . GLU A 1 189 ? 6.736 15.519 21.153 1.00 90.44 189 GLU A C 1
ATOM 1464 O O . GLU A 1 189 ? 6.380 16.696 21.168 1.00 90.44 189 GLU A O 1
ATOM 1469 N N . SER A 1 190 ? 7.963 15.148 20.775 1.00 87.12 190 SER A N 1
ATOM 1470 C CA . SER A 1 190 ? 9.016 16.105 20.400 1.00 87.12 190 SER A CA 1
ATOM 1471 C C . SER A 1 190 ? 8.654 16.982 19.197 1.00 87.12 190 SER A C 1
ATOM 1473 O O . SER A 1 190 ? 9.110 18.118 19.099 1.00 87.12 190 SER A O 1
ATOM 1475 N N . LEU A 1 191 ? 7.805 16.476 18.299 1.00 85.94 191 LEU A N 1
ATOM 1476 C CA . LEU A 1 191 ? 7.306 17.206 17.136 1.00 85.94 191 LEU A CA 1
ATOM 1477 C C . LEU A 1 191 ? 6.093 18.095 17.461 1.00 85.94 191 LEU A C 1
ATOM 1479 O O . LEU A 1 191 ? 5.547 18.724 16.555 1.00 85.94 191 LEU A O 1
ATOM 1483 N N . GLY A 1 192 ? 5.633 18.132 18.717 1.00 88.94 192 GLY A N 1
ATOM 1484 C CA . GLY A 1 192 ? 4.434 18.877 19.113 1.00 88.94 192 GLY A CA 1
ATOM 1485 C C . GLY A 1 192 ? 3.141 18.297 18.527 1.00 88.94 192 GLY A C 1
ATOM 1486 O O . GLY A 1 192 ? 2.149 19.004 18.357 1.00 88.94 192 GLY A O 1
ATOM 1487 N N . MET A 1 193 ? 3.145 17.004 18.190 1.00 89.94 193 MET A N 1
ATOM 1488 C CA . MET A 1 193 ? 2.031 16.295 17.554 1.00 89.94 193 MET A CA 1
ATOM 1489 C C . MET A 1 193 ? 1.161 15.510 18.543 1.00 89.94 193 MET A C 1
ATOM 1491 O O . MET A 1 193 ? 0.340 14.692 18.134 1.00 89.94 193 MET A O 1
ATOM 1495 N N . LEU A 1 194 ? 1.307 15.736 19.844 1.00 92.50 194 LEU A N 1
ATOM 1496 C CA . LEU A 1 194 ? 0.347 15.229 20.819 1.00 92.50 194 LEU A CA 1
ATOM 1497 C C . LEU A 1 194 ? -0.758 16.253 21.069 1.00 92.50 194 LEU A C 1
ATOM 1499 O O . LEU A 1 194 ? -0.575 17.457 20.880 1.00 92.50 194 LEU A O 1
ATOM 1503 N N . SER A 1 195 ? -1.920 15.764 21.503 1.00 92.75 195 SER A N 1
ATOM 1504 C CA . SER A 1 195 ? -3.030 16.633 21.886 1.00 92.75 195 SER A CA 1
ATOM 1505 C C . SER A 1 195 ? -2.628 17.538 23.054 1.00 92.75 195 SER A C 1
ATOM 1507 O O . SER A 1 195 ? -2.032 17.045 24.014 1.00 92.75 195 SER A O 1
ATOM 1509 N N . PRO A 1 196 ? -2.971 18.838 23.041 1.00 91.38 196 PRO A N 1
ATOM 1510 C CA . PRO A 1 196 ? -2.822 19.681 24.224 1.00 91.38 196 PRO A CA 1
ATOM 1511 C C . PRO A 1 196 ? -3.799 19.279 25.343 1.00 91.38 196 PRO A C 1
ATOM 1513 O O . PRO A 1 196 ? -3.589 19.640 26.496 1.00 91.38 196 PRO A O 1
ATOM 1516 N N . SER A 1 197 ? -4.856 18.518 25.027 1.00 93.50 197 SER A N 1
ATOM 1517 C CA . SER A 1 197 ? -5.810 18.012 26.013 1.00 93.50 197 SER A CA 1
ATOM 1518 C C . SER A 1 197 ? -5.197 16.879 26.839 1.00 93.50 197 SER A C 1
ATOM 1520 O O . SER A 1 197 ? -4.929 15.791 26.321 1.00 93.50 197 SER A O 1
ATOM 1522 N N . ASP A 1 198 ? -5.040 17.099 28.148 1.00 93.75 198 ASP A N 1
ATOM 1523 C CA . ASP A 1 198 ? -4.561 16.077 29.090 1.00 93.75 198 ASP A CA 1
ATOM 1524 C C . ASP A 1 198 ? -5.443 14.823 29.086 1.00 93.75 198 ASP A C 1
ATOM 1526 O O . ASP A 1 198 ? -4.935 13.703 29.189 1.00 93.75 198 ASP A O 1
ATOM 1530 N N . LYS A 1 199 ? -6.761 14.994 28.908 1.00 93.12 199 LYS A N 1
ATOM 1531 C CA . LYS A 1 199 ? -7.714 13.880 28.823 1.00 93.12 199 LYS A CA 1
ATOM 1532 C C . LYS A 1 199 ? -7.403 12.986 27.621 1.00 93.12 199 LYS A C 1
ATOM 1534 O O . LYS A 1 199 ? -7.291 11.772 27.780 1.00 93.12 199 LYS A O 1
ATOM 1539 N N . ILE A 1 200 ? -7.211 13.586 26.444 1.00 92.69 200 ILE A N 1
ATOM 1540 C CA . ILE A 1 200 ? -6.890 12.851 25.212 1.00 92.69 200 ILE A CA 1
ATOM 1541 C C . ILE A 1 200 ? -5.507 12.215 25.324 1.00 92.69 200 ILE A C 1
ATOM 1543 O O . ILE A 1 200 ? -5.371 11.028 25.061 1.00 92.69 200 ILE A O 1
ATOM 1547 N N . ARG A 1 201 ? -4.492 12.948 25.799 1.00 93.75 201 ARG A N 1
ATOM 1548 C CA . ARG A 1 201 ? -3.147 12.393 26.030 1.00 93.75 201 ARG A CA 1
ATOM 1549 C C . ARG A 1 201 ? -3.166 11.177 26.951 1.00 93.75 201 ARG A C 1
ATOM 1551 O O . ARG A 1 201 ? -2.481 10.195 26.676 1.00 93.75 201 ARG A O 1
ATOM 1558 N N . THR A 1 202 ? -3.936 11.235 28.033 1.00 94.19 202 THR A N 1
ATOM 1559 C CA . THR A 1 202 ? -4.066 10.120 28.980 1.00 94.19 202 THR A CA 1
ATOM 1560 C C . THR A 1 202 ? -4.737 8.917 28.319 1.00 94.19 202 THR A C 1
ATOM 1562 O O . THR A 1 202 ? -4.226 7.804 28.433 1.00 94.19 202 THR A O 1
ATOM 1565 N N . ALA A 1 203 ? -5.819 9.140 27.566 1.00 92.62 203 ALA A N 1
ATOM 1566 C CA . ALA A 1 203 ? -6.493 8.090 26.805 1.00 92.62 203 ALA A CA 1
ATOM 1567 C C . ALA A 1 203 ? -5.562 7.451 25.762 1.00 92.62 203 ALA A C 1
ATOM 1569 O O . ALA A 1 203 ? -5.439 6.229 25.717 1.00 92.62 203 ALA A O 1
ATOM 1570 N N . THR A 1 204 ? -4.834 8.259 24.987 1.00 93.19 204 THR A N 1
ATOM 1571 C CA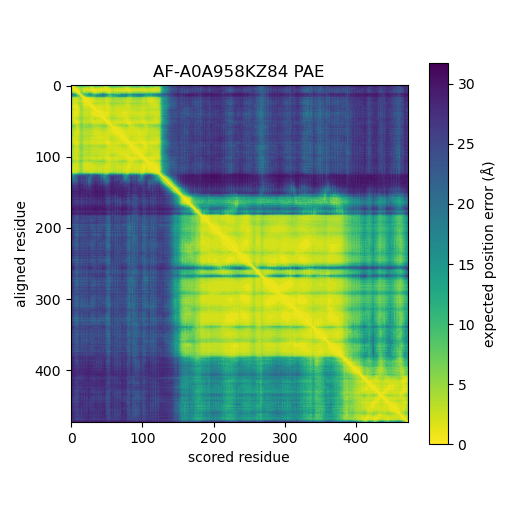 . THR A 1 204 ? -3.866 7.758 24.008 1.00 93.19 204 THR A CA 1
ATOM 1572 C C . THR A 1 204 ? -2.786 6.920 24.680 1.00 93.19 204 THR A C 1
ATOM 1574 O O . THR A 1 204 ? -2.493 5.833 24.194 1.00 93.19 204 THR A O 1
ATOM 1577 N N . LYS A 1 205 ? -2.220 7.365 25.812 1.00 93.25 205 LYS A N 1
ATOM 1578 C CA . LYS A 1 205 ? -1.216 6.584 26.557 1.00 93.25 205 LYS A CA 1
ATOM 1579 C C . LYS A 1 205 ? -1.766 5.239 27.035 1.00 93.25 205 LYS A C 1
ATOM 1581 O O . LYS A 1 205 ? -1.066 4.238 26.903 1.00 93.25 205 LYS A O 1
ATOM 1586 N N . ALA A 1 206 ? -3.000 5.208 27.542 1.00 91.75 206 ALA A N 1
ATOM 1587 C CA . ALA A 1 206 ? -3.651 3.970 27.963 1.00 91.75 206 ALA A CA 1
ATOM 1588 C C . ALA A 1 206 ? -3.786 2.993 26.785 1.00 91.75 206 ALA A C 1
ATOM 1590 O O . ALA A 1 206 ? -3.254 1.887 26.838 1.00 91.75 206 ALA A O 1
ATOM 1591 N N . VAL A 1 207 ? -4.364 3.448 25.669 1.00 90.62 207 VAL A N 1
ATOM 1592 C CA . VAL A 1 207 ? -4.529 2.631 24.457 1.00 90.62 207 VAL A CA 1
ATOM 1593 C C . VAL A 1 207 ? -3.177 2.161 23.912 1.00 90.62 207 VAL A C 1
ATOM 1595 O O . VAL A 1 207 ? -3.012 0.989 23.589 1.00 90.62 207 VAL A O 1
ATOM 1598 N N . TYR A 1 208 ? -2.177 3.045 23.862 1.00 90.75 208 TYR A N 1
ATOM 1599 C CA . TYR A 1 208 ? -0.823 2.697 23.427 1.00 90.75 208 TYR A CA 1
ATOM 1600 C C . TYR A 1 208 ? -0.173 1.634 24.305 1.00 90.75 208 TYR A C 1
ATOM 1602 O O . TYR A 1 208 ? 0.555 0.795 23.783 1.00 90.75 208 TYR A O 1
ATOM 1610 N N . SER A 1 209 ? -0.395 1.658 25.620 1.00 91.19 209 SER A N 1
ATOM 1611 C CA . SER A 1 209 ? 0.231 0.700 26.537 1.00 91.19 209 SER A CA 1
ATOM 1612 C C . SER A 1 209 ? -0.228 -0.742 26.307 1.00 91.19 209 SER A C 1
ATOM 1614 O O . SER A 1 209 ? 0.535 -1.672 26.560 1.00 91.19 209 SER A O 1
ATOM 1616 N N . GLU A 1 210 ? -1.425 -0.919 25.749 1.00 90.94 210 GLU A N 1
ATOM 1617 C CA . GLU A 1 210 ? -2.028 -2.227 25.501 1.00 90.94 210 GLU A CA 1
ATOM 1618 C C . GLU A 1 210 ? -1.789 -2.742 24.063 1.00 90.94 210 GLU A C 1
ATOM 1620 O O . GLU A 1 210 ? -2.032 -3.911 23.757 1.00 90.94 210 GLU A O 1
ATOM 1625 N N . LEU A 1 211 ? -1.280 -1.895 23.160 1.00 90.06 211 LEU A N 1
ATOM 1626 C CA . LEU A 1 211 ? -1.001 -2.271 21.773 1.00 90.06 211 LEU A CA 1
ATOM 1627 C C . LEU A 1 211 ? 0.364 -2.967 21.611 1.00 90.06 211 LEU A C 1
ATOM 1629 O O . LEU A 1 211 ? 1.372 -2.516 22.166 1.00 90.06 211 LEU A O 1
ATOM 1633 N N . PRO A 1 212 ? 0.465 -3.990 20.738 1.00 89.25 212 PRO A N 1
ATOM 1634 C CA . PRO A 1 212 ? 1.750 -4.550 20.335 1.00 89.25 212 PRO A CA 1
ATOM 1635 C C . PRO A 1 212 ? 2.655 -3.500 19.684 1.00 89.25 212 PRO A C 1
ATOM 1637 O O . PRO A 1 212 ? 2.176 -2.584 19.014 1.00 89.25 212 PRO A O 1
ATOM 1640 N N . ALA A 1 213 ? 3.976 -3.686 19.790 1.00 88.62 213 ALA A N 1
ATOM 1641 C CA . ALA A 1 213 ? 4.974 -2.734 19.288 1.00 88.62 213 ALA A CA 1
ATOM 1642 C C . ALA A 1 213 ? 4.720 -2.282 17.839 1.00 88.62 213 ALA A C 1
ATOM 1644 O O . ALA A 1 213 ? 4.661 -1.087 17.569 1.00 88.62 213 ALA A O 1
ATOM 1645 N N . TRP A 1 214 ? 4.467 -3.231 16.932 1.00 88.75 214 TRP A N 1
ATOM 1646 C CA . TRP A 1 214 ? 4.168 -2.916 15.533 1.00 88.75 214 TRP A CA 1
ATOM 1647 C C . TRP A 1 214 ? 2.923 -2.034 15.375 1.00 88.75 214 TRP A C 1
ATOM 1649 O O . TRP A 1 214 ? 2.939 -1.113 14.567 1.00 88.75 214 TRP A O 1
ATOM 1659 N N . SER A 1 215 ? 1.859 -2.295 16.142 1.00 90.19 215 SER A N 1
ATOM 1660 C CA . SER A 1 215 ? 0.612 -1.528 16.066 1.00 90.19 215 SER A CA 1
ATOM 1661 C C . SER A 1 215 ? 0.807 -0.101 16.580 1.00 90.19 215 SER A C 1
ATOM 1663 O O . SER A 1 215 ? 0.294 0.832 15.976 1.00 90.19 215 SER A O 1
ATOM 1665 N N . ARG A 1 216 ? 1.607 0.092 17.639 1.00 91.12 216 ARG A N 1
ATOM 1666 C CA . ARG A 1 216 ? 1.965 1.432 18.149 1.00 91.12 216 ARG A CA 1
ATOM 1667 C C . ARG A 1 216 ? 2.692 2.250 17.091 1.00 91.12 216 ARG A C 1
ATOM 1669 O O . ARG A 1 216 ? 2.292 3.368 16.772 1.00 91.12 216 ARG A O 1
ATOM 1676 N N . ASP A 1 217 ? 3.717 1.647 16.506 1.00 89.12 217 ASP A N 1
ATOM 1677 C CA . ASP A 1 217 ? 4.497 2.249 15.432 1.00 89.12 217 ASP A CA 1
ATOM 1678 C C . ASP A 1 217 ? 3.634 2.530 14.196 1.00 89.12 217 ASP A C 1
ATOM 1680 O O . ASP A 1 217 ? 3.818 3.534 13.504 1.00 89.12 217 ASP A O 1
ATOM 1684 N N . HIS A 1 218 ? 2.683 1.634 13.910 1.00 90.62 218 HIS A N 1
ATOM 1685 C CA . HIS A 1 218 ? 1.753 1.780 12.801 1.00 90.62 218 HIS A CA 1
ATOM 1686 C C . HIS A 1 218 ? 0.881 3.024 12.970 1.00 90.62 218 HIS A C 1
ATOM 1688 O O . HIS A 1 218 ? 0.852 3.878 12.085 1.00 90.62 218 HIS A O 1
ATOM 1694 N N . ILE A 1 219 ? 0.236 3.158 14.127 1.00 92.94 219 ILE A N 1
ATOM 1695 C CA . ILE A 1 219 ? -0.655 4.278 14.442 1.00 92.94 219 ILE A CA 1
ATOM 1696 C C . ILE A 1 219 ? 0.106 5.606 14.469 1.00 92.94 219 ILE A C 1
ATOM 1698 O O . ILE A 1 219 ? -0.374 6.597 13.915 1.00 92.94 219 ILE A O 1
ATOM 1702 N N . CYS A 1 220 ? 1.324 5.621 15.018 1.00 92.19 220 CYS A N 1
ATOM 1703 C CA . CYS A 1 220 ? 2.175 6.807 15.003 1.00 92.19 220 CYS A CA 1
ATOM 1704 C C . CYS A 1 220 ? 2.497 7.272 13.574 1.00 92.19 220 CYS A C 1
ATOM 1706 O O . CYS A 1 220 ? 2.308 8.444 13.245 1.00 92.19 220 CYS A O 1
ATOM 1708 N N . ARG A 1 221 ? 2.968 6.358 12.711 1.00 91.06 221 ARG A N 1
ATOM 1709 C CA . ARG A 1 221 ? 3.307 6.677 11.313 1.00 91.06 221 ARG A CA 1
ATOM 1710 C C . ARG A 1 221 ? 2.084 7.103 10.511 1.00 91.06 221 ARG A C 1
ATOM 1712 O O . ARG A 1 221 ? 2.159 8.105 9.808 1.00 91.06 221 ARG A O 1
ATOM 1719 N N . MET A 1 222 ? 0.970 6.385 10.641 1.00 93.94 222 MET A N 1
ATOM 1720 C CA . MET A 1 222 ? -0.300 6.732 9.997 1.00 93.94 222 MET A CA 1
ATOM 1721 C C . MET A 1 222 ? -0.737 8.152 10.378 1.00 93.94 222 MET A C 1
ATOM 1723 O O . MET A 1 222 ? -1.011 8.965 9.499 1.00 93.94 222 MET A O 1
ATOM 1727 N N . THR A 1 223 ? -0.743 8.470 11.676 1.00 94.81 223 THR A N 1
ATOM 1728 C CA . THR A 1 223 ? -1.132 9.797 12.181 1.00 94.81 223 THR A CA 1
ATOM 1729 C C . THR A 1 223 ? -0.190 10.884 11.672 1.00 94.81 223 THR A C 1
ATOM 1731 O O . THR A 1 223 ? -0.635 11.955 11.260 1.00 94.81 223 THR A O 1
ATOM 1734 N N . PHE A 1 224 ? 1.117 10.608 11.659 1.00 92.69 224 PHE A N 1
ATOM 1735 C CA . PHE A 1 224 ? 2.106 11.530 11.112 1.00 92.69 224 PHE A CA 1
ATOM 1736 C C . PHE A 1 224 ? 1.854 11.821 9.630 1.00 92.69 224 PHE A C 1
ATOM 1738 O O . PHE A 1 224 ? 1.782 12.985 9.246 1.00 92.69 224 PHE A O 1
ATOM 1745 N N . LEU A 1 225 ? 1.682 10.779 8.811 1.00 92.31 225 LEU A N 1
ATOM 1746 C CA . LEU A 1 225 ? 1.416 10.911 7.377 1.00 92.31 225 LEU A CA 1
ATOM 1747 C C . LEU A 1 225 ? 0.129 11.699 7.121 1.00 92.31 225 LEU A C 1
ATOM 1749 O O . LEU A 1 225 ? 0.151 12.663 6.361 1.00 92.31 225 LEU A O 1
ATOM 1753 N N . ALA A 1 226 ? -0.956 11.359 7.821 1.00 95.56 226 ALA A N 1
ATOM 1754 C CA . ALA A 1 226 ? -2.227 12.066 7.708 1.00 95.56 226 ALA A CA 1
ATOM 1755 C C . ALA A 1 226 ? -2.081 13.557 8.039 1.00 95.56 226 ALA A C 1
ATOM 1757 O O . ALA A 1 226 ? -2.553 14.407 7.288 1.00 95.56 226 ALA A O 1
ATOM 1758 N N . HIS A 1 227 ? -1.366 13.896 9.116 1.00 92.56 227 HIS A N 1
ATOM 1759 C CA . HIS A 1 227 ? -1.099 15.288 9.470 1.00 92.56 227 HIS A CA 1
ATOM 1760 C C . HIS A 1 227 ? -0.308 16.027 8.382 1.00 92.56 227 HIS A C 1
ATOM 1762 O O . HIS A 1 227 ? -0.613 17.180 8.081 1.00 92.56 227 HIS A O 1
ATOM 1768 N N . ARG A 1 228 ? 0.678 15.374 7.754 1.00 89.31 228 ARG A N 1
ATOM 1769 C CA . ARG A 1 228 ? 1.427 15.968 6.635 1.00 89.31 228 ARG A CA 1
ATOM 1770 C C . ARG A 1 228 ? 0.548 16.201 5.414 1.00 89.31 228 ARG A C 1
ATOM 1772 O O . ARG A 1 228 ? 0.630 17.276 4.829 1.00 89.31 228 ARG A O 1
ATOM 1779 N N . PHE A 1 229 ? -0.331 15.262 5.073 1.00 93.31 229 PHE A N 1
ATOM 1780 C CA . PHE A 1 229 ? -1.290 15.458 3.984 1.00 93.31 229 PHE A CA 1
ATOM 1781 C C . PHE A 1 229 ? -2.214 16.649 4.258 1.00 93.31 229 PHE A C 1
ATOM 1783 O O . PHE A 1 229 ? -2.404 17.485 3.382 1.00 93.31 229 PHE A O 1
ATOM 1790 N N . LEU A 1 230 ? -2.698 16.811 5.493 1.00 93.31 230 LEU A N 1
ATOM 1791 C CA . LEU A 1 230 ? -3.519 17.966 5.879 1.00 93.31 230 LEU A CA 1
ATOM 1792 C C . LEU A 1 230 ? -2.767 19.300 5.771 1.00 93.31 230 LEU A C 1
ATOM 1794 O O . LEU A 1 230 ? -3.368 20.297 5.378 1.00 93.31 230 LEU A O 1
ATOM 1798 N N . GLN A 1 231 ? -1.469 19.326 6.096 1.00 89.75 231 GLN A N 1
ATOM 1799 C CA . GLN A 1 231 ? -0.629 20.518 5.925 1.00 89.75 231 GLN A CA 1
ATOM 1800 C C . GLN A 1 231 ? -0.488 20.904 4.449 1.00 89.75 231 GLN A C 1
ATOM 1802 O O . GLN A 1 231 ? -0.650 22.077 4.115 1.00 89.75 231 GLN A O 1
ATOM 1807 N N . VAL A 1 232 ? -0.231 19.927 3.572 1.00 87.69 232 VAL A N 1
ATOM 1808 C CA . VAL A 1 232 ? -0.146 20.146 2.117 1.00 87.69 232 VAL A CA 1
ATOM 1809 C C . VAL A 1 232 ? -1.487 20.644 1.571 1.00 87.69 232 VAL A C 1
ATOM 1811 O O . VAL A 1 232 ? -1.528 21.616 0.824 1.00 87.69 232 VAL A O 1
ATOM 1814 N N . LEU A 1 233 ? -2.597 20.066 2.033 1.00 90.25 233 LEU A N 1
ATOM 1815 C CA . LEU A 1 233 ? -3.956 20.490 1.679 1.00 90.25 233 LEU A CA 1
ATOM 1816 C C . LEU A 1 233 ? -4.398 21.809 2.339 1.00 90.25 233 LEU A C 1
ATOM 1818 O O . LEU A 1 233 ? -5.510 22.266 2.085 1.00 90.25 233 LEU A O 1
ATOM 1822 N N . ARG A 1 234 ? -3.560 22.423 3.189 1.00 91.19 234 ARG A N 1
ATOM 1823 C CA . ARG A 1 234 ? -3.858 23.660 3.939 1.00 91.19 234 ARG A CA 1
ATOM 1824 C C . ARG A 1 234 ? -5.174 23.594 4.725 1.00 91.19 234 ARG A C 1
ATOM 1826 O O . ARG A 1 234 ? -5.884 24.591 4.858 1.00 91.19 234 ARG A O 1
ATOM 1833 N N . VAL A 1 235 ? -5.492 22.420 5.265 1.00 91.31 235 VAL A N 1
ATOM 1834 C CA . VAL A 1 235 ? -6.686 22.225 6.095 1.00 91.31 235 VAL A CA 1
ATOM 1835 C C . VAL A 1 235 ? -6.562 23.066 7.378 1.00 91.31 235 VAL A C 1
ATOM 1837 O O . VAL A 1 235 ? -5.468 23.132 7.949 1.00 91.31 235 VAL A O 1
ATOM 1840 N N . PRO A 1 236 ? -7.645 23.711 7.864 1.00 94.00 236 PRO A N 1
ATOM 1841 C CA . PRO A 1 236 ? -7.594 24.544 9.063 1.00 94.00 236 PRO A CA 1
ATOM 1842 C C . PRO A 1 236 ? -6.978 23.832 10.276 1.00 94.00 236 PRO A C 1
ATOM 1844 O O . PRO A 1 236 ? -7.271 22.666 10.546 1.00 94.00 236 PRO A O 1
ATOM 1847 N N . THR A 1 237 ? -6.176 24.557 11.064 1.00 90.94 237 THR A N 1
ATOM 1848 C CA . THR A 1 237 ? -5.419 24.009 12.207 1.00 90.94 237 THR A CA 1
ATOM 1849 C C . THR A 1 237 ? -6.290 23.252 13.211 1.00 90.94 237 THR A C 1
ATOM 1851 O O . THR A 1 237 ? -5.858 22.230 13.739 1.00 90.94 237 THR A O 1
ATOM 1854 N N . ALA A 1 238 ? -7.517 23.722 13.461 1.00 93.69 238 ALA A N 1
ATOM 1855 C CA . ALA A 1 238 ? -8.458 23.052 14.360 1.00 93.69 238 ALA A CA 1
ATOM 1856 C C . ALA A 1 238 ? -8.801 21.638 13.864 1.00 93.69 238 ALA A C 1
ATOM 1858 O O . ALA A 1 238 ? -8.636 20.663 14.591 1.00 93.69 238 ALA A O 1
ATOM 1859 N N . GLN A 1 239 ? -9.154 21.510 12.587 1.00 94.81 239 GLN A N 1
ATOM 1860 C CA . GLN A 1 239 ? -9.466 20.224 11.979 1.00 94.81 239 GLN A CA 1
ATOM 1861 C C . GLN A 1 239 ? -8.227 19.322 11.856 1.00 94.81 239 GLN A C 1
ATOM 1863 O O . GLN A 1 239 ? -8.313 18.104 12.033 1.00 94.81 239 GLN A O 1
ATOM 1868 N N . ALA A 1 240 ? -7.050 19.901 11.604 1.00 94.19 240 ALA A N 1
ATOM 1869 C CA . ALA A 1 240 ? -5.794 19.157 11.631 1.00 94.19 240 ALA A CA 1
ATOM 1870 C C . ALA A 1 240 ? -5.487 18.586 13.029 1.00 94.19 240 ALA A C 1
ATOM 1872 O O . ALA A 1 240 ? -4.977 17.467 13.134 1.00 94.19 240 ALA A O 1
ATOM 1873 N N . ALA A 1 241 ? -5.824 19.320 14.097 1.00 95.50 241 ALA A N 1
ATOM 1874 C CA . ALA A 1 241 ? -5.718 18.841 15.473 1.00 95.50 241 ALA A CA 1
ATOM 1875 C C . ALA A 1 241 ? -6.730 17.721 15.765 1.00 95.50 241 ALA A C 1
ATOM 1877 O O . ALA A 1 241 ? -6.332 16.686 16.298 1.00 95.50 241 ALA A O 1
ATOM 1878 N N . ASP A 1 242 ? -7.988 17.872 15.342 1.00 97.12 242 ASP A N 1
ATOM 1879 C CA . ASP A 1 242 ? -9.014 16.832 15.501 1.00 97.12 242 ASP A CA 1
ATOM 1880 C C . ASP A 1 242 ? -8.648 15.543 14.752 1.00 97.12 242 ASP A C 1
ATOM 1882 O O . ASP A 1 242 ? -8.817 14.445 15.280 1.00 97.12 242 ASP A O 1
ATOM 1886 N N . THR A 1 243 ? -8.081 15.656 13.546 1.00 97.12 243 THR A N 1
ATOM 1887 C CA . THR A 1 243 ? -7.660 14.493 12.743 1.00 97.12 243 THR A CA 1
ATOM 1888 C C . THR A 1 243 ? -6.469 13.768 13.364 1.00 97.12 243 THR A C 1
ATOM 1890 O O . THR A 1 243 ? -6.391 12.541 13.345 1.00 97.12 243 THR A O 1
ATOM 1893 N N . ARG A 1 244 ? -5.531 14.518 13.944 1.00 95.69 244 ARG A N 1
ATOM 1894 C CA . ARG A 1 244 ? -4.392 13.959 14.677 1.00 95.69 244 ARG A CA 1
ATOM 1895 C C . ARG A 1 244 ? -4.858 13.196 15.916 1.00 95.69 244 ARG A C 1
ATOM 1897 O O . ARG A 1 244 ? -4.423 12.069 16.142 1.00 95.69 244 ARG A O 1
ATOM 1904 N N . ASP A 1 245 ? -5.767 13.786 16.685 1.00 96.88 245 ASP A N 1
ATOM 1905 C CA . ASP A 1 245 ? -6.341 13.155 17.871 1.00 96.88 245 ASP A CA 1
ATOM 1906 C C . ASP A 1 245 ? -7.180 11.921 17.478 1.00 96.88 245 ASP A C 1
ATOM 1908 O O . ASP A 1 245 ? -7.086 10.880 18.130 1.00 96.88 245 ASP A O 1
ATOM 1912 N N . ALA A 1 246 ? -7.907 11.982 16.354 1.00 97.81 246 ALA A N 1
ATOM 1913 C CA . ALA A 1 246 ? -8.599 10.839 15.755 1.00 97.81 246 ALA A CA 1
ATOM 1914 C C . ALA A 1 246 ? -7.633 9.704 15.394 1.00 97.81 246 ALA A C 1
ATOM 1916 O O . ALA A 1 246 ? -7.887 8.558 15.751 1.00 97.81 246 ALA A O 1
ATOM 1917 N N . GLY A 1 247 ? -6.506 10.005 14.741 1.00 96.44 247 GLY A N 1
ATOM 1918 C CA . GLY A 1 247 ? -5.495 9.006 14.386 1.00 96.44 247 GLY A CA 1
ATOM 1919 C C . GLY A 1 247 ? -4.918 8.283 15.605 1.00 96.44 247 GLY A C 1
ATOM 1920 O O . GLY A 1 247 ? -4.817 7.057 15.602 1.00 96.44 247 GLY A O 1
ATOM 1921 N N . LEU A 1 248 ? -4.620 9.022 16.678 1.00 95.44 248 LEU A N 1
ATOM 1922 C CA . LEU A 1 248 ? -4.078 8.471 17.926 1.00 95.44 248 LEU A CA 1
ATOM 1923 C C . LEU A 1 248 ? -5.089 7.635 18.724 1.00 95.44 248 LEU A C 1
ATOM 1925 O O . LEU A 1 248 ? -4.691 6.696 19.415 1.00 95.44 248 LEU A O 1
ATOM 1929 N N . LEU A 1 249 ? -6.380 7.969 18.639 1.00 95.81 249 LEU A N 1
ATOM 1930 C CA . LEU A 1 249 ? -7.467 7.270 19.333 1.00 95.81 249 LEU A CA 1
ATOM 1931 C C . LEU A 1 249 ? -8.165 6.205 18.470 1.00 95.81 249 LEU A C 1
ATOM 1933 O O . LEU A 1 249 ? -8.927 5.391 18.987 1.00 95.81 249 LEU A O 1
ATOM 1937 N N . LEU A 1 250 ? -7.868 6.131 17.174 1.00 94.75 250 LEU A N 1
ATOM 1938 C CA . LEU A 1 250 ? -8.371 5.103 16.264 1.00 94.75 250 LEU A CA 1
ATOM 1939 C C . LEU A 1 250 ? -8.262 3.659 16.800 1.00 94.75 250 LEU A C 1
ATOM 1941 O O . LEU A 1 250 ? -9.209 2.892 16.602 1.00 94.75 250 LEU A O 1
ATOM 1945 N N . PRO A 1 251 ? -7.184 3.240 17.498 1.00 92.19 251 PRO A N 1
ATOM 1946 C CA . PRO A 1 251 ? -7.052 1.854 17.937 1.00 92.19 251 PRO A CA 1
ATOM 1947 C C . PRO A 1 251 ? -7.899 1.461 19.167 1.00 92.19 251 PRO A C 1
ATOM 1949 O O . PRO A 1 251 ? -7.798 0.319 19.606 1.00 92.19 251 PRO A O 1
ATOM 1952 N N . CYS A 1 252 ? -8.750 2.336 19.720 1.00 90.00 252 CYS A N 1
ATOM 1953 C CA . CYS A 1 252 ? -9.474 2.104 20.984 1.00 90.00 252 CYS A CA 1
ATOM 1954 C C . CYS A 1 252 ? -10.273 0.789 21.089 1.00 90.00 252 CYS A C 1
ATOM 1956 O O . CYS A 1 252 ? -10.395 0.249 22.192 1.00 90.00 252 CYS A O 1
ATOM 1958 N N . ALA A 1 253 ? -10.820 0.276 19.983 1.00 84.12 253 ALA A N 1
ATOM 1959 C CA . ALA A 1 253 ? -11.558 -0.991 19.927 1.00 84.12 253 ALA A CA 1
ATOM 1960 C C . ALA A 1 253 ? -10.724 -2.190 19.425 1.00 84.12 253 ALA A C 1
ATOM 1962 O O . ALA A 1 253 ? -11.222 -3.314 19.370 1.00 84.12 253 ALA A O 1
ATOM 1963 N N . PHE A 1 254 ? -9.454 -1.981 19.065 1.00 81.31 254 PHE A N 1
ATOM 1964 C CA . PHE A 1 254 ? -8.564 -3.031 18.548 1.00 81.31 254 PHE A CA 1
ATOM 1965 C C . PHE A 1 254 ? -7.809 -3.780 19.651 1.00 81.31 254 PHE A C 1
ATOM 1967 O O . PHE A 1 254 ? -7.316 -4.885 19.426 1.00 81.31 254 PHE A O 1
ATOM 1974 N N . VAL A 1 255 ? -7.755 -3.186 20.841 1.00 77.06 255 VAL A N 1
ATOM 1975 C CA . VAL A 1 255 ? -6.916 -3.603 21.963 1.00 77.06 255 VAL A CA 1
ATOM 1976 C C . VAL A 1 255 ? -7.305 -4.964 22.553 1.00 77.06 255 VAL A C 1
ATOM 1978 O O . VAL A 1 255 ? -6.437 -5.737 22.949 1.00 77.06 255 VAL A O 1
ATOM 1981 N N . THR A 1 256 ? -8.596 -5.298 22.586 1.00 65.81 256 THR A N 1
ATOM 1982 C CA . THR A 1 256 ? -9.077 -6.409 23.416 1.00 65.81 256 THR A CA 1
ATOM 1983 C C . THR A 1 256 ? -9.100 -7.772 22.725 1.00 65.81 256 THR A C 1
ATOM 1985 O O . THR A 1 256 ? -8.979 -8.771 23.427 1.00 65.81 256 THR A O 1
ATOM 1988 N N . GLN A 1 257 ? -9.238 -7.875 21.393 1.00 57.41 257 GLN A N 1
ATOM 1989 C CA . GLN A 1 257 ? -9.437 -9.187 20.733 1.00 57.41 257 GLN A CA 1
ATOM 1990 C C . GLN A 1 257 ? -8.936 -9.299 19.278 1.00 57.41 257 GLN A C 1
ATOM 1992 O O . GLN A 1 257 ? -9.100 -10.348 18.657 1.00 57.41 257 GLN A O 1
ATOM 1997 N N . SER A 1 258 ? -8.322 -8.260 18.696 1.00 64.44 258 SER A N 1
ATOM 1998 C CA . SER A 1 258 ? -8.128 -8.217 17.233 1.00 64.44 258 SER A CA 1
ATOM 1999 C C . SER A 1 258 ? -6.796 -7.619 16.782 1.00 64.44 258 SER A C 1
ATOM 2001 O O . SER A 1 258 ? -6.707 -7.107 15.675 1.00 64.44 258 SER A O 1
ATOM 2003 N N . ASN A 1 259 ? -5.723 -7.709 17.570 1.00 65.88 259 ASN A N 1
ATOM 2004 C CA . ASN A 1 259 ? -4.433 -7.089 17.217 1.00 65.88 259 ASN A CA 1
ATOM 2005 C C . ASN A 1 259 ? -3.884 -7.496 15.834 1.00 65.88 259 ASN A C 1
ATOM 2007 O O . ASN A 1 259 ? -3.245 -6.688 15.157 1.00 65.88 259 ASN A O 1
ATOM 2011 N N . ASN A 1 260 ? -4.175 -8.716 15.375 1.00 79.19 260 ASN A N 1
ATOM 2012 C CA . ASN A 1 260 ? -3.749 -9.182 14.055 1.00 79.19 260 ASN A CA 1
ATOM 2013 C C . ASN A 1 260 ? -4.506 -8.509 12.900 1.00 79.19 260 ASN A C 1
ATOM 2015 O O . ASN A 1 260 ? -3.971 -8.437 11.797 1.00 79.19 260 ASN A O 1
ATOM 2019 N N . ILE A 1 261 ? -5.705 -7.961 13.130 1.00 83.81 261 ILE A N 1
ATOM 2020 C CA . ILE A 1 261 ? -6.496 -7.304 12.080 1.00 83.81 261 ILE A CA 1
ATOM 2021 C C . ILE A 1 261 ? -5.790 -6.053 11.540 1.00 83.81 261 ILE A C 1
ATOM 2023 O O . ILE A 1 261 ? -5.821 -5.778 10.341 1.00 83.81 261 ILE A O 1
ATOM 2027 N N . LEU A 1 262 ? -5.062 -5.332 12.404 1.00 81.38 262 LEU A N 1
ATOM 2028 C CA . LEU A 1 262 ? -4.293 -4.154 12.009 1.00 81.38 262 LEU A CA 1
ATOM 2029 C C . LEU A 1 262 ? -3.127 -4.514 11.085 1.00 81.38 262 LEU A C 1
ATOM 2031 O O . LEU A 1 262 ? -2.607 -3.627 10.428 1.00 81.38 262 LEU A O 1
ATOM 2035 N N . ARG A 1 263 ? -2.743 -5.792 10.986 1.00 84.75 263 ARG A N 1
ATOM 2036 C CA . ARG A 1 263 ? -1.722 -6.270 10.044 1.00 84.75 263 ARG A CA 1
ATOM 2037 C C . ARG A 1 263 ? -2.297 -6.806 8.737 1.00 84.75 263 ARG A C 1
ATOM 2039 O O . ARG A 1 263 ? -1.551 -6.934 7.770 1.00 84.75 263 ARG A O 1
ATOM 2046 N N . LYS A 1 264 ? -3.593 -7.129 8.686 1.00 85.31 264 LYS A N 1
ATOM 2047 C CA . LYS A 1 264 ? -4.216 -7.676 7.476 1.00 85.31 264 LYS A CA 1
ATOM 2048 C C . LYS A 1 264 ? -4.318 -6.594 6.394 1.00 85.31 264 LYS A C 1
ATOM 2050 O O . LYS A 1 264 ? -4.640 -5.438 6.677 1.00 85.31 264 LYS A O 1
ATOM 2055 N N . ASN A 1 265 ? -4.044 -6.964 5.148 1.00 83.69 265 ASN A N 1
ATOM 2056 C CA . ASN A 1 265 ? -4.238 -6.089 3.995 1.00 83.69 265 ASN A CA 1
ATOM 2057 C C . ASN A 1 265 ? -5.704 -6.163 3.529 1.00 83.69 265 ASN A C 1
ATOM 2059 O O . ASN A 1 265 ? -6.262 -7.254 3.448 1.00 83.69 265 ASN A O 1
ATOM 2063 N N . TYR A 1 266 ? -6.321 -5.017 3.230 1.00 85.56 266 TYR A N 1
ATOM 2064 C CA . TYR A 1 266 ? -7.731 -4.914 2.819 1.00 85.56 266 TYR A CA 1
ATOM 2065 C C . TYR A 1 266 ? -7.933 -4.294 1.423 1.00 85.56 266 TYR A C 1
ATOM 2067 O O . TYR A 1 266 ? -9.072 -4.073 0.992 1.00 85.56 266 TYR A O 1
ATOM 2075 N N . LEU A 1 267 ? -6.845 -3.994 0.702 1.00 73.56 267 LEU A N 1
ATOM 2076 C CA . LEU A 1 267 ? -6.907 -3.314 -0.594 1.00 73.56 267 LEU A CA 1
ATOM 2077 C C . LEU A 1 267 ? -7.229 -4.226 -1.783 1.00 73.56 267 LEU A C 1
ATOM 2079 O O . LEU A 1 267 ? -7.727 -3.729 -2.787 1.00 73.56 267 LEU A O 1
ATOM 2083 N N . ILE A 1 268 ? -6.986 -5.537 -1.691 1.00 62.50 268 ILE A N 1
ATOM 2084 C CA . ILE A 1 268 ? -7.164 -6.466 -2.819 1.00 62.50 268 ILE A CA 1
ATOM 2085 C C . ILE A 1 268 ? -7.868 -7.732 -2.328 1.00 62.50 268 ILE A C 1
ATOM 2087 O O . ILE A 1 268 ? -7.398 -8.373 -1.394 1.00 62.50 268 ILE A O 1
ATOM 2091 N N . GLY A 1 269 ? -9.016 -8.060 -2.929 1.00 59.97 269 GLY A N 1
ATOM 2092 C CA . GLY A 1 269 ? -9.707 -9.351 -2.781 1.00 59.97 269 GLY A CA 1
ATOM 2093 C C . GLY A 1 269 ? -10.343 -9.657 -1.420 1.00 59.97 269 GLY A C 1
ATOM 2094 O O . GLY A 1 269 ? -11.134 -10.586 -1.326 1.00 59.97 269 GLY A O 1
ATOM 2095 N N . ASN A 1 270 ? -10.061 -8.880 -0.369 1.00 76.81 270 ASN A N 1
ATOM 2096 C CA . ASN A 1 270 ? -10.470 -9.223 0.994 1.00 76.81 270 ASN A CA 1
ATOM 2097 C C . ASN A 1 270 ? -11.543 -8.279 1.565 1.00 76.81 270 ASN A C 1
ATOM 2099 O O . ASN A 1 270 ? -11.306 -7.532 2.519 1.00 76.81 270 ASN A O 1
ATOM 2103 N N . GLN A 1 271 ? -12.738 -8.304 0.962 1.00 83.69 271 GLN A N 1
ATOM 2104 C CA . GLN A 1 271 ? -13.891 -7.525 1.442 1.00 83.69 271 GLN A CA 1
ATOM 2105 C C . GLN A 1 271 ? -14.246 -7.858 2.899 1.00 83.69 271 GLN A C 1
ATOM 2107 O O . GLN A 1 271 ? -14.569 -6.956 3.670 1.00 83.69 271 GLN A O 1
ATOM 2112 N N . GLY A 1 272 ? -14.104 -9.124 3.308 1.00 88.44 272 GLY A N 1
ATOM 2113 C CA . GLY A 1 272 ? -14.359 -9.554 4.684 1.00 88.44 272 GLY A CA 1
ATOM 2114 C C . GLY A 1 272 ? -13.490 -8.813 5.700 1.00 88.44 272 GLY A C 1
ATOM 2115 O O . GLY A 1 272 ? -14.012 -8.215 6.638 1.00 88.44 272 GLY A O 1
ATOM 2116 N N . VAL A 1 273 ? -12.173 -8.761 5.474 1.00 89.38 273 VAL A N 1
ATOM 2117 C CA . VAL A 1 273 ? -11.251 -8.005 6.341 1.00 89.38 273 VAL A CA 1
ATOM 2118 C C . VAL A 1 273 ? -11.565 -6.513 6.329 1.00 89.38 273 VAL A C 1
ATOM 2120 O O . VAL A 1 273 ? -11.484 -5.863 7.369 1.00 89.38 273 VAL A O 1
ATOM 2123 N N . ARG A 1 274 ? -11.939 -5.956 5.174 1.00 91.06 274 ARG A N 1
ATOM 2124 C CA . ARG A 1 274 ? -12.309 -4.541 5.064 1.00 91.06 274 ARG A CA 1
ATOM 2125 C C . ARG A 1 274 ? -13.506 -4.199 5.953 1.00 91.06 274 ARG A C 1
ATOM 2127 O O . ARG A 1 274 ? -13.423 -3.248 6.728 1.00 91.06 274 ARG A O 1
ATOM 2134 N N . HIS A 1 275 ? -14.576 -4.991 5.887 1.00 92.44 275 HIS A N 1
ATOM 2135 C CA . HIS A 1 275 ? -15.755 -4.811 6.736 1.00 92.44 275 HIS A CA 1
ATOM 2136 C C . HIS A 1 275 ? -15.445 -5.051 8.217 1.00 92.44 275 HIS A C 1
ATOM 2138 O O . HIS A 1 275 ? -15.920 -4.300 9.066 1.00 92.44 275 HIS A O 1
ATOM 2144 N N . GLU A 1 276 ? -14.604 -6.040 8.531 1.00 92.69 276 GLU A N 1
ATOM 2145 C CA . GLU A 1 276 ? -14.155 -6.315 9.900 1.00 92.69 276 GLU A CA 1
ATOM 2146 C C . GLU A 1 276 ? -13.411 -5.096 10.490 1.00 92.69 276 GLU A C 1
ATOM 2148 O O . GLU A 1 276 ? -13.729 -4.645 11.593 1.00 92.69 276 GLU A O 1
ATOM 2153 N N . ILE A 1 277 ? -12.485 -4.490 9.733 1.00 92.88 277 ILE A N 1
ATOM 2154 C CA . ILE A 1 277 ? -11.770 -3.270 10.147 1.00 92.88 277 ILE A CA 1
ATOM 2155 C C . ILE A 1 277 ? -12.739 -2.095 10.278 1.00 92.88 277 ILE A C 1
ATOM 2157 O O . ILE A 1 277 ? -12.703 -1.397 11.290 1.00 92.88 277 ILE A O 1
ATOM 2161 N N . ALA A 1 278 ? -13.617 -1.878 9.297 1.00 95.12 278 ALA A N 1
ATOM 2162 C CA . ALA A 1 278 ? -14.585 -0.787 9.341 1.00 95.12 278 ALA A CA 1
ATOM 2163 C C . ALA A 1 278 ? -15.517 -0.892 10.559 1.00 95.12 278 ALA A C 1
ATOM 2165 O O . ALA A 1 278 ? -15.750 0.104 11.240 1.00 95.12 278 ALA A O 1
ATOM 2166 N N . SER A 1 279 ? -15.982 -2.097 10.900 1.00 94.88 279 SER A N 1
ATOM 2167 C CA . SER A 1 279 ? -16.769 -2.331 12.114 1.00 94.88 279 SER A CA 1
ATOM 2168 C C . SER A 1 279 ? -15.996 -1.926 13.371 1.00 94.88 279 SER A C 1
ATOM 2170 O O . SER A 1 279 ? -16.524 -1.200 14.208 1.00 94.88 279 SER A O 1
ATOM 2172 N N . LYS A 1 280 ? -14.720 -2.317 13.487 1.00 94.62 280 LYS A N 1
ATOM 2173 C CA . LYS A 1 280 ? -13.879 -1.925 14.631 1.00 94.62 280 LYS A CA 1
ATOM 2174 C C . LYS A 1 280 ? -13.611 -0.424 14.687 1.00 94.62 280 LYS A C 1
ATOM 2176 O O . LYS A 1 280 ? -13.550 0.142 15.775 1.00 94.62 280 LYS A O 1
ATOM 2181 N N . LEU A 1 281 ? -13.496 0.242 13.541 1.00 95.69 281 LEU A N 1
ATOM 2182 C CA . LEU A 1 281 ? -13.397 1.700 13.493 1.00 95.69 281 LEU A CA 1
ATOM 2183 C C . LEU A 1 281 ? -14.679 2.370 14.008 1.00 95.69 281 LEU A C 1
ATOM 2185 O O . LEU A 1 281 ? -14.582 3.345 14.751 1.00 95.69 281 LEU A O 1
ATOM 2189 N N . LYS A 1 282 ? -15.869 1.836 13.698 1.00 97.12 282 LYS A N 1
ATOM 2190 C CA . LYS A 1 282 ? -17.139 2.337 14.262 1.00 97.12 282 LYS A CA 1
ATOM 2191 C C . LYS A 1 282 ? -17.186 2.182 15.783 1.00 97.12 282 LYS A C 1
ATOM 2193 O O . LYS A 1 282 ? -17.538 3.140 16.470 1.00 97.12 282 LYS A O 1
ATOM 2198 N N . ASP A 1 283 ? -16.757 1.034 16.306 1.00 95.75 283 ASP A N 1
ATOM 2199 C CA . ASP A 1 283 ? -16.665 0.797 17.753 1.00 95.75 283 ASP A CA 1
ATOM 2200 C C . ASP A 1 283 ? -15.704 1.799 18.420 1.00 95.75 283 ASP A C 1
ATOM 2202 O O . ASP A 1 283 ? -16.037 2.416 19.436 1.00 95.75 283 ASP A O 1
ATOM 2206 N N . SER A 1 284 ? -14.527 2.022 17.819 1.00 95.69 284 SER A N 1
ATOM 2207 C CA . SER A 1 284 ? -13.573 3.038 18.280 1.00 95.69 284 SER A CA 1
ATOM 2208 C C . SER A 1 284 ? -14.189 4.435 18.265 1.00 95.69 284 SER A C 1
ATOM 2210 O O . SER A 1 284 ? -14.052 5.171 19.239 1.00 95.69 284 SER A O 1
ATOM 2212 N N . ALA A 1 285 ? -14.893 4.803 17.193 1.00 97.56 285 ALA A N 1
ATOM 2213 C CA . ALA A 1 285 ? -15.550 6.098 17.075 1.00 97.56 285 ALA A CA 1
ATOM 2214 C C . ALA A 1 285 ? -16.582 6.313 18.189 1.00 97.56 285 ALA A C 1
ATOM 2216 O O . ALA A 1 285 ? -16.573 7.361 18.838 1.00 97.56 285 ALA A O 1
ATOM 2217 N N . MET A 1 286 ? -17.433 5.315 18.451 1.00 97.00 286 MET A N 1
ATOM 2218 C CA . MET A 1 286 ? -18.406 5.358 19.544 1.00 97.00 286 MET A CA 1
ATOM 2219 C C . MET A 1 286 ? -17.718 5.562 20.890 1.00 97.00 286 MET A C 1
ATOM 2221 O O . MET A 1 286 ? -18.065 6.500 21.604 1.00 97.00 286 MET A O 1
ATOM 2225 N N . LYS A 1 287 ? -16.696 4.754 21.191 1.00 95.25 287 LYS A N 1
ATOM 2226 C CA . LYS A 1 287 ? -15.920 4.850 22.433 1.00 95.25 287 LYS A CA 1
ATOM 2227 C C . LYS A 1 287 ? -15.292 6.232 22.618 1.00 95.25 287 LYS A C 1
ATOM 2229 O O . LYS A 1 287 ? -15.379 6.817 23.696 1.00 95.25 287 LYS A O 1
ATOM 2234 N N . VAL A 1 288 ? -14.718 6.797 21.556 1.00 95.38 288 VAL A N 1
ATOM 2235 C CA . VAL A 1 288 ? -14.117 8.139 21.585 1.00 95.38 288 VAL A CA 1
ATOM 2236 C C . VAL A 1 288 ? -15.152 9.229 21.866 1.00 95.38 288 VAL A C 1
ATOM 2238 O O . VAL A 1 288 ? -14.893 10.142 22.656 1.00 95.38 288 VAL A O 1
ATOM 2241 N N . MET A 1 289 ? -16.340 9.122 21.271 1.00 96.50 289 MET A N 1
ATOM 2242 C CA . MET A 1 289 ? -17.422 10.077 21.506 1.00 96.50 289 MET A CA 1
ATOM 2243 C C . MET A 1 289 ? -18.007 9.956 22.917 1.00 96.50 289 MET A C 1
ATOM 2245 O O . MET A 1 289 ? -18.193 10.979 23.572 1.00 96.50 289 MET A O 1
ATOM 2249 N N . SER A 1 290 ? -18.281 8.738 23.394 1.00 94.94 290 SER A N 1
ATOM 2250 C CA . SER A 1 290 ? -18.981 8.514 24.663 1.00 94.94 290 SER A CA 1
ATOM 2251 C C . SER A 1 290 ? -18.066 8.588 25.884 1.00 94.94 290 SER A C 1
ATOM 2253 O O . SER A 1 290 ? -18.389 9.278 26.847 1.00 94.94 290 SER A O 1
ATOM 2255 N N . GLU A 1 291 ? -16.923 7.900 25.868 1.00 92.06 291 GLU A N 1
ATOM 2256 C CA . GLU A 1 291 ? -16.045 7.794 27.041 1.00 92.06 291 GLU A CA 1
ATOM 2257 C C . GLU A 1 291 ? -15.103 9.000 27.141 1.00 92.06 291 GLU A C 1
ATOM 2259 O O . GLU A 1 291 ? -14.935 9.608 28.206 1.00 92.06 291 GLU A O 1
ATOM 2264 N N . TYR A 1 292 ? -14.510 9.408 26.016 1.00 90.44 292 TYR A N 1
ATOM 2265 C CA . TYR A 1 292 ? -13.567 10.528 26.006 1.00 90.44 292 TYR A CA 1
ATOM 2266 C C . TYR A 1 292 ? -14.244 11.882 25.779 1.00 90.44 292 TYR A C 1
ATOM 2268 O O . TYR A 1 292 ? -13.644 12.912 26.092 1.00 90.44 292 TYR A O 1
ATOM 2276 N N . GLY A 1 293 ? -15.521 11.913 25.381 1.00 91.19 293 GLY A N 1
ATOM 2277 C CA . GLY A 1 293 ? -16.273 13.155 25.164 1.00 91.19 293 GLY A CA 1
ATOM 2278 C C . GLY A 1 293 ? -15.759 13.969 23.972 1.00 91.19 293 GLY A C 1
ATOM 2279 O O . GLY A 1 293 ? -15.992 15.174 23.899 1.00 91.19 293 GLY A O 1
ATOM 2280 N N . SER A 1 294 ? -15.025 13.333 23.056 1.00 93.69 294 SER A N 1
ATOM 2281 C CA . SER A 1 294 ? -14.353 13.985 21.932 1.00 93.69 294 SER A CA 1
ATOM 2282 C C . SER A 1 294 ? -15.150 13.768 20.646 1.00 93.69 294 SER A C 1
ATOM 2284 O O . SER A 1 294 ? -14.847 12.878 19.852 1.00 93.69 294 SER A O 1
ATOM 2286 N N . SER A 1 295 ? -16.192 14.583 20.440 1.00 96.38 295 SER A N 1
ATOM 2287 C CA . SER A 1 295 ? -17.114 14.416 19.305 1.00 96.38 295 SER A CA 1
ATOM 2288 C C . SER A 1 295 ? -16.426 14.549 17.942 1.00 96.38 295 SER A C 1
ATOM 2290 O O . SER A 1 295 ? -16.645 13.702 17.081 1.00 96.38 295 SER A O 1
ATOM 2292 N N . ALA A 1 296 ? -15.579 15.565 17.743 1.00 97.00 296 ALA A N 1
ATOM 2293 C CA . ALA A 1 296 ? -14.936 15.809 16.449 1.00 97.00 296 ALA A CA 1
ATOM 2294 C C . ALA A 1 296 ? -13.977 14.671 16.029 1.00 97.00 296 ALA A C 1
ATOM 2296 O O . ALA A 1 296 ? -14.206 14.091 14.965 1.00 97.00 296 ALA A O 1
ATOM 2297 N N . PRO A 1 297 ? -13.014 14.223 16.865 1.00 97.62 297 PRO A N 1
ATOM 2298 C CA . PRO A 1 297 ? -12.210 13.041 16.551 1.00 97.62 297 PRO A CA 1
ATOM 2299 C C . PRO A 1 297 ? -13.046 11.784 16.279 1.00 97.62 297 PRO A C 1
ATOM 2301 O O . PRO A 1 297 ? -12.781 11.047 15.332 1.00 97.62 297 PRO A O 1
ATOM 2304 N N . GLY A 1 298 ? -14.099 11.555 17.071 1.00 97.81 298 GLY A N 1
ATOM 2305 C CA . GLY A 1 298 ? -14.998 10.419 16.878 1.00 97.81 298 GLY A CA 1
ATOM 2306 C C . GLY A 1 298 ? -15.749 10.451 15.542 1.00 97.81 298 GLY A C 1
ATOM 2307 O O . GLY A 1 298 ? -15.853 9.419 14.880 1.00 97.81 298 GLY A O 1
ATOM 2308 N N . LYS A 1 299 ? -16.212 11.625 15.092 1.00 98.19 299 LYS A N 1
ATOM 2309 C CA . LYS A 1 299 ? -16.849 11.799 13.774 1.00 98.19 299 LYS A CA 1
ATOM 2310 C C . LYS A 1 299 ? -15.895 11.489 12.623 1.00 98.19 299 LYS A C 1
ATOM 2312 O O . LYS A 1 299 ? -16.302 10.812 11.682 1.00 98.19 299 LYS A O 1
ATOM 2317 N N . ILE A 1 300 ? -14.632 11.905 12.728 1.00 98.56 300 ILE A N 1
ATOM 2318 C CA . ILE A 1 300 ? -13.598 11.612 11.723 1.00 98.56 300 ILE A CA 1
ATOM 2319 C C . ILE A 1 300 ? -13.335 10.100 11.639 1.00 98.56 300 ILE A C 1
ATOM 2321 O O . ILE A 1 300 ? -13.312 9.546 10.540 1.00 98.56 300 ILE A O 1
ATOM 2325 N N . ILE A 1 301 ? -13.207 9.403 12.778 1.00 98.38 301 ILE A N 1
ATOM 2326 C CA . ILE A 1 301 ? -13.040 7.936 12.795 1.00 98.38 301 ILE A CA 1
ATOM 2327 C C . ILE A 1 301 ? -14.275 7.247 12.186 1.00 98.38 301 ILE A C 1
ATOM 2329 O O . ILE A 1 301 ? -14.135 6.319 11.390 1.00 98.38 301 ILE A O 1
ATOM 2333 N N . ALA A 1 302 ? -15.485 7.713 12.514 1.00 98.31 302 ALA A N 1
ATOM 2334 C CA . ALA A 1 302 ? -16.719 7.168 11.949 1.00 98.31 302 ALA A CA 1
ATOM 2335 C C . ALA A 1 302 ? -16.808 7.389 10.428 1.00 98.31 302 ALA A C 1
ATOM 2337 O O . ALA A 1 302 ? -17.202 6.478 9.707 1.00 98.31 302 ALA A O 1
ATOM 2338 N N . SER A 1 303 ? -16.413 8.570 9.943 1.00 98.38 303 SER A N 1
ATOM 2339 C CA . SER A 1 303 ? -16.308 8.895 8.514 1.00 98.38 303 SER A CA 1
ATOM 2340 C C . SER A 1 303 ? -15.328 7.954 7.807 1.00 98.38 303 SER A C 1
ATOM 2342 O O . SER A 1 303 ? -15.683 7.307 6.824 1.00 98.38 303 SER A O 1
ATOM 2344 N N . MET A 1 304 ? -14.136 7.744 8.380 1.00 97.75 304 MET A N 1
ATOM 2345 C CA . MET A 1 304 ? -13.156 6.782 7.858 1.00 97.75 304 MET A CA 1
ATOM 2346 C C . MET A 1 304 ? -13.727 5.364 7.782 1.00 97.75 304 MET A C 1
ATOM 2348 O O . MET A 1 304 ? -13.492 4.663 6.800 1.00 97.75 304 MET A O 1
ATOM 2352 N N . ALA A 1 305 ? -14.498 4.944 8.786 1.00 97.38 305 ALA A N 1
ATOM 2353 C CA . ALA A 1 305 ? -15.142 3.638 8.790 1.00 97.38 305 ALA A CA 1
ATOM 2354 C C . ALA A 1 305 ? -16.173 3.481 7.661 1.00 97.38 305 ALA A C 1
ATOM 2356 O O . ALA A 1 305 ? -16.199 2.438 7.010 1.00 97.38 305 ALA A O 1
ATOM 2357 N N . ARG A 1 306 ? -17.005 4.503 7.416 1.00 97.88 306 ARG A N 1
ATOM 2358 C CA . ARG A 1 306 ? -18.033 4.481 6.360 1.00 97.88 306 ARG A CA 1
ATOM 2359 C C . ARG A 1 306 ? -17.422 4.515 4.963 1.00 97.88 306 ARG A C 1
ATOM 2361 O O . ARG A 1 306 ? -17.826 3.714 4.122 1.00 97.88 306 ARG A O 1
ATOM 2368 N N . LEU A 1 307 ? -16.389 5.336 4.750 1.00 96.44 307 LEU A N 1
ATOM 2369 C CA . LEU A 1 307 ? -15.599 5.314 3.516 1.00 96.44 307 LEU A CA 1
ATOM 2370 C C . LEU A 1 307 ? -14.959 3.937 3.307 1.00 96.44 307 LEU A C 1
ATOM 2372 O O . LEU A 1 307 ? -15.087 3.352 2.237 1.00 96.44 307 LEU A O 1
ATOM 2376 N N . LEU A 1 308 ? -14.328 3.366 4.340 1.00 94.75 308 LEU A N 1
ATOM 2377 C CA . LEU A 1 308 ? -13.697 2.048 4.246 1.00 94.75 308 LEU A CA 1
ATOM 2378 C C . LEU A 1 308 ? -14.708 0.937 3.925 1.00 94.75 308 LEU A C 1
ATOM 2380 O O . LEU A 1 308 ? -14.418 0.066 3.110 1.00 94.75 308 LEU A O 1
ATOM 2384 N N . ALA A 1 309 ? -15.891 0.968 4.540 1.00 94.12 309 ALA A N 1
ATOM 2385 C CA . ALA A 1 309 ? -16.970 0.016 4.285 1.00 94.12 309 ALA A CA 1
ATOM 2386 C C . ALA A 1 309 ? -17.698 0.236 2.947 1.00 94.12 309 ALA A C 1
ATOM 2388 O O . ALA A 1 309 ? -18.548 -0.583 2.610 1.00 94.12 309 ALA A O 1
ATOM 2389 N N . GLN A 1 310 ? -17.373 1.303 2.203 1.00 93.00 310 GLN A N 1
ATOM 2390 C CA . GLN A 1 310 ? -18.109 1.744 1.010 1.00 93.00 310 GLN A CA 1
ATOM 2391 C C . GLN A 1 310 ? -19.592 2.044 1.289 1.00 93.00 310 GLN A C 1
ATOM 2393 O O . GLN A 1 310 ? -20.445 1.886 0.422 1.00 93.00 310 GLN A O 1
ATOM 2398 N N . GLU A 1 311 ? -19.904 2.492 2.505 1.00 94.69 311 GLU A N 1
ATOM 2399 C CA . GLU A 1 311 ? -21.248 2.953 2.877 1.00 94.69 311 GLU A CA 1
ATOM 2400 C C . GLU A 1 311 ? -21.508 4.386 2.398 1.00 94.69 311 GLU A C 1
ATOM 2402 O O . GLU A 1 311 ? -22.654 4.785 2.214 1.00 94.69 311 GLU A O 1
ATOM 2407 N N . GLU A 1 312 ? -20.436 5.150 2.179 1.00 94.88 312 GLU A N 1
ATOM 2408 C CA . GLU A 1 312 ? -20.459 6.511 1.651 1.00 94.88 312 GLU A CA 1
ATOM 2409 C C . GLU A 1 312 ? -19.430 6.643 0.525 1.00 94.88 312 GLU A C 1
ATOM 2411 O O . GLU A 1 312 ? -18.340 6.067 0.584 1.00 94.88 312 GLU A O 1
ATOM 2416 N N . ALA A 1 313 ? -19.770 7.428 -0.498 1.00 94.12 313 ALA A N 1
ATOM 2417 C CA . ALA A 1 313 ? -18.809 7.848 -1.508 1.00 94.12 313 ALA A CA 1
ATOM 2418 C C . ALA A 1 313 ? -17.931 8.989 -0.954 1.00 94.12 313 ALA A C 1
ATOM 2420 O O . ALA A 1 313 ? -18.432 9.831 -0.199 1.00 94.12 313 ALA A O 1
ATOM 2421 N N . PRO A 1 314 ? -16.640 9.060 -1.328 1.00 94.94 314 PRO A N 1
ATOM 2422 C CA . PRO A 1 314 ? -15.802 10.192 -0.957 1.00 94.94 314 PRO A CA 1
ATOM 2423 C C . PRO A 1 314 ? -16.366 11.494 -1.547 1.00 94.94 314 PRO A C 1
ATOM 2425 O O . PRO A 1 314 ? -16.864 11.518 -2.672 1.00 94.94 314 PRO A O 1
ATOM 2428 N N . ASP A 1 315 ? -16.276 12.574 -0.772 1.00 95.88 315 ASP A N 1
ATOM 2429 C CA . ASP A 1 315 ? -16.723 13.915 -1.159 1.00 95.88 315 ASP A CA 1
ATOM 2430 C C . ASP A 1 315 ? -15.547 14.868 -0.961 1.00 95.88 315 ASP A C 1
ATOM 2432 O O . ASP A 1 315 ? -15.037 15.015 0.152 1.00 95.88 315 ASP A O 1
ATOM 2436 N N . ASP A 1 316 ? -15.116 15.492 -2.053 1.00 94.25 316 ASP A N 1
ATOM 2437 C CA . ASP A 1 316 ? -13.950 16.373 -2.099 1.00 94.25 316 ASP A CA 1
ATOM 2438 C C . ASP A 1 316 ? -14.180 17.704 -1.365 1.00 94.25 316 ASP A C 1
ATOM 2440 O O . ASP A 1 316 ? -13.218 18.408 -1.057 1.00 94.25 316 ASP A O 1
ATOM 2444 N N . ASN A 1 317 ? -15.437 18.044 -1.057 1.00 94.56 317 ASN A N 1
ATOM 2445 C CA . ASN A 1 317 ? -15.804 19.282 -0.367 1.00 94.56 317 ASN A CA 1
ATOM 2446 C C . ASN A 1 317 ? -16.149 19.068 1.110 1.00 94.56 317 ASN A C 1
ATOM 2448 O O . ASN A 1 317 ? -16.261 20.040 1.861 1.00 94.56 317 ASN A O 1
ATOM 2452 N N . ASN A 1 318 ? -16.325 17.817 1.546 1.00 96.19 318 ASN A N 1
ATOM 2453 C CA . ASN A 1 318 ? -16.666 17.522 2.929 1.00 96.19 318 ASN A CA 1
ATOM 2454 C C . ASN A 1 318 ? -15.390 17.465 3.793 1.00 96.19 318 ASN A C 1
ATOM 2456 O O . ASN A 1 318 ? -14.566 16.562 3.610 1.00 96.19 318 ASN A O 1
ATOM 2460 N N . PRO A 1 319 ? -15.224 18.365 4.782 1.00 96.19 319 PRO A N 1
ATOM 2461 C CA . PRO A 1 319 ? -14.046 18.376 5.642 1.00 96.19 319 PRO A CA 1
ATOM 2462 C C . PRO A 1 319 ? -13.831 17.030 6.354 1.00 96.19 319 PRO A C 1
ATOM 2464 O O . PRO A 1 319 ? -12.705 16.529 6.379 1.00 96.19 319 PRO A O 1
ATOM 2467 N N . ASP A 1 320 ? -14.882 16.395 6.870 1.00 96.38 320 ASP A N 1
ATOM 2468 C CA . ASP A 1 320 ? -14.761 15.110 7.566 1.00 96.38 320 ASP A CA 1
ATOM 2469 C C . ASP A 1 320 ? -14.328 13.984 6.614 1.00 96.38 320 ASP A C 1
ATOM 2471 O O . ASP A 1 320 ? -13.637 13.057 7.044 1.00 96.38 320 ASP A O 1
ATOM 2475 N N . HIS A 1 321 ? -14.684 14.059 5.324 1.00 97.81 321 HIS A N 1
ATOM 2476 C CA . HIS A 1 321 ? -14.212 13.109 4.308 1.00 97.81 321 HIS A CA 1
ATOM 2477 C C . HIS A 1 321 ? -12.741 13.353 3.967 1.00 97.81 321 HIS A C 1
ATOM 2479 O O . HIS A 1 321 ? -11.989 12.390 3.858 1.00 97.81 321 HIS A O 1
ATOM 2485 N N . ILE A 1 322 ? -12.294 14.610 3.868 1.00 97.88 322 ILE A N 1
ATOM 2486 C CA . ILE A 1 322 ? -10.872 14.939 3.666 1.00 97.88 322 ILE A CA 1
ATOM 2487 C C . ILE A 1 322 ? -10.022 14.440 4.843 1.00 97.88 322 ILE A C 1
ATOM 2489 O O . ILE A 1 322 ? -9.015 13.763 4.636 1.00 97.88 322 ILE A O 1
ATOM 2493 N N . ALA A 1 323 ? -10.443 14.706 6.083 1.00 98.00 323 ALA A N 1
ATOM 2494 C CA . ALA A 1 323 ? -9.751 14.243 7.287 1.00 98.00 323 ALA A CA 1
ATOM 2495 C C . ALA A 1 323 ? -9.679 12.709 7.372 1.00 98.00 323 ALA A C 1
ATOM 2497 O O . ALA A 1 323 ? -8.603 12.137 7.577 1.00 98.00 323 ALA A O 1
ATOM 2498 N N . ALA A 1 324 ? -10.814 12.038 7.164 1.00 98.12 324 ALA A N 1
ATOM 2499 C CA . ALA A 1 324 ? -10.896 10.582 7.122 1.00 98.12 324 ALA A CA 1
ATOM 2500 C C . ALA A 1 324 ? -10.064 9.982 5.980 1.00 98.12 324 ALA A C 1
ATOM 2502 O O . ALA A 1 324 ? -9.354 8.996 6.177 1.00 98.12 324 ALA A O 1
ATOM 2503 N N . GLY A 1 325 ? -10.102 10.611 4.806 1.00 97.62 325 GLY A N 1
ATOM 2504 C CA . GLY A 1 325 ? -9.307 10.254 3.641 1.00 97.62 325 GLY A CA 1
ATOM 2505 C C . GLY A 1 325 ? -7.811 10.334 3.922 1.00 97.62 325 GLY A C 1
ATOM 2506 O O . GLY A 1 325 ? -7.082 9.417 3.555 1.00 97.62 325 GLY A O 1
ATOM 2507 N N . CYS A 1 326 ? -7.342 11.377 4.616 1.00 97.88 326 CYS A N 1
ATOM 2508 C CA . CYS A 1 326 ? -5.938 11.512 5.017 1.00 97.88 326 CYS A CA 1
ATOM 2509 C C . CYS A 1 326 ? -5.494 10.387 5.963 1.00 97.88 326 CYS A C 1
ATOM 2511 O O . CYS A 1 326 ? -4.394 9.855 5.802 1.00 97.88 326 CYS A O 1
ATOM 2513 N N . LEU A 1 327 ? -6.340 9.997 6.926 1.00 97.94 327 LEU A N 1
ATOM 2514 C CA . LEU A 1 327 ? -6.070 8.844 7.794 1.00 97.94 327 LEU A CA 1
ATOM 2515 C C . LEU A 1 327 ? -6.032 7.538 6.997 1.00 97.94 327 LEU A C 1
ATOM 2517 O O . LEU A 1 327 ? -5.114 6.740 7.183 1.00 97.94 327 LEU A O 1
ATOM 2521 N N . LEU A 1 328 ? -6.977 7.345 6.075 1.00 96.69 328 LEU A N 1
ATOM 2522 C CA . LEU A 1 328 ? -7.033 6.170 5.211 1.00 96.69 328 LEU A CA 1
ATOM 2523 C C . LEU A 1 328 ? -5.801 6.076 4.303 1.00 96.69 328 LEU A C 1
ATOM 2525 O O . LEU A 1 328 ? -5.146 5.039 4.261 1.00 96.69 328 LEU A O 1
ATOM 2529 N N . ALA A 1 329 ? -5.419 7.171 3.646 1.00 95.75 329 ALA A N 1
ATOM 2530 C CA . ALA A 1 329 ? -4.200 7.255 2.849 1.00 95.75 329 ALA A CA 1
ATOM 2531 C C . ALA A 1 329 ? -2.951 6.945 3.687 1.00 95.75 329 ALA A C 1
ATOM 2533 O O . ALA A 1 329 ? -2.113 6.141 3.275 1.00 95.75 329 ALA A O 1
ATOM 2534 N N . GLY A 1 330 ? -2.845 7.525 4.888 1.00 95.38 330 GLY A N 1
ATOM 2535 C CA . GLY A 1 330 ? -1.757 7.242 5.823 1.00 95.38 330 GLY A CA 1
ATOM 2536 C C . GLY A 1 330 ? -1.694 5.766 6.227 1.00 95.38 330 GLY A C 1
ATOM 2537 O O . GLY A 1 330 ? -0.607 5.190 6.272 1.00 95.38 330 GLY A O 1
ATOM 2538 N N . ASP A 1 331 ? -2.843 5.132 6.470 1.00 95.19 331 ASP A N 1
ATOM 2539 C CA . ASP A 1 331 ? -2.943 3.713 6.822 1.00 95.19 331 ASP A CA 1
ATOM 2540 C C . ASP A 1 331 ? -2.498 2.822 5.652 1.00 95.19 331 ASP A C 1
ATOM 2542 O O . ASP A 1 331 ? -1.681 1.919 5.846 1.00 95.19 331 ASP A O 1
ATOM 2546 N N . LEU A 1 332 ? -2.945 3.121 4.428 1.00 93.56 332 LEU A N 1
ATOM 2547 C CA . LEU A 1 332 ? -2.567 2.388 3.216 1.00 93.56 332 LEU A CA 1
ATOM 2548 C C . LEU A 1 332 ? -1.081 2.494 2.894 1.00 93.56 332 LEU A C 1
ATOM 2550 O O . LEU A 1 332 ? -0.420 1.475 2.665 1.00 93.56 332 LEU A O 1
ATOM 2554 N N . VAL A 1 333 ? -0.549 3.719 2.900 1.00 92.69 333 VAL A N 1
ATOM 2555 C CA . VAL A 1 333 ? 0.881 3.969 2.701 1.00 92.69 333 VAL A CA 1
ATOM 2556 C C . VAL A 1 333 ? 1.672 3.189 3.741 1.00 92.69 333 VAL A C 1
ATOM 2558 O O . VAL A 1 333 ? 2.631 2.507 3.392 1.00 92.69 333 VAL A O 1
ATOM 2561 N N . ASN A 1 334 ? 1.256 3.212 5.006 1.00 91.25 334 ASN A N 1
ATOM 2562 C CA . ASN A 1 334 ? 1.981 2.509 6.051 1.00 91.25 334 ASN A CA 1
ATOM 2563 C C . ASN A 1 334 ? 1.932 0.981 5.894 1.00 91.25 334 ASN A C 1
ATOM 2565 O O . ASN A 1 334 ? 2.972 0.331 5.954 1.00 91.25 334 ASN A O 1
ATOM 2569 N N . ARG A 1 335 ? 0.762 0.394 5.615 1.00 90.12 335 ARG A N 1
ATOM 2570 C CA . ARG A 1 335 ? 0.623 -1.065 5.435 1.00 90.12 335 ARG A CA 1
ATOM 2571 C C . ARG A 1 335 ? 1.430 -1.596 4.258 1.00 90.12 335 ARG A C 1
ATOM 2573 O O . ARG A 1 335 ? 2.083 -2.632 4.375 1.00 90.12 335 ARG A O 1
ATOM 2580 N N . LEU A 1 336 ? 1.362 -0.909 3.120 1.00 89.19 336 LEU A N 1
ATOM 2581 C CA . LEU A 1 336 ? 1.982 -1.385 1.887 1.00 89.19 336 LEU A CA 1
ATOM 2582 C C . LEU A 1 336 ? 3.449 -0.988 1.782 1.00 89.19 336 LEU A C 1
ATOM 2584 O O . LEU A 1 336 ? 4.274 -1.787 1.340 1.00 89.19 336 LEU A O 1
ATOM 2588 N N . CYS A 1 337 ? 3.776 0.237 2.183 1.00 88.38 337 CYS A N 1
ATOM 2589 C CA . CYS A 1 337 ? 5.100 0.805 1.977 1.00 88.38 337 CYS A CA 1
ATOM 2590 C C . CYS A 1 337 ? 5.997 0.649 3.204 1.00 88.38 337 CYS A C 1
ATOM 2592 O O . CYS A 1 337 ? 7.195 0.811 3.047 1.00 88.38 337 CYS A O 1
ATOM 2594 N N . PHE A 1 338 ? 5.492 0.312 4.397 1.00 85.75 338 PHE A N 1
ATOM 2595 C CA . PHE A 1 338 ? 6.325 0.073 5.583 1.00 85.75 338 PHE A CA 1
ATOM 2596 C C . PHE A 1 338 ? 6.175 -1.355 6.119 1.00 85.75 338 PHE A C 1
ATOM 2598 O O . PHE A 1 338 ? 5.479 -1.628 7.098 1.00 85.75 338 PHE A O 1
ATOM 2605 N N . GLN A 1 339 ? 6.904 -2.286 5.508 1.00 77.56 339 GLN A N 1
ATOM 2606 C CA . GLN A 1 339 ? 6.932 -3.685 5.933 1.00 77.56 339 GLN A CA 1
ATOM 2607 C C . GLN A 1 339 ? 8.079 -3.919 6.921 1.00 77.56 339 GLN A C 1
ATOM 2609 O O . GLN A 1 339 ? 9.205 -3.475 6.700 1.00 77.56 339 GLN A O 1
ATOM 2614 N N . ALA A 1 340 ? 7.789 -4.591 8.041 1.00 76.75 340 ALA A N 1
ATOM 2615 C CA . ALA A 1 340 ? 8.741 -4.800 9.142 1.00 76.75 340 ALA A CA 1
ATOM 2616 C C . ALA A 1 340 ? 9.407 -3.499 9.656 1.00 76.75 340 ALA A C 1
ATOM 2618 O O . ALA A 1 340 ? 10.557 -3.507 10.081 1.00 76.75 340 ALA A O 1
ATOM 2619 N N . GLY A 1 341 ? 8.690 -2.367 9.597 1.00 73.44 341 GLY A N 1
ATOM 2620 C CA . GLY A 1 341 ? 9.198 -1.060 10.035 1.00 73.44 341 GLY A CA 1
ATOM 2621 C C . GLY A 1 341 ? 10.158 -0.382 9.049 1.00 73.44 341 GLY A C 1
ATOM 2622 O O . GLY A 1 341 ? 10.711 0.670 9.364 1.00 73.44 341 GLY A O 1
ATOM 2623 N N . HIS A 1 342 ? 10.346 -0.946 7.855 1.00 79.50 342 HIS A N 1
ATOM 2624 C CA . HIS A 1 342 ? 11.213 -0.393 6.821 1.00 79.50 342 HIS A CA 1
ATOM 2625 C C . HIS A 1 342 ? 10.417 0.033 5.597 1.00 79.50 342 HIS A C 1
ATOM 2627 O O . HIS A 1 342 ? 9.504 -0.670 5.167 1.00 79.50 342 HIS A O 1
ATOM 2633 N N . TRP A 1 343 ? 10.815 1.161 5.004 1.00 83.62 343 TRP A N 1
ATOM 2634 C CA . TRP A 1 343 ? 10.263 1.583 3.724 1.00 83.62 343 TRP A CA 1
ATOM 2635 C C . TRP A 1 343 ? 10.582 0.558 2.625 1.00 83.62 343 TRP A C 1
ATOM 2637 O O . TRP A 1 343 ? 11.744 0.205 2.409 1.00 83.62 343 TRP A O 1
ATOM 2647 N N . ASN A 1 344 ? 9.551 0.113 1.915 1.00 82.25 344 ASN A N 1
ATOM 2648 C CA . ASN A 1 344 ? 9.599 -0.810 0.799 1.00 82.25 344 ASN A CA 1
ATOM 2649 C C . ASN A 1 344 ? 9.144 -0.078 -0.479 1.00 82.25 344 ASN A C 1
ATOM 2651 O O . ASN A 1 344 ? 7.941 0.121 -0.672 1.00 82.25 344 ASN A O 1
ATOM 2655 N N . PRO A 1 345 ? 10.067 0.280 -1.391 1.00 81.62 345 PRO A N 1
ATOM 2656 C CA . PRO A 1 345 ? 9.710 1.006 -2.608 1.00 81.62 345 PRO A CA 1
ATOM 2657 C C . PRO A 1 345 ? 8.823 0.184 -3.554 1.00 81.62 345 PRO A C 1
ATOM 2659 O O . PRO A 1 345 ? 8.012 0.753 -4.277 1.00 81.62 345 PRO A O 1
ATOM 2662 N N . ARG A 1 346 ? 8.882 -1.155 -3.509 1.00 81.94 346 ARG A N 1
ATOM 2663 C CA . ARG A 1 346 ? 7.963 -2.002 -4.291 1.00 81.94 346 ARG A CA 1
ATOM 2664 C C . ARG A 1 346 ? 6.521 -1.853 -3.820 1.00 81.94 346 ARG A C 1
ATOM 2666 O O . ARG A 1 346 ? 5.610 -1.834 -4.642 1.00 81.94 346 ARG A O 1
ATOM 2673 N N . GLY A 1 347 ? 6.327 -1.708 -2.509 1.00 85.19 347 GLY A N 1
ATOM 2674 C CA . GLY A 1 347 ? 5.027 -1.404 -1.917 1.00 85.19 347 GLY A CA 1
ATOM 2675 C C . GLY A 1 347 ? 4.469 -0.075 -2.422 1.00 85.19 347 GLY A C 1
ATOM 2676 O O . GLY A 1 347 ? 3.303 -0.012 -2.803 1.00 85.19 347 GLY A O 1
ATOM 2677 N N . ALA A 1 348 ? 5.324 0.946 -2.528 1.00 86.56 348 ALA A N 1
ATOM 2678 C CA . ALA A 1 348 ? 4.956 2.246 -3.088 1.00 86.56 348 ALA A CA 1
ATOM 2679 C C . ALA A 1 348 ? 4.548 2.155 -4.568 1.00 86.56 348 ALA A C 1
ATOM 2681 O O . ALA A 1 348 ? 3.484 2.651 -4.929 1.00 86.56 348 ALA A O 1
ATOM 2682 N N . HIS A 1 349 ? 5.311 1.449 -5.412 1.00 81.44 349 HIS A N 1
ATOM 2683 C CA . HIS A 1 349 ? 4.921 1.217 -6.810 1.00 81.44 349 HIS A CA 1
ATOM 2684 C C . HIS A 1 349 ? 3.617 0.426 -6.944 1.00 81.44 349 HIS A C 1
ATOM 2686 O O . HIS A 1 349 ? 2.757 0.784 -7.749 1.00 81.44 349 HIS A O 1
ATOM 2692 N N . SER A 1 350 ? 3.434 -0.618 -6.131 1.00 83.75 350 SER A N 1
ATOM 2693 C CA . SER A 1 350 ? 2.190 -1.393 -6.107 1.00 83.75 350 SER A CA 1
ATOM 2694 C C . SER A 1 350 ? 0.991 -0.537 -5.695 1.00 83.75 350 SER A C 1
ATOM 2696 O O . SER A 1 350 ? -0.093 -0.677 -6.268 1.00 83.75 350 SER A O 1
ATOM 2698 N N . LEU A 1 351 ? 1.172 0.359 -4.719 1.00 88.38 351 LEU A N 1
ATOM 2699 C CA . LEU A 1 351 ? 0.138 1.300 -4.306 1.00 88.38 351 LEU A CA 1
ATOM 2700 C C . LEU A 1 351 ? -0.167 2.296 -5.430 1.00 88.38 351 LEU A C 1
ATOM 2702 O O . LEU A 1 351 ? -1.324 2.397 -5.814 1.00 88.38 351 LEU A O 1
ATOM 2706 N N . MET A 1 352 ? 0.837 2.944 -6.032 1.00 84.31 352 MET A N 1
ATOM 2707 C CA . MET A 1 352 ? 0.626 3.856 -7.170 1.00 84.31 352 MET A CA 1
ATOM 2708 C C . MET A 1 352 ? -0.124 3.184 -8.324 1.00 84.31 352 MET A C 1
ATOM 2710 O O . MET A 1 352 ? -1.064 3.764 -8.863 1.00 84.31 352 MET A O 1
ATOM 2714 N N . LYS A 1 353 ? 0.230 1.939 -8.668 1.00 81.50 353 LYS A N 1
ATOM 2715 C CA . LYS A 1 353 ? -0.501 1.158 -9.675 1.00 81.50 353 LYS A CA 1
ATOM 2716 C C . LYS A 1 353 ? -1.959 0.936 -9.267 1.00 81.50 353 LYS A C 1
ATOM 2718 O O . LYS A 1 353 ? -2.853 1.122 -10.079 1.00 81.50 353 LYS A O 1
ATOM 2723 N N . SER A 1 354 ? -2.211 0.587 -8.007 1.00 84.19 354 SER A N 1
ATOM 2724 C CA . SER A 1 354 ? -3.574 0.371 -7.497 1.00 84.19 354 SER A CA 1
ATOM 2725 C C . SER A 1 354 ? -4.416 1.652 -7.505 1.00 84.19 354 SER A C 1
ATOM 2727 O O . SER A 1 354 ? -5.609 1.594 -7.795 1.00 84.19 354 SER A O 1
ATOM 2729 N N . LEU A 1 355 ? -3.795 2.799 -7.216 1.00 83.50 355 LEU A N 1
ATOM 2730 C CA . LEU A 1 355 ? -4.423 4.117 -7.308 1.00 83.50 355 LEU A CA 1
ATOM 2731 C C . LEU A 1 355 ? -4.765 4.460 -8.767 1.00 83.50 355 LEU A C 1
ATOM 2733 O O . LEU A 1 355 ? -5.901 4.829 -9.056 1.00 83.50 355 LEU A O 1
ATOM 2737 N N . LYS A 1 356 ? -3.817 4.255 -9.694 1.00 76.31 356 LYS A N 1
ATOM 2738 C CA . LYS A 1 356 ? -4.015 4.453 -11.139 1.00 76.31 356 LYS A CA 1
ATOM 2739 C C . LYS A 1 356 ? -5.139 3.571 -11.693 1.00 76.31 356 LYS A C 1
ATOM 2741 O O . LYS A 1 356 ? -5.981 4.056 -12.440 1.00 76.31 356 LYS A O 1
ATOM 2746 N N . ASP A 1 357 ? -5.181 2.305 -11.284 1.00 77.38 357 ASP A N 1
ATOM 2747 C CA . ASP A 1 357 ? -6.181 1.317 -11.710 1.00 77.38 357 ASP A CA 1
ATOM 2748 C C . ASP A 1 357 ? -7.567 1.527 -11.050 1.00 77.38 357 ASP A C 1
ATOM 2750 O O . ASP A 1 357 ? -8.424 0.650 -11.151 1.00 77.38 357 ASP A O 1
ATOM 2754 N N . ARG A 1 358 ? -7.799 2.628 -10.312 1.00 77.69 358 ARG A N 1
ATOM 2755 C CA . ARG A 1 358 ? -9.052 2.905 -9.570 1.00 77.69 358 ARG A CA 1
ATOM 2756 C C . ARG A 1 358 ? -9.444 1.835 -8.541 1.00 77.69 358 ARG A C 1
ATOM 2758 O O . ARG A 1 358 ? -10.579 1.805 -8.073 1.00 77.69 358 ARG A O 1
ATOM 2765 N N . LYS A 1 359 ? -8.505 0.987 -8.109 1.00 81.69 359 LYS A N 1
ATOM 2766 C CA . LYS A 1 359 ? -8.762 -0.056 -7.093 1.00 81.69 359 LYS A CA 1
ATOM 2767 C C . LYS A 1 359 ? -8.947 0.525 -5.690 1.00 81.69 359 LYS A C 1
ATOM 2769 O O . LYS A 1 359 ? -9.420 -0.168 -4.792 1.00 81.69 359 LYS A O 1
ATOM 2774 N N . VAL A 1 360 ? -8.577 1.794 -5.506 1.00 83.88 360 VAL A N 1
ATOM 2775 C CA . VAL A 1 360 ? -8.714 2.551 -4.258 1.00 83.88 360 VAL A CA 1
ATOM 2776 C C . VAL A 1 360 ? -9.615 3.761 -4.500 1.00 83.88 360 VAL A C 1
ATOM 2778 O O . VAL A 1 360 ? -9.149 4.886 -4.633 1.00 83.88 360 VAL A O 1
ATOM 2781 N N . ASN A 1 361 ? -10.923 3.527 -4.571 1.00 87.88 361 ASN A N 1
ATOM 2782 C CA . ASN A 1 361 ? -11.941 4.560 -4.803 1.00 87.88 361 ASN A CA 1
ATOM 2783 C C . ASN A 1 361 ? -12.532 5.151 -3.504 1.00 87.88 361 ASN A C 1
ATOM 2785 O O . ASN A 1 361 ? -13.610 5.734 -3.522 1.00 87.88 361 ASN A O 1
ATOM 2789 N N . LEU A 1 362 ? -11.846 4.963 -2.374 1.00 92.19 362 LEU A N 1
ATOM 2790 C CA . LEU A 1 362 ? -12.321 5.315 -1.026 1.00 92.19 362 LEU A CA 1
ATOM 2791 C C . LEU A 1 362 ? -11.759 6.651 -0.516 1.00 92.19 362 LEU A C 1
ATOM 2793 O O . LEU A 1 362 ? -12.112 7.103 0.570 1.00 92.19 362 LEU A O 1
ATOM 2797 N N . ILE A 1 363 ? -10.812 7.233 -1.254 1.00 93.88 363 ILE A N 1
ATOM 2798 C CA . ILE A 1 363 ? -10.034 8.402 -0.843 1.00 93.88 363 ILE A CA 1
ATOM 2799 C C . ILE A 1 363 ? -10.470 9.591 -1.708 1.00 93.88 363 ILE A C 1
ATOM 2801 O O . ILE A 1 363 ? -10.458 9.450 -2.932 1.00 93.88 363 ILE A O 1
ATOM 2805 N N . PRO A 1 364 ? -10.821 10.746 -1.111 1.00 94.88 364 PRO A N 1
ATOM 2806 C CA . PRO A 1 364 ? -11.104 11.970 -1.858 1.00 94.88 364 PRO A CA 1
ATOM 2807 C C . PRO A 1 364 ? -9.961 12.370 -2.795 1.00 94.88 364 PRO A C 1
ATOM 2809 O O . PRO A 1 364 ? -8.782 12.205 -2.463 1.00 94.88 364 PRO A O 1
ATOM 2812 N N . THR A 1 365 ? -10.297 12.957 -3.939 1.00 90.44 365 THR A N 1
ATOM 2813 C CA . THR A 1 365 ? -9.351 13.298 -5.012 1.00 90.44 365 THR A CA 1
ATOM 2814 C C . THR A 1 365 ? -8.191 14.183 -4.539 1.00 90.44 365 THR A C 1
ATOM 2816 O O . THR A 1 365 ? -7.044 13.870 -4.870 1.00 90.44 365 THR A O 1
ATOM 2819 N N . PRO A 1 366 ? -8.406 15.236 -3.717 1.00 90.62 366 PRO A N 1
ATOM 2820 C CA . PRO A 1 366 ? -7.302 16.059 -3.220 1.00 90.62 366 PRO A CA 1
ATOM 2821 C C . PRO A 1 366 ? -6.307 15.257 -2.372 1.00 90.62 366 PRO A C 1
ATOM 2823 O O . PRO A 1 366 ? -5.095 15.411 -2.503 1.00 90.62 366 PRO A O 1
ATOM 2826 N N . VAL A 1 367 ? -6.810 14.346 -1.535 1.00 94.69 367 VAL A N 1
ATOM 2827 C CA . VAL A 1 367 ? -5.968 13.482 -0.696 1.00 94.69 367 VAL A CA 1
ATOM 2828 C C . VAL A 1 367 ? -5.212 12.467 -1.553 1.00 94.69 367 VAL A C 1
ATOM 2830 O O . VAL A 1 367 ? -4.039 12.179 -1.298 1.00 94.69 367 VAL A O 1
ATOM 2833 N N . LEU A 1 368 ? -5.863 11.941 -2.592 1.00 89.88 368 LEU A N 1
ATOM 2834 C CA . LEU A 1 368 ? -5.243 11.040 -3.553 1.00 89.88 368 LEU A CA 1
ATOM 2835 C C . LEU A 1 368 ? -4.067 11.718 -4.273 1.00 89.88 368 LEU A C 1
ATOM 2837 O O . LEU A 1 368 ? -2.991 11.126 -4.346 1.00 89.88 368 LEU A O 1
ATOM 2841 N N . ALA A 1 369 ? -4.233 12.969 -4.712 1.00 82.75 369 ALA A N 1
ATOM 2842 C CA . ALA A 1 369 ? -3.168 13.766 -5.323 1.00 82.75 369 ALA A CA 1
ATOM 2843 C C . ALA A 1 369 ? -1.965 13.938 -4.378 1.00 82.75 369 ALA A C 1
ATOM 2845 O O . ALA A 1 369 ? -0.835 13.632 -4.762 1.00 82.75 369 ALA A O 1
ATOM 2846 N N . CYS A 1 370 ? -2.197 14.307 -3.111 1.00 87.00 370 CYS A N 1
ATOM 2847 C CA . CYS A 1 370 ? -1.127 14.387 -2.106 1.00 87.00 370 CYS A CA 1
ATOM 2848 C C . CYS A 1 370 ? -0.427 13.042 -1.880 1.00 87.00 370 CYS A C 1
ATOM 2850 O O . CYS A 1 370 ? 0.789 12.988 -1.695 1.00 87.00 370 CYS A O 1
ATOM 2852 N N . THR A 1 371 ? -1.186 11.946 -1.897 1.00 90.00 371 THR A N 1
ATOM 2853 C CA . THR A 1 371 ? -0.643 10.594 -1.720 1.00 90.00 371 THR A CA 1
ATOM 2854 C C . THR A 1 371 ? 0.263 10.218 -2.890 1.00 90.00 371 THR A C 1
ATOM 2856 O O . THR A 1 371 ? 1.366 9.721 -2.672 1.00 90.00 371 THR A O 1
ATOM 2859 N N . VAL A 1 372 ? -0.168 10.478 -4.128 1.00 84.12 372 VAL A N 1
ATOM 2860 C CA . VAL A 1 372 ? 0.629 10.220 -5.337 1.00 84.12 372 VAL A CA 1
ATOM 2861 C C . VAL A 1 372 ? 1.891 11.078 -5.352 1.00 84.12 372 VAL A C 1
ATOM 2863 O O . VAL A 1 372 ? 2.972 10.543 -5.608 1.00 84.12 372 VAL A O 1
ATOM 2866 N N . GLN A 1 373 ? 1.786 12.365 -5.011 1.00 81.25 373 GLN A N 1
ATOM 2867 C CA . GLN A 1 373 ? 2.945 13.248 -4.882 1.00 81.25 373 GLN A CA 1
ATOM 2868 C C . GLN A 1 373 ? 3.948 12.698 -3.861 1.00 81.25 373 GLN A C 1
ATOM 2870 O O . GLN A 1 373 ? 5.116 12.497 -4.193 1.00 81.25 373 GLN A O 1
ATOM 2875 N N . PHE A 1 374 ? 3.483 12.370 -2.652 1.00 85.88 374 PHE A N 1
ATOM 2876 C CA . PHE A 1 374 ? 4.323 11.807 -1.596 1.00 85.88 374 PHE A CA 1
ATOM 2877 C C . PHE A 1 374 ? 5.026 10.520 -2.048 1.00 85.88 374 PHE A C 1
ATOM 2879 O O . PHE A 1 374 ? 6.231 10.375 -1.854 1.00 85.88 374 PHE A O 1
ATOM 2886 N N . LEU A 1 375 ? 4.299 9.584 -2.669 1.00 86.00 375 LEU A N 1
ATOM 2887 C CA . LEU A 1 375 ? 4.876 8.334 -3.174 1.00 86.00 375 LEU A CA 1
ATOM 2888 C C . LEU A 1 375 ? 5.905 8.587 -4.283 1.00 86.00 375 LEU A C 1
ATOM 2890 O O . LEU A 1 375 ? 6.931 7.911 -4.325 1.00 86.00 375 LEU A O 1
ATOM 2894 N N . SER A 1 376 ? 5.664 9.569 -5.149 1.00 79.75 376 SER A N 1
ATOM 2895 C CA . SER A 1 376 ? 6.573 9.920 -6.244 1.00 79.75 376 SER A CA 1
ATOM 2896 C C . SER A 1 376 ? 7.873 10.523 -5.713 1.00 79.75 376 SER A C 1
ATOM 2898 O O . SER A 1 376 ? 8.955 10.019 -6.014 1.00 79.75 376 SER A O 1
ATOM 2900 N N . GLU A 1 377 ? 7.779 11.527 -4.836 1.00 75.88 377 GLU A N 1
ATOM 2901 C CA . GLU A 1 377 ? 8.931 12.120 -4.140 1.00 75.88 377 GLU A CA 1
ATOM 2902 C C . GLU A 1 377 ? 9.724 11.053 -3.377 1.00 75.88 377 GLU A C 1
ATOM 2904 O O . GLU A 1 377 ? 10.959 11.026 -3.401 1.00 75.88 377 GLU A O 1
ATOM 2909 N N . ALA A 1 378 ? 9.007 10.128 -2.735 1.00 79.75 378 ALA A N 1
ATOM 2910 C CA . ALA A 1 378 ? 9.608 9.043 -1.988 1.00 79.75 378 ALA A CA 1
ATOM 2911 C C . ALA A 1 378 ? 10.478 8.126 -2.838 1.00 79.75 378 ALA A C 1
ATOM 2913 O O . ALA A 1 378 ? 11.544 7.690 -2.400 1.00 79.75 378 ALA A O 1
ATOM 2914 N N . LEU A 1 379 ? 10.001 7.812 -4.036 1.00 76.69 379 LEU A N 1
ATOM 2915 C CA . LEU A 1 379 ? 10.678 6.930 -4.970 1.00 76.69 379 LEU A CA 1
ATOM 2916 C C . LEU A 1 379 ? 11.871 7.620 -5.630 1.00 76.69 379 LEU A C 1
ATOM 2918 O O . LEU A 1 379 ? 12.920 6.993 -5.751 1.00 76.69 379 LEU A O 1
ATOM 2922 N N . ILE A 1 380 ? 11.751 8.910 -5.958 1.00 72.25 380 ILE A N 1
ATOM 2923 C CA . ILE A 1 380 ? 12.838 9.713 -6.539 1.00 72.25 380 ILE A CA 1
ATOM 2924 C C . ILE A 1 380 ? 14.046 9.790 -5.592 1.00 72.25 380 ILE A C 1
ATOM 2926 O O . ILE A 1 380 ? 15.191 9.704 -6.027 1.00 72.25 380 ILE A O 1
ATOM 2930 N N . GLN A 1 381 ? 13.811 9.918 -4.285 1.00 70.94 381 GLN A N 1
ATOM 2931 C CA . GLN A 1 381 ? 14.883 10.069 -3.292 1.00 70.94 381 GLN A CA 1
ATOM 2932 C C . GLN A 1 381 ? 15.599 8.766 -2.923 1.00 70.94 381 GLN A C 1
ATOM 2934 O O . GLN A 1 381 ? 16.592 8.785 -2.185 1.00 70.94 381 GLN A O 1
ATOM 2939 N N . LEU A 1 382 ? 15.078 7.614 -3.343 1.00 71.12 382 LEU A N 1
ATOM 2940 C CA . LEU A 1 382 ? 15.667 6.332 -2.992 1.00 71.12 382 LEU A CA 1
ATOM 2941 C C . LEU A 1 382 ? 16.670 5.897 -4.053 1.00 71.12 382 LEU A C 1
ATOM 2943 O O . LEU A 1 382 ? 16.374 5.959 -5.244 1.00 71.12 382 LEU A O 1
ATOM 2947 N N . PRO A 1 383 ? 17.835 5.366 -3.639 1.00 69.56 383 PRO A N 1
ATOM 2948 C CA . PRO A 1 383 ? 18.716 4.699 -4.575 1.00 69.56 383 PRO A CA 1
ATOM 2949 C C . PRO A 1 383 ? 17.940 3.614 -5.321 1.00 69.56 383 PRO A C 1
ATOM 2951 O O . PRO A 1 383 ? 17.309 2.750 -4.703 1.00 69.56 383 PRO A O 1
ATOM 2954 N N . LYS A 1 384 ? 18.030 3.640 -6.652 1.00 69.31 384 LYS A N 1
ATOM 2955 C CA . LYS A 1 384 ? 17.424 2.659 -7.562 1.00 69.31 384 LYS A CA 1
ATOM 2956 C C . LYS A 1 384 ? 17.671 1.210 -7.111 1.00 69.31 384 LYS A C 1
ATOM 2958 O O . LYS A 1 384 ? 16.802 0.351 -7.239 1.00 69.31 384 LYS A O 1
ATOM 2963 N N . THR A 1 385 ? 18.808 0.944 -6.469 1.00 69.31 385 THR A N 1
ATOM 2964 C CA . THR A 1 385 ? 19.169 -0.365 -5.906 1.00 69.31 385 THR A CA 1
ATOM 2965 C C . THR A 1 385 ? 18.131 -0.953 -4.942 1.00 69.31 385 THR A C 1
ATOM 2967 O O . THR A 1 385 ? 18.016 -2.174 -4.866 1.00 69.31 385 THR A O 1
ATOM 2970 N N . PHE A 1 386 ? 17.323 -0.150 -4.238 1.00 69.62 386 PHE A N 1
ATOM 2971 C CA . PHE A 1 386 ? 16.292 -0.663 -3.321 1.00 69.62 386 PHE A CA 1
ATOM 2972 C C . PHE A 1 386 ? 15.101 -1.330 -4.022 1.00 69.62 386 PHE A C 1
ATOM 2974 O O . PHE A 1 386 ? 14.377 -2.095 -3.382 1.00 69.62 386 PHE A O 1
ATOM 2981 N N . LEU A 1 387 ? 14.916 -1.097 -5.323 1.00 69.19 387 LEU A N 1
ATOM 2982 C CA . LEU A 1 387 ? 13.931 -1.810 -6.140 1.00 69.19 387 LEU A CA 1
ATOM 2983 C C . LEU A 1 387 ? 14.402 -3.236 -6.490 1.00 69.19 387 LEU A C 1
ATOM 2985 O O . LEU A 1 387 ? 13.586 -4.118 -6.785 1.00 69.19 387 LEU A O 1
ATOM 2989 N N . LEU A 1 388 ? 15.707 -3.510 -6.383 1.00 70.31 388 LEU A N 1
ATOM 2990 C CA . LEU A 1 388 ? 16.294 -4.798 -6.742 1.00 70.31 388 LEU A CA 1
ATOM 2991 C C . LEU A 1 388 ? 16.022 -5.889 -5.692 1.00 70.31 388 LEU A C 1
ATOM 2993 O O . LEU A 1 388 ? 15.962 -5.619 -4.481 1.00 70.31 388 LEU A O 1
ATOM 2997 N N . PRO A 1 389 ? 15.892 -7.159 -6.126 1.00 68.62 389 PRO A N 1
ATOM 2998 C CA . PRO A 1 389 ? 15.843 -8.291 -5.209 1.00 68.62 389 PRO A CA 1
ATOM 2999 C C . PRO A 1 389 ? 17.042 -8.280 -4.252 1.00 68.62 389 PRO A C 1
ATOM 3001 O O . PRO A 1 389 ? 18.134 -7.844 -4.612 1.00 68.62 389 PRO A O 1
ATOM 3004 N N . LYS A 1 390 ? 16.858 -8.767 -3.019 1.00 73.81 390 LYS A N 1
ATOM 3005 C CA . LYS A 1 390 ? 17.932 -8.784 -2.006 1.00 73.81 390 LYS A CA 1
ATOM 3006 C C . LYS A 1 390 ? 19.165 -9.571 -2.478 1.00 73.81 390 LYS A C 1
ATOM 3008 O O . LYS A 1 390 ? 20.282 -9.193 -2.154 1.00 73.81 390 LYS A O 1
ATOM 3013 N N . THR A 1 391 ? 18.956 -10.625 -3.266 1.00 74.69 391 THR A N 1
ATOM 3014 C CA . THR A 1 391 ? 20.019 -11.424 -3.894 1.00 74.69 391 THR A CA 1
ATOM 3015 C C . THR A 1 391 ? 20.898 -10.584 -4.818 1.00 74.69 391 THR A C 1
ATOM 3017 O O . THR A 1 391 ? 22.116 -10.641 -4.712 1.00 74.69 391 THR A O 1
ATOM 3020 N N . VAL A 1 392 ? 20.284 -9.747 -5.655 1.00 74.50 392 VAL A N 1
ATOM 3021 C CA . VAL A 1 392 ? 20.982 -8.842 -6.579 1.00 74.50 392 VAL A CA 1
ATOM 3022 C C . VAL A 1 392 ? 21.683 -7.719 -5.820 1.00 74.50 392 VAL A C 1
ATOM 3024 O O . VAL A 1 392 ? 22.844 -7.440 -6.083 1.00 74.50 392 VAL A O 1
ATOM 3027 N N . ARG A 1 393 ? 21.016 -7.111 -4.828 1.00 75.44 393 ARG A N 1
ATOM 3028 C CA . ARG A 1 393 ? 21.614 -6.054 -3.989 1.00 75.44 393 ARG A CA 1
ATOM 3029 C C . ARG A 1 393 ? 22.899 -6.486 -3.284 1.00 75.44 393 ARG A C 1
ATOM 3031 O O . ARG A 1 393 ? 23.727 -5.641 -2.976 1.00 75.44 393 ARG A O 1
ATOM 3038 N N . ASN A 1 394 ? 23.033 -7.777 -3.002 1.00 78.12 394 ASN A N 1
ATOM 3039 C CA . ASN A 1 394 ? 24.198 -8.343 -2.336 1.00 78.12 394 ASN A CA 1
ATOM 3040 C C . ASN A 1 394 ? 25.235 -8.908 -3.323 1.00 78.12 394 ASN A C 1
ATOM 3042 O O . ASN A 1 394 ? 26.232 -9.466 -2.875 1.00 78.12 394 ASN A O 1
ATOM 3046 N N . SER A 1 395 ? 25.005 -8.796 -4.636 1.00 80.75 395 SER A N 1
ATOM 3047 C CA . SER A 1 395 ? 25.952 -9.213 -5.669 1.00 80.75 395 SER A CA 1
ATOM 3048 C C . SER A 1 395 ? 26.766 -7.999 -6.138 1.00 80.75 395 SER A C 1
ATOM 3050 O O . SER A 1 395 ? 26.246 -7.176 -6.896 1.00 80.75 395 SER A O 1
ATOM 3052 N N . PRO A 1 396 ? 28.030 -7.851 -5.696 1.00 80.25 396 PRO A N 1
ATOM 3053 C CA . PRO A 1 396 ? 28.869 -6.725 -6.106 1.00 80.25 396 PRO A CA 1
ATOM 3054 C C . PRO A 1 396 ? 29.125 -6.715 -7.618 1.00 80.25 396 PRO A C 1
ATOM 3056 O O . PRO A 1 396 ? 29.163 -5.646 -8.211 1.00 80.25 396 PRO A O 1
ATOM 3059 N N . GLU A 1 397 ? 29.197 -7.886 -8.254 1.00 83.81 397 GLU A N 1
ATOM 3060 C CA . GLU A 1 397 ? 29.390 -8.024 -9.703 1.00 83.81 397 GLU A CA 1
ATOM 3061 C C . GLU A 1 397 ? 28.232 -7.417 -10.506 1.00 83.81 397 GLU A C 1
ATOM 3063 O O . GLU A 1 397 ? 28.459 -6.652 -11.440 1.00 83.81 397 GLU A O 1
ATOM 3068 N N . LEU A 1 398 ? 26.980 -7.708 -10.124 1.00 75.88 398 LEU A N 1
ATOM 3069 C CA . LEU A 1 398 ? 25.803 -7.153 -10.803 1.00 75.88 398 LEU A CA 1
ATOM 3070 C C . LEU A 1 398 ? 25.682 -5.642 -10.586 1.00 75.88 398 LEU A C 1
ATOM 3072 O O . LEU A 1 398 ? 25.285 -4.920 -11.499 1.00 75.88 398 LEU A O 1
ATOM 3076 N N . LEU A 1 399 ? 26.060 -5.158 -9.400 1.00 75.50 399 LEU A N 1
ATOM 3077 C CA . LEU A 1 399 ? 26.096 -3.726 -9.112 1.00 75.50 399 LEU A CA 1
ATOM 3078 C C . LEU A 1 399 ? 27.195 -3.006 -9.905 1.00 75.50 399 LEU A C 1
ATOM 3080 O O . LEU A 1 399 ? 26.939 -1.923 -10.423 1.00 75.50 399 LEU A O 1
ATOM 3084 N N . GLU A 1 400 ? 28.386 -3.594 -10.042 1.00 81.12 400 GLU A N 1
ATOM 3085 C CA . GLU A 1 400 ? 29.448 -3.051 -10.899 1.00 81.12 400 GLU A CA 1
ATOM 3086 C C . GLU A 1 400 ? 29.046 -3.047 -12.370 1.00 81.12 400 GLU A C 1
ATOM 3088 O O . GLU A 1 400 ? 29.305 -2.075 -13.073 1.00 81.12 400 GLU A O 1
ATOM 3093 N N . LEU A 1 401 ? 28.393 -4.109 -12.840 1.00 77.12 401 LEU A N 1
ATOM 3094 C CA . LEU A 1 401 ? 27.890 -4.201 -14.205 1.00 77.12 401 LEU A CA 1
ATOM 3095 C C . LEU A 1 401 ? 26.839 -3.110 -14.473 1.00 77.12 401 LEU A C 1
ATOM 3097 O O . LEU A 1 401 ? 26.940 -2.394 -15.465 1.00 77.12 401 LEU A O 1
ATOM 3101 N N . ALA A 1 402 ? 25.893 -2.906 -13.550 1.00 74.81 402 ALA A N 1
ATOM 3102 C CA . ALA A 1 402 ? 24.932 -1.805 -13.618 1.00 74.81 402 ALA A CA 1
ATOM 3103 C C . ALA A 1 402 ? 25.619 -0.428 -13.627 1.00 74.81 402 ALA A C 1
ATOM 3105 O O . ALA A 1 402 ? 25.235 0.444 -14.406 1.00 74.81 402 ALA A O 1
ATOM 3106 N N . ARG A 1 403 ? 26.669 -0.249 -12.812 1.00 77.44 403 ARG A N 1
ATOM 3107 C CA . ARG A 1 403 ? 27.458 0.990 -12.765 1.00 77.44 403 ARG A CA 1
ATOM 3108 C C . ARG A 1 403 ? 28.179 1.253 -14.086 1.00 77.44 403 ARG A C 1
ATOM 3110 O O . ARG A 1 403 ? 28.099 2.360 -14.601 1.00 77.44 403 ARG A O 1
ATOM 3117 N N . LYS A 1 404 ? 28.790 0.224 -14.684 1.00 82.75 404 LYS A N 1
ATOM 3118 C CA . LYS A 1 404 ? 29.400 0.306 -16.022 1.00 82.75 404 LYS A CA 1
ATOM 3119 C C . LYS A 1 404 ? 28.386 0.753 -17.073 1.00 82.75 404 LYS A C 1
ATOM 3121 O O . LYS A 1 404 ? 28.730 1.546 -17.940 1.00 82.75 404 LYS A O 1
ATOM 3126 N N . PHE A 1 405 ? 27.134 0.294 -16.974 1.00 76.75 405 PHE A N 1
ATOM 3127 C CA . PHE A 1 405 ? 26.075 0.734 -17.882 1.00 76.75 405 PHE A CA 1
ATOM 3128 C C . PHE A 1 405 ? 25.650 2.195 -17.683 1.00 76.75 405 PHE A C 1
ATOM 3130 O O . PHE A 1 405 ? 25.334 2.874 -18.658 1.00 76.75 405 PHE A O 1
ATOM 3137 N N . GLU A 1 406 ? 25.648 2.700 -16.449 1.00 74.69 406 GLU A N 1
ATOM 3138 C CA . GLU A 1 406 ? 25.425 4.128 -16.180 1.00 74.69 406 GLU A CA 1
ATOM 3139 C C . GLU A 1 406 ? 26.597 5.009 -16.633 1.00 74.69 406 GLU A C 1
ATOM 3141 O O . GLU A 1 406 ? 26.378 6.164 -17.004 1.00 74.69 406 GLU A O 1
ATOM 3146 N N . GLU A 1 407 ? 27.816 4.472 -16.624 1.00 80.00 407 GLU A N 1
ATOM 3147 C CA . GLU A 1 407 ? 29.063 5.169 -16.958 1.00 80.00 407 GLU A CA 1
ATOM 3148 C C . GLU A 1 407 ? 29.355 5.252 -18.470 1.00 80.00 407 GLU A C 1
ATOM 3150 O O . GLU A 1 407 ? 30.335 5.890 -18.841 1.00 80.00 407 GLU A O 1
ATOM 3155 N N . TYR A 1 408 ? 28.534 4.671 -19.363 1.00 82.56 408 TYR A N 1
ATOM 3156 C CA . TYR A 1 408 ? 28.742 4.830 -20.814 1.00 82.56 408 TYR A CA 1
ATOM 3157 C C . TYR A 1 408 ? 28.606 6.291 -21.244 1.00 82.56 408 TYR A C 1
ATOM 3159 O O . TYR A 1 408 ? 27.495 6.813 -21.368 1.00 82.56 408 TYR A O 1
ATOM 3167 N N . GLU A 1 409 ? 29.726 6.952 -21.502 1.00 85.88 409 GLU A N 1
ATOM 3168 C CA . GLU A 1 409 ? 29.708 8.294 -22.070 1.00 85.88 409 GLU A CA 1
ATOM 3169 C C . GLU A 1 409 ? 29.134 8.253 -23.498 1.00 85.88 409 GLU A C 1
ATOM 3171 O O . GLU A 1 409 ? 29.523 7.377 -24.278 1.00 85.88 409 GLU A O 1
ATOM 3176 N N . PRO A 1 410 ? 28.189 9.150 -23.843 1.00 90.38 410 PRO A N 1
ATOM 3177 C CA . PRO A 1 410 ? 27.705 9.273 -25.213 1.00 90.38 410 PRO A CA 1
ATOM 3178 C C . PRO A 1 410 ? 28.860 9.648 -26.145 1.00 90.38 410 PRO A C 1
ATOM 3180 O O . PRO A 1 410 ? 29.648 10.542 -25.831 1.00 90.38 410 PRO A O 1
ATOM 3183 N N . THR A 1 411 ? 28.954 8.986 -27.294 1.00 91.88 411 THR A N 1
ATOM 3184 C CA . THR A 1 411 ? 29.818 9.437 -28.396 1.00 91.88 411 THR A CA 1
ATOM 3185 C C . THR A 1 411 ? 29.210 10.644 -29.127 1.00 91.88 411 THR A C 1
ATOM 3187 O O . THR A 1 411 ? 28.080 11.035 -28.847 1.00 91.88 411 THR A O 1
ATOM 3190 N N . GLU A 1 412 ? 29.941 11.252 -30.072 1.00 90.94 412 GLU A N 1
ATOM 3191 C CA . GLU A 1 412 ? 29.473 12.438 -30.823 1.00 90.94 412 GLU A CA 1
ATOM 3192 C C . GLU A 1 412 ? 28.150 12.213 -31.584 1.00 90.94 412 GLU A C 1
ATOM 3194 O O . GLU A 1 412 ? 27.401 13.163 -31.800 1.00 90.94 412 GLU A O 1
ATOM 3199 N N . ASP A 1 413 ? 27.849 10.961 -31.944 1.00 93.19 413 ASP A N 1
ATOM 3200 C CA . ASP A 1 413 ? 26.644 10.556 -32.682 1.00 93.19 413 ASP A CA 1
ATOM 3201 C C . ASP A 1 413 ? 25.569 9.936 -31.764 1.00 93.19 413 ASP A C 1
ATOM 3203 O O . ASP A 1 413 ? 24.610 9.321 -32.234 1.00 93.19 413 ASP A O 1
ATOM 3207 N N . GLU A 1 414 ? 25.719 10.070 -30.444 1.00 95.06 414 GLU A N 1
ATOM 3208 C CA . GLU A 1 414 ? 24.803 9.516 -29.451 1.00 95.06 414 GLU A CA 1
ATOM 3209 C C . GLU A 1 414 ? 24.291 10.594 -28.497 1.00 95.06 414 GLU A C 1
ATOM 3211 O O . GLU A 1 414 ? 24.992 11.527 -28.109 1.00 95.06 414 GLU A O 1
ATOM 3216 N N . MET A 1 415 ? 23.059 10.415 -28.034 1.00 93.88 415 MET A N 1
ATOM 3217 C CA . MET A 1 415 ? 22.456 11.260 -27.015 1.00 93.88 415 MET A CA 1
ATOM 3218 C C . MET A 1 415 ? 21.927 10.402 -25.875 1.00 93.88 415 MET A C 1
ATOM 3220 O O . MET A 1 415 ? 21.224 9.411 -26.080 1.00 93.88 415 MET A O 1
ATOM 3224 N N . ARG A 1 416 ? 22.244 10.802 -24.641 1.00 93.75 416 ARG A N 1
ATOM 3225 C CA . ARG A 1 416 ? 21.635 10.211 -23.450 1.00 93.75 416 ARG A CA 1
ATOM 3226 C C . ARG A 1 416 ? 20.260 10.823 -23.247 1.00 93.75 416 ARG A C 1
ATOM 3228 O O . ARG A 1 416 ? 20.155 12.010 -22.951 1.00 93.75 416 ARG A O 1
ATOM 3235 N N . VAL A 1 417 ? 19.228 9.999 -23.369 1.00 91.44 417 VAL A N 1
ATOM 3236 C CA . VAL A 1 417 ? 17.835 10.445 -23.298 1.00 91.44 417 VAL A CA 1
ATOM 3237 C C . VAL A 1 417 ? 17.199 9.889 -22.027 1.00 91.44 417 VAL A C 1
ATOM 3239 O O . VAL A 1 417 ? 17.206 8.671 -21.824 1.00 91.44 417 VAL A O 1
ATOM 3242 N N . PRO A 1 418 ? 16.679 10.746 -21.131 1.00 87.38 418 PRO A N 1
ATOM 3243 C CA . PRO A 1 418 ? 15.849 10.309 -20.014 1.00 87.38 418 PRO A CA 1
ATOM 3244 C C . PRO A 1 418 ? 14.684 9.435 -20.494 1.00 87.38 418 PRO A C 1
ATOM 3246 O O . PRO A 1 418 ? 14.141 9.664 -21.569 1.00 87.38 418 PRO A O 1
ATOM 3249 N N . LEU A 1 419 ? 14.280 8.427 -19.710 1.00 85.00 419 LEU A N 1
ATOM 3250 C CA . LEU A 1 419 ? 13.225 7.492 -20.133 1.00 85.00 419 LEU A CA 1
ATOM 3251 C C . LEU A 1 419 ? 11.928 8.209 -20.527 1.00 85.00 419 LEU A C 1
ATOM 3253 O O . LEU A 1 419 ? 11.317 7.841 -21.521 1.00 85.00 419 LEU A O 1
ATOM 3257 N N . ASP A 1 420 ? 11.528 9.221 -19.765 1.00 81.00 420 ASP A N 1
ATOM 3258 C CA . ASP A 1 420 ? 10.345 10.061 -19.985 1.00 81.00 420 ASP A CA 1
ATOM 3259 C C . ASP A 1 420 ? 10.438 10.964 -21.224 1.00 81.00 420 ASP A C 1
ATOM 3261 O O . ASP A 1 420 ? 9.421 11.478 -21.674 1.00 81.00 420 ASP A O 1
ATOM 3265 N N . SER A 1 421 ? 11.634 11.120 -21.792 1.00 88.75 421 SER A N 1
ATOM 3266 C CA . SER A 1 421 ? 11.894 11.876 -23.023 1.00 88.75 421 SER A CA 1
ATOM 3267 C C . SER A 1 421 ? 12.071 10.977 -24.256 1.00 88.75 421 SER A C 1
ATOM 3269 O O . SER A 1 421 ? 12.481 11.460 -25.307 1.00 88.75 421 SER A O 1
ATOM 3271 N N . LEU A 1 422 ? 11.823 9.666 -24.140 1.00 89.69 422 LEU A N 1
ATOM 3272 C CA . LEU A 1 422 ? 11.861 8.756 -25.285 1.00 89.69 422 LEU A CA 1
ATOM 3273 C C . LEU A 1 422 ? 10.665 8.989 -26.212 1.00 89.69 422 LEU A C 1
ATOM 3275 O O . LEU A 1 422 ? 9.519 8.995 -25.761 1.00 89.69 422 LEU A O 1
ATOM 3279 N N . GLU A 1 423 ? 10.934 9.066 -27.512 1.00 91.88 423 GLU A N 1
ATOM 3280 C CA . GLU A 1 423 ? 9.917 9.239 -28.551 1.00 91.88 423 GLU A CA 1
ATOM 3281 C C . GLU A 1 423 ? 9.940 8.071 -29.553 1.00 91.88 423 GLU A C 1
ATOM 3283 O O . GLU A 1 423 ? 11.003 7.482 -29.800 1.00 91.88 423 GLU A O 1
ATOM 3288 N N . PRO A 1 424 ? 8.787 7.704 -30.149 1.00 93.06 424 PRO A N 1
ATOM 3289 C CA . PRO A 1 424 ? 8.748 6.710 -31.215 1.00 93.06 424 PRO A CA 1
ATOM 3290 C C . PRO A 1 424 ? 9.658 7.097 -32.387 1.00 93.06 424 PRO A C 1
ATOM 3292 O O . PRO A 1 424 ? 9.676 8.245 -32.818 1.00 93.06 424 PRO A O 1
ATOM 3295 N N . GLY A 1 425 ? 10.385 6.122 -32.928 1.00 94.44 425 GLY A N 1
ATOM 3296 C CA . GLY A 1 425 ? 11.360 6.315 -34.003 1.00 94.44 425 GLY A CA 1
ATOM 3297 C C . GLY A 1 425 ? 12.804 6.467 -33.520 1.00 94.44 425 GLY A C 1
ATOM 3298 O O . GLY A 1 425 ? 13.715 6.193 -34.295 1.00 94.44 425 GLY A O 1
ATOM 3299 N N . MET A 1 426 ? 13.042 6.797 -32.244 1.00 96.12 426 MET A N 1
ATOM 3300 C CA . MET A 1 426 ? 14.402 6.831 -31.695 1.00 96.12 426 MET A CA 1
ATOM 3301 C C . MET A 1 426 ? 15.056 5.444 -31.767 1.00 96.12 426 MET A C 1
ATOM 3303 O O . MET A 1 426 ? 14.484 4.449 -31.314 1.00 96.12 426 MET A O 1
ATOM 3307 N N . LYS A 1 427 ? 16.279 5.369 -32.303 1.00 96.69 427 LYS A N 1
ATOM 3308 C CA . LYS A 1 427 ? 17.056 4.126 -32.383 1.00 96.69 427 LYS A CA 1
ATOM 3309 C C . LYS A 1 427 ? 18.012 4.012 -31.202 1.00 96.69 427 LYS A C 1
ATOM 3311 O O . LYS A 1 427 ? 18.863 4.874 -31.011 1.00 96.69 427 LYS A O 1
ATOM 3316 N N . LEU A 1 428 ? 17.924 2.925 -30.439 1.00 95.62 428 LEU A N 1
ATOM 3317 C CA . LEU A 1 428 ? 18.874 2.637 -29.365 1.00 95.62 428 LEU A CA 1
ATOM 3318 C C . LEU A 1 428 ? 20.274 2.390 -29.941 1.00 95.62 428 LEU A C 1
ATOM 3320 O O . LEU A 1 428 ? 20.461 1.492 -30.761 1.00 95.62 428 LEU A O 1
ATOM 3324 N N . SER A 1 429 ? 21.273 3.146 -29.494 1.00 94.12 429 SER A N 1
ATOM 3325 C CA . SER A 1 429 ? 22.673 2.929 -29.886 1.00 94.12 429 SER A CA 1
ATOM 3326 C C . SER A 1 429 ? 23.367 1.887 -29.002 1.00 94.12 429 SER A C 1
ATOM 3328 O O . SER A 1 429 ? 24.300 1.208 -29.433 1.00 94.12 429 SER A O 1
ATOM 3330 N N . LYS A 1 430 ? 22.876 1.718 -27.768 1.00 92.44 430 LYS A N 1
ATOM 3331 C CA . LYS A 1 430 ? 23.318 0.718 -26.789 1.00 92.44 430 LYS A CA 1
ATOM 3332 C C . LYS A 1 430 ? 22.123 -0.078 -26.262 1.00 92.44 430 LYS A C 1
ATOM 3334 O O . LYS A 1 430 ? 21.012 0.450 -26.225 1.00 92.44 430 LYS A O 1
ATOM 3339 N N . PRO A 1 431 ? 22.332 -1.329 -25.823 1.00 91.56 431 PRO A N 1
ATOM 3340 C CA . PRO A 1 431 ? 21.279 -2.092 -25.162 1.00 91.56 431 PRO A CA 1
ATOM 3341 C C . PRO A 1 431 ? 20.827 -1.431 -23.849 1.00 91.56 431 PRO A C 1
ATOM 3343 O O . PRO A 1 431 ? 21.607 -0.793 -23.131 1.00 91.56 431 PRO A O 1
ATOM 3346 N N . ILE A 1 432 ? 19.558 -1.644 -23.507 1.00 90.88 432 ILE A N 1
ATOM 3347 C CA . ILE A 1 432 ? 19.011 -1.302 -22.195 1.00 90.88 432 ILE A CA 1
ATOM 3348 C C . ILE A 1 432 ? 19.121 -2.534 -21.303 1.00 90.88 432 ILE A C 1
ATOM 3350 O O . ILE A 1 432 ? 18.534 -3.577 -21.586 1.00 90.88 432 ILE A O 1
ATOM 3354 N N . PHE A 1 433 ? 19.832 -2.396 -20.193 1.00 87.69 433 PHE A N 1
ATOM 3355 C CA . PHE A 1 433 ? 19.987 -3.397 -19.151 1.00 87.69 433 PHE A CA 1
ATOM 3356 C C . PHE A 1 433 ? 19.232 -2.996 -17.887 1.00 87.69 433 PHE A C 1
ATOM 3358 O O . PHE A 1 433 ? 19.219 -1.838 -17.468 1.00 87.69 433 PHE A O 1
ATOM 3365 N N . ALA A 1 434 ? 18.650 -3.987 -17.221 1.00 84.88 434 ALA A N 1
ATOM 3366 C CA . ALA A 1 434 ? 18.227 -3.840 -15.840 1.00 84.88 434 ALA A CA 1
ATOM 3367 C C . ALA A 1 434 ? 19.434 -3.910 -14.894 1.00 84.88 434 ALA A C 1
ATOM 3369 O O . ALA A 1 434 ? 20.439 -4.555 -15.184 1.00 84.88 434 ALA A O 1
ATOM 3370 N N . TYR A 1 435 ? 19.318 -3.304 -13.711 1.00 76.81 435 TYR A N 1
ATOM 3371 C CA . TYR A 1 435 ? 20.407 -3.248 -12.717 1.00 76.81 435 TYR A CA 1
ATOM 3372 C C . TYR A 1 435 ? 20.732 -4.603 -12.059 1.00 76.81 435 TYR A C 1
ATOM 3374 O O . TYR A 1 435 ? 21.600 -4.694 -11.197 1.00 76.81 435 TYR A O 1
ATOM 3382 N N . ASP A 1 436 ? 20.031 -5.667 -12.435 1.00 73.81 436 ASP A N 1
ATOM 3383 C CA . ASP A 1 436 ? 20.388 -7.050 -12.110 1.00 73.81 436 ASP A CA 1
ATOM 3384 C C . ASP A 1 436 ? 21.100 -7.770 -13.269 1.00 73.81 436 ASP A C 1
ATOM 3386 O O . ASP A 1 436 ? 21.210 -8.995 -13.257 1.00 73.81 436 ASP A O 1
ATOM 3390 N N . GLY A 1 437 ? 21.554 -7.014 -14.271 1.00 76.75 437 GLY A N 1
ATOM 3391 C CA . GLY A 1 437 ? 22.367 -7.477 -15.389 1.00 76.75 437 GLY A CA 1
ATOM 3392 C C . GLY A 1 437 ? 21.604 -8.128 -16.536 1.00 76.75 437 GLY A C 1
ATOM 3393 O O . GLY A 1 437 ? 22.236 -8.522 -17.512 1.00 76.75 437 GLY A O 1
ATOM 3394 N N . ARG A 1 438 ? 20.270 -8.249 -16.473 1.00 82.94 438 ARG A N 1
ATOM 3395 C CA . ARG A 1 438 ? 19.525 -8.781 -17.627 1.00 82.94 438 ARG A CA 1
ATOM 3396 C C . ARG A 1 438 ? 19.333 -7.710 -18.689 1.00 82.94 438 ARG A C 1
ATOM 3398 O O . ARG A 1 438 ? 18.887 -6.605 -18.381 1.00 82.94 438 ARG A O 1
ATOM 3405 N N . GLU A 1 439 ? 19.583 -8.089 -19.932 1.00 88.25 439 GLU A N 1
ATOM 3406 C CA . GLU A 1 439 ? 19.217 -7.296 -21.098 1.00 88.25 439 GLU A CA 1
ATOM 3407 C C . GLU A 1 439 ? 17.691 -7.206 -21.206 1.00 88.25 439 GLU A C 1
ATOM 3409 O O . GLU A 1 439 ? 16.981 -8.205 -21.062 1.00 88.25 439 GLU A O 1
ATOM 3414 N N . ILE A 1 440 ? 17.191 -5.989 -21.390 1.00 90.44 440 ILE A N 1
ATOM 3415 C CA . ILE A 1 440 ? 15.770 -5.676 -21.559 1.00 90.44 440 ILE A CA 1
ATOM 3416 C C . ILE A 1 440 ? 15.470 -5.419 -23.028 1.00 90.44 440 ILE A C 1
ATOM 3418 O O . ILE A 1 440 ? 14.508 -5.972 -23.554 1.00 90.44 440 ILE A O 1
ATOM 3422 N N . LEU A 1 441 ? 16.291 -4.590 -23.671 1.00 92.00 441 LEU A N 1
ATOM 3423 C CA . LEU A 1 441 ? 16.241 -4.339 -25.105 1.00 92.00 441 LEU A CA 1
ATOM 3424 C C . LEU A 1 441 ? 17.652 -4.378 -25.669 1.00 92.00 441 LEU A C 1
ATOM 3426 O O . LEU A 1 441 ? 18.572 -3.806 -25.083 1.00 92.00 441 LEU A O 1
ATOM 3430 N N . ALA A 1 442 ? 17.787 -5.025 -26.820 1.00 92.62 442 ALA A N 1
ATOM 3431 C CA . ALA A 1 442 ? 19.028 -5.055 -27.571 1.00 92.62 442 ALA A CA 1
ATOM 3432 C C . ALA A 1 442 ? 19.374 -3.665 -28.132 1.00 92.62 442 ALA A C 1
ATOM 3434 O O . ALA A 1 442 ? 18.524 -2.775 -28.234 1.00 92.62 442 ALA A O 1
ATOM 3435 N N . GLN A 1 443 ? 20.635 -3.489 -28.524 1.00 92.44 443 GLN A N 1
ATOM 3436 C CA . GLN A 1 443 ? 21.043 -2.346 -29.344 1.00 92.44 443 GLN A CA 1
ATOM 3437 C C . GLN A 1 443 ? 20.369 -2.369 -30.720 1.00 92.44 443 GLN A C 1
ATOM 3439 O O . GLN A 1 443 ? 19.881 -3.402 -31.173 1.00 92.44 443 GLN A O 1
ATOM 3444 N N . GLU A 1 444 ? 20.392 -1.224 -31.396 1.00 92.56 444 GLU A N 1
ATOM 3445 C CA . GLU A 1 444 ? 19.852 -0.997 -32.740 1.00 92.56 444 GLU A CA 1
ATOM 3446 C C . GLU A 1 444 ? 18.335 -1.179 -32.884 1.00 92.56 444 GLU A C 1
ATOM 3448 O O . GLU A 1 444 ? 17.805 -1.076 -33.991 1.00 92.56 444 GLU A O 1
ATOM 3453 N N . VAL A 1 445 ? 17.622 -1.378 -31.775 1.00 95.19 445 VAL A N 1
ATOM 3454 C CA . VAL A 1 445 ? 16.160 -1.402 -31.742 1.00 95.19 445 VAL A CA 1
ATOM 3455 C C . VAL A 1 445 ? 15.626 0.011 -31.959 1.00 95.19 445 VAL A C 1
ATOM 3457 O O . VAL A 1 445 ? 16.011 0.947 -31.258 1.00 95.19 445 VAL A O 1
ATOM 3460 N N . ILE A 1 446 ? 14.714 0.151 -32.918 1.00 95.81 446 ILE A N 1
ATOM 3461 C CA . ILE A 1 446 ? 13.919 1.364 -33.108 1.00 95.81 446 ILE A CA 1
ATOM 3462 C C . ILE A 1 446 ? 12.735 1.285 -32.153 1.00 95.81 446 ILE A C 1
ATOM 3464 O O . ILE A 1 446 ? 11.993 0.301 -32.154 1.00 95.81 446 ILE A O 1
ATOM 3468 N N . LEU A 1 447 ? 12.586 2.298 -31.310 1.00 92.44 447 LEU A N 1
ATOM 3469 C CA . LEU A 1 447 ? 11.540 2.336 -30.305 1.00 92.44 447 LEU A CA 1
ATOM 3470 C C . LEU A 1 447 ? 10.194 2.651 -30.955 1.00 92.44 447 LEU A C 1
ATOM 3472 O O . LEU A 1 447 ? 10.054 3.642 -31.667 1.00 92.44 447 LEU A O 1
ATOM 3476 N N . ASP A 1 448 ? 9.190 1.829 -30.674 1.00 92.00 448 ASP A N 1
ATOM 3477 C CA . ASP A 1 448 ? 7.791 2.163 -30.918 1.00 92.00 448 ASP A CA 1
ATOM 3478 C C . ASP A 1 448 ? 7.103 2.585 -29.606 1.00 92.00 448 ASP A C 1
ATOM 3480 O O . ASP A 1 448 ? 7.665 2.479 -28.510 1.00 92.00 448 ASP A O 1
ATOM 3484 N N . GLN A 1 449 ? 5.869 3.078 -29.714 1.00 77.06 449 GLN A N 1
ATOM 3485 C CA . GLN A 1 449 ? 5.100 3.550 -28.563 1.00 77.06 449 GLN A CA 1
ATOM 3486 C C . GLN A 1 449 ? 4.879 2.457 -27.498 1.00 77.06 449 GLN A C 1
ATOM 3488 O O . GLN A 1 449 ? 4.881 2.759 -26.302 1.00 77.06 449 GLN A O 1
ATOM 3493 N N . ASP A 1 450 ? 4.696 1.197 -27.908 1.00 72.06 450 ASP A N 1
ATOM 3494 C CA . ASP A 1 450 ? 4.410 0.092 -26.987 1.00 72.06 450 ASP A CA 1
ATOM 3495 C C . ASP A 1 450 ? 5.673 -0.319 -26.216 1.00 72.06 450 ASP A C 1
ATOM 3497 O O . ASP A 1 450 ? 5.632 -0.534 -25.002 1.00 72.06 450 ASP A O 1
ATOM 3501 N N . LEU A 1 451 ? 6.829 -0.343 -26.882 1.00 85.56 451 LEU A N 1
ATOM 3502 C CA . LEU A 1 451 ? 8.131 -0.565 -26.257 1.00 85.56 451 LEU A CA 1
ATOM 3503 C C . LEU A 1 451 ? 8.467 0.529 -25.244 1.00 85.56 451 LEU A C 1
ATOM 3505 O O . LEU A 1 451 ? 8.902 0.205 -24.137 1.00 85.56 451 LEU A O 1
ATOM 3509 N N . ILE A 1 452 ? 8.214 1.798 -25.574 1.00 78.06 452 ILE A N 1
ATOM 3510 C CA . ILE A 1 452 ? 8.414 2.925 -24.649 1.00 78.06 452 ILE A CA 1
ATOM 3511 C C . ILE A 1 452 ? 7.540 2.747 -23.403 1.00 78.06 452 ILE A C 1
ATOM 3513 O O . ILE A 1 452 ? 8.037 2.802 -22.276 1.00 78.06 452 ILE A O 1
ATOM 3517 N N . TRP A 1 453 ? 6.255 2.433 -23.575 1.00 68.81 453 TRP A N 1
ATOM 3518 C CA . TRP A 1 453 ? 5.360 2.181 -22.445 1.00 68.81 453 TRP A CA 1
ATOM 3519 C C . TRP A 1 453 ? 5.791 0.991 -21.592 1.00 68.81 453 TRP A C 1
ATOM 3521 O O . TRP A 1 453 ? 5.763 1.075 -20.361 1.00 68.81 453 TRP A O 1
ATOM 3531 N N . ARG A 1 454 ? 6.223 -0.112 -22.208 1.00 74.00 454 ARG A N 1
ATOM 3532 C CA . ARG A 1 454 ? 6.740 -1.277 -21.477 1.00 74.00 454 ARG A CA 1
ATOM 3533 C C . ARG A 1 454 ? 8.021 -0.945 -20.720 1.00 74.00 454 ARG A C 1
ATOM 3535 O O . ARG A 1 454 ? 8.163 -1.383 -19.580 1.00 74.00 454 ARG A O 1
ATOM 3542 N N . LEU A 1 455 ? 8.917 -0.147 -21.302 1.00 82.25 455 LEU A N 1
ATOM 3543 C CA . LEU A 1 455 ? 10.115 0.351 -20.624 1.00 82.25 455 LEU A CA 1
ATOM 3544 C C . LEU A 1 455 ? 9.755 1.210 -19.412 1.00 82.25 455 LEU A C 1
ATOM 3546 O O . LEU A 1 455 ? 10.343 1.016 -18.353 1.00 82.25 455 LEU A O 1
ATOM 3550 N N . TRP A 1 456 ? 8.772 2.106 -19.524 1.00 75.19 456 TRP A N 1
ATOM 3551 C CA . TRP A 1 456 ? 8.300 2.925 -18.400 1.00 75.19 456 TRP A CA 1
ATOM 3552 C C . TRP A 1 456 ? 7.665 2.084 -17.292 1.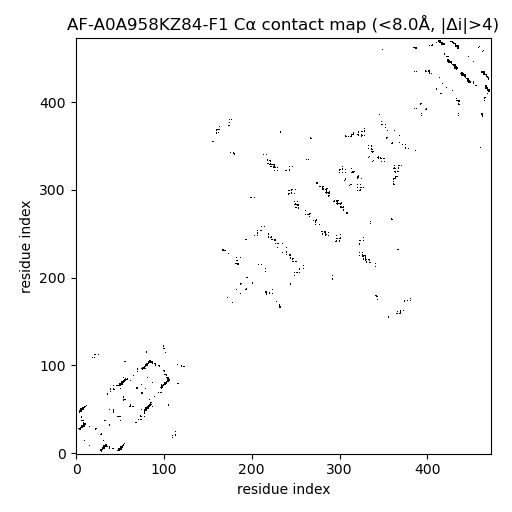00 75.19 456 TRP A C 1
ATOM 3554 O O . TRP A 1 456 ? 7.931 2.278 -16.106 1.00 75.19 456 TRP A O 1
ATOM 3564 N N . GLN A 1 457 ? 6.838 1.106 -17.662 1.00 67.44 457 GLN A N 1
ATOM 3565 C CA . GLN A 1 457 ? 6.253 0.180 -16.694 1.00 67.44 457 GLN A CA 1
ATOM 3566 C C . GLN A 1 457 ? 7.337 -0.642 -15.997 1.00 67.44 457 GLN A C 1
ATOM 3568 O O . GLN A 1 457 ? 7.306 -0.791 -14.774 1.00 67.44 457 GLN A O 1
ATOM 3573 N N . LEU A 1 458 ? 8.312 -1.151 -16.751 1.00 78.56 458 LEU A N 1
ATOM 3574 C CA . LEU A 1 458 ? 9.402 -1.939 -16.199 1.00 78.56 458 LEU A CA 1
ATOM 3575 C C . LEU A 1 458 ? 10.301 -1.096 -15.296 1.00 78.56 458 LEU A C 1
ATOM 3577 O O . LEU A 1 458 ? 10.599 -1.540 -14.189 1.00 78.56 458 LEU A O 1
ATOM 3581 N N . SER A 1 459 ? 10.685 0.109 -15.726 1.00 74.06 459 SER A N 1
ATOM 3582 C CA . SER A 1 459 ? 11.556 1.011 -14.966 1.00 74.06 459 SER A CA 1
ATOM 3583 C C . SER A 1 459 ? 10.964 1.367 -13.603 1.00 74.06 459 SER A C 1
ATOM 3585 O O . SER A 1 459 ? 11.703 1.541 -12.634 1.00 74.06 459 SER A O 1
ATOM 3587 N N . SER A 1 460 ? 9.630 1.375 -13.504 1.00 64.75 460 SER A N 1
ATOM 3588 C CA . SER A 1 460 ? 8.914 1.572 -12.246 1.00 64.75 460 SER A CA 1
ATOM 3589 C C . SER A 1 460 ? 9.104 0.416 -11.253 1.00 64.75 460 SER A C 1
ATOM 3591 O O . SER A 1 460 ? 9.169 0.626 -10.056 1.00 64.75 460 SER A O 1
ATOM 3593 N N . ILE A 1 461 ? 9.256 -0.829 -11.693 1.00 68.75 461 ILE A N 1
ATOM 3594 C CA . ILE A 1 461 ? 9.417 -1.970 -10.768 1.00 68.75 461 IL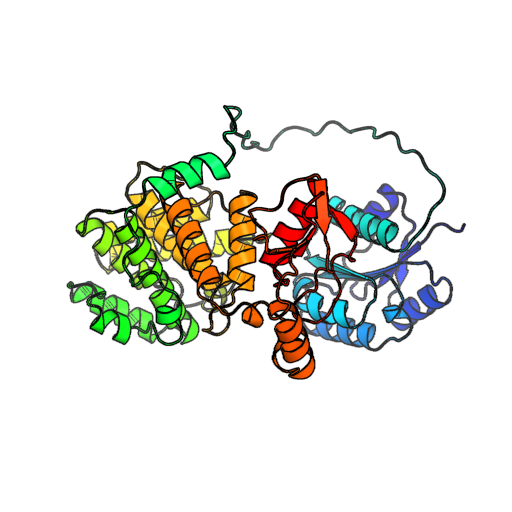E A CA 1
ATOM 3595 C C . ILE A 1 461 ? 10.856 -2.478 -10.693 1.00 68.75 461 ILE A C 1
ATOM 3597 O O . ILE A 1 461 ? 11.215 -3.219 -9.772 1.00 68.75 461 ILE A O 1
ATOM 3601 N N . ARG A 1 462 ? 11.680 -2.093 -11.665 1.00 76.38 462 ARG A N 1
ATOM 3602 C CA . ARG A 1 462 ? 13.033 -2.588 -11.863 1.00 76.38 462 ARG A CA 1
ATOM 3603 C C . ARG A 1 462 ? 13.866 -1.510 -12.553 1.00 76.38 462 ARG A C 1
ATOM 3605 O O . ARG A 1 462 ? 13.601 -1.200 -13.708 1.00 76.38 462 ARG A O 1
ATOM 3612 N N . PRO A 1 463 ? 14.892 -0.964 -11.890 1.00 78.44 463 PRO A N 1
ATOM 3613 C CA . PRO A 1 463 ? 15.704 0.079 -12.484 1.00 78.44 463 PRO A CA 1
ATOM 3614 C C . PRO A 1 463 ? 16.418 -0.432 -13.728 1.00 78.44 463 PRO A C 1
ATOM 3616 O O . PRO A 1 463 ? 16.975 -1.535 -13.720 1.00 78.44 463 PRO A O 1
ATOM 3619 N N . VAL A 1 464 ? 16.423 0.405 -14.757 1.00 86.31 464 VAL A N 1
ATOM 3620 C CA . VAL A 1 464 ? 17.155 0.204 -16.007 1.00 86.31 464 VAL A CA 1
ATOM 3621 C C . VAL A 1 464 ? 18.128 1.360 -16.219 1.00 86.31 464 VAL A C 1
ATOM 3623 O O . VAL A 1 464 ? 17.929 2.448 -15.660 1.00 86.31 464 VAL A O 1
ATOM 3626 N N . ASN A 1 465 ? 19.207 1.115 -16.961 1.00 87.44 465 ASN A N 1
ATOM 3627 C CA . ASN A 1 465 ? 20.144 2.167 -17.350 1.00 87.44 465 ASN A CA 1
ATOM 3628 C C . ASN A 1 465 ? 19.443 3.222 -18.219 1.00 87.44 465 ASN A C 1
ATOM 3630 O O . ASN A 1 465 ? 18.431 2.954 -18.870 1.00 87.44 465 ASN A O 1
ATOM 3634 N N . THR A 1 466 ? 19.976 4.443 -18.201 1.00 89.56 466 THR A N 1
ATOM 3635 C CA . THR A 1 466 ? 19.455 5.517 -19.048 1.00 89.56 466 THR A CA 1
ATOM 3636 C C . THR A 1 466 ? 19.735 5.184 -20.519 1.00 89.56 466 THR A C 1
ATOM 3638 O O . THR A 1 466 ? 20.887 4.879 -20.839 1.00 89.56 466 THR A O 1
ATOM 3641 N N . PRO A 1 467 ? 18.724 5.235 -21.403 1.00 92.06 467 PRO A N 1
ATOM 3642 C CA . PRO A 1 467 ? 18.899 4.980 -22.827 1.00 92.06 467 PRO A CA 1
ATOM 3643 C C . PRO A 1 467 ? 19.944 5.895 -23.478 1.00 92.06 467 PRO A C 1
ATOM 3645 O O . PRO A 1 467 ? 20.003 7.097 -23.203 1.00 92.06 467 PRO A O 1
ATOM 3648 N N . LEU A 1 468 ? 20.729 5.316 -24.386 1.00 94.38 468 LEU A N 1
ATOM 3649 C CA . LEU A 1 468 ? 21.521 6.043 -25.374 1.00 94.38 468 LEU A CA 1
ATOM 3650 C C . LEU A 1 468 ? 20.870 5.822 -26.736 1.00 94.38 468 LEU A C 1
ATOM 3652 O O . LEU A 1 468 ? 20.646 4.675 -27.135 1.00 94.38 468 LEU A O 1
ATOM 3656 N N . VAL A 1 469 ? 20.529 6.915 -27.410 1.00 95.44 469 VAL A N 1
ATOM 3657 C CA . VAL A 1 469 ? 19.911 6.895 -28.737 1.00 95.44 469 VAL A CA 1
ATOM 3658 C C . VAL A 1 469 ? 20.899 7.431 -29.764 1.00 95.44 469 VAL A C 1
ATOM 3660 O O . VAL A 1 469 ? 21.664 8.349 -29.464 1.00 95.44 469 VAL A O 1
ATOM 3663 N N . ALA A 1 470 ? 20.895 6.855 -30.961 1.00 94.62 470 ALA A N 1
ATOM 3664 C CA . ALA A 1 470 ? 21.656 7.380 -32.083 1.00 94.62 470 ALA A CA 1
ATOM 3665 C C . ALA A 1 470 ? 21.008 8.682 -32.571 1.00 94.62 470 ALA A C 1
ATOM 3667 O O . ALA A 1 470 ? 19.784 8.763 -32.691 1.00 94.62 470 ALA A O 1
ATOM 3668 N N . LEU A 1 471 ? 21.828 9.693 -32.844 1.00 89.81 471 LEU A N 1
ATOM 3669 C CA . LEU A 1 471 ? 21.398 10.890 -33.552 1.00 89.81 471 LEU A CA 1
ATOM 3670 C C . LEU A 1 471 ? 21.314 10.529 -35.038 1.00 89.81 471 LEU A C 1
ATOM 3672 O O . LEU A 1 471 ? 22.332 10.204 -35.650 1.00 89.81 471 LEU A O 1
ATOM 3676 N N . ASP A 1 472 ? 20.107 10.533 -35.606 1.00 73.1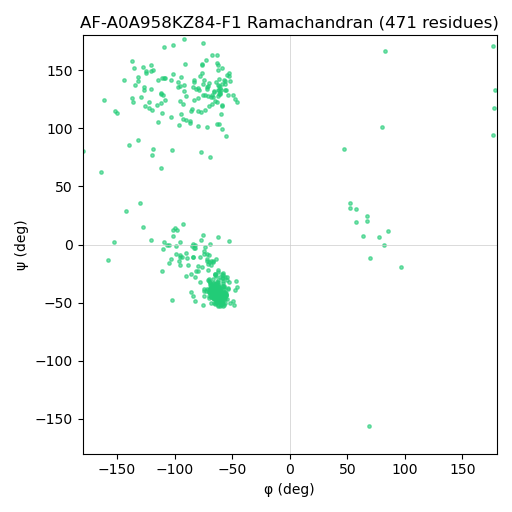2 472 ASP A N 1
ATOM 3677 C CA . ASP A 1 472 ? 19.931 10.326 -37.045 1.00 73.12 472 ASP A CA 1
ATOM 3678 C C . ASP A 1 472 ? 20.712 11.414 -37.804 1.00 73.12 472 ASP A C 1
ATOM 3680 O O . ASP A 1 472 ? 20.476 12.611 -37.613 1.00 73.12 472 ASP A O 1
ATOM 3684 N N . LYS A 1 473 ? 21.674 10.989 -38.631 1.00 55.50 473 LYS A N 1
ATOM 3685 C CA . LYS A 1 473 ? 22.387 11.845 -39.590 1.00 55.50 473 LYS A CA 1
ATOM 3686 C C . LYS A 1 473 ? 21.682 11.865 -40.935 1.00 55.50 473 LYS A C 1
ATOM 3688 O O . LYS A 1 473 ? 21.302 10.768 -41.407 1.00 55.50 473 LYS A O 1
#

Mean predicted aligned error: 15.71 Å

pLDDT: mean 82.73, std 16.4, range [29.56, 98.56]

Nearest PDB structures (foldseek):
  1ymu-assembly1_B  TM=6.890E-01  e=7.291E-03  Escherichia coli
  4h60-assembly1_A  TM=7.454E-01  e=3.113E-02  Vibrio cholerae O395
  5t3y-assembly1_A  TM=6.393E-01  e=2.705E-02  Burkholderia multivorans
  4l4u-assembly1_A-2  TM=5.495E-01  e=2.140E-02  Aquifex aeolicus VF5
  2idm-assembly1_A  TM=7.006E-01  e=2.559E-01  Escherichia coli

Sequence (473 aa):
MSAREIVIFQPFEQRPSALRETLQSGGFSSRVVNSTDELEQAIESNPDDFAFIDVGDRELEALELVKTAIGSRTLRQTALIVLGKEADAFETALDKYFSLSITLNAPCSASEILKAVQYLERRAGPIASASYVISTPEPATTHTSYEPRDGLEESIPEILFDRMQQLPDAPETTVPSKLKRAITYEALESLGMLSPSDKIRTATKAVYSELPAWSRDHICRMTFLAHRFLQVLRVPTAQAADTRDAGLLLPCAFVTQSNNILRKNYLIGNQGVRHEIASKLKDSAMKVMSEYGSSAPGKIIASMARLLAQEEAPDDNNPDHIAAGCLLAGDLVNRLCFQAGHWNPRGAHSLMKSLKDRKVNLIPTPVLACTVQFLSEALIQLPKTFLLPKTVRNSPELLELARKFEEYEPTEDEMRVPLDSLEPGMKLSKPIFAYDGREILAQEVILDQDLIWRLWQLSSIRPVNTPLVALDK

Foldseek 3Di:
DPAAEEEEADQDDDDPPPQCVLCVVLVHHYDYDNDPVVQLVVCVVPVQHAYEYEQEEDPVSSVVVVVVCLVDPSNQAHAYEYEYQPQVVCVVVNVVRHPHYDYHHPPDDSVVSSVNVVVSQVVVDDDDDDDDDDDDDDDDDDDPDPDDPPDDCPQLVVLLVVLLVVFPDQPPPLACVNLFFDLAPVVCVVVVLDAPDPLLVVLLVVLLVLADPVVRRLLSQLLVQLLSLCVRVVPDPVLSNLLSSLSSQQCVQCRPPHNCLLQDDDLPDCLVSLLVSLVSLLVSLVCCCPVSVSNSSSLLSNLLSCLSNVVDFQDQPDSSSQSSLSSVLSSQCCNQQQDPNGGQLLSLLVVLVCLSVCSRRSHHSSSSSSSNVSSVSNNVPDDLLSLDDPVLNPDVVLQVVQVVLQPDDADPQKDQAALVRDDAQWFFQAFKAWSSGDTPGHHRDGDDPVNSVVCVSCCSNTNIHGTMTGRDD